Protein AF-A0AAV8A4B7-F1 (afdb_monomer)

Secondary structure (DSSP, 8-state):
-PPPP-----------------PPBPBTT-EE--B-TTT-PEEEEEEEE-SSTT--EEEEEE--SS-GGG-EEEEESTT----TTPBPBTT-EEEEEETTTTEEEEEEEEE-TTT-SEEEEEE-BTTB--GGG-EEEESSSB-BTTS--EEEETTT--EEEEEEEE--SSSTTPEEEEEE-TT---S-----------------SS--SEEEEETTEEEEE-SSS--EEEETTT--EEEPS---TT---EEEETTTTEEEEEEE-SS-EEEEEE-TTS-B-SPPEEESS--SEEEEETTEEEEE-SS-EEEEESSS--EEEEE------EEEE-SSEEEEE-SS-EEEEE---THHHHHHHHHHT-HHHHHHHHHTT--SS-HHHHHHHHHHHHHHHHHHHHHTT-HHHHHHHHHHHT--HHHHHHT-TTSPP-TT---SSSS--TT--HHHHHHHHS-HHHHTS-HHHHHHHHHHHHHHHHHHHHHHHHHHHTS---HHHHHHHHHHHHHHHHHHHHHHHH-S-TTSSGGG---SHHHHHHHHHHS--GGGHHHHHHHHHHHHHH-HHHHGGGTSS--SSPPPHHHHHHHHTTS-HHHHHHHHHHHHHTS----HHHHHHHHHHHHHHHHHHS----GGGGSSS-----------------------------

Organism: NCBI:txid1746091

Mean predicted aligned error: 20.95 Å

pLDDT: mean 77.35, std 18.58, range [28.28, 97.88]

Sequence (674 aa):
MKIQSCFLLLTIFFIPVLLASTKVPVTCGSIIRLQNFNTQNYLHSHNLKYGTGSGQQSATGIRNTDDSGSLWIIKAKHGSQCKQGEVIKNGDIIRLEHLATQKNLHSHNHKSPLSNNQEVSAFGSNSDGNRDDDFEVITENVWFQDQKVSFKHTSTGLYLADSGKRYNRPIQGQTEICAINRNNKKLDKEKVSKGFVEKRQIIKQECPSKIVWYGSAIFTGYNKHPYSIINYPRGDAVKLEINPKYGPLITFLPRSQEFLILNSTAEDNLGIFSTIQGNPSRSTLIWGERPYKIAIFSPFFISCLPKKITIHTYYDLKLLQTFDIVDVKKIVITENFIVLLTKATIKILEKVPIKIPVKELITKGNNLEAIALFENADPEKNEKKHKRGLKKIYLEIGYGSLGKNLLQVAFQYFEKGELDPRELISLYPGFKKVKNFQPTNPFSLQNLKIDELIRKNMGFQDRLKQSNQFERNVERRLDAFRKLMIKYFESFRKKKIKEHLKSAIDTTLIKLFAQFDVRNKLSSCKGEYEQEGIDGIEPTIELLSNHCDNDNVELIWTFSRWILEKNPERGIKIFLTKRENPIPPLVVEEFLSYFPDKLRFQYIEFLVSVERTEQATYHTRLAKYYISQLKSVLPIVNENDLIFKNKNNYVNYDDQNDDDDDDEKKKKKKKDYL

Structure (mmCIF, N/CA/C/O backbone):
data_AF-A0AAV8A4B7-F1
#
_entry.id   AF-A0AAV8A4B7-F1
#
loop_
_atom_site.group_PDB
_atom_site.id
_atom_site.type_symbol
_atom_site.label_atom_id
_atom_site.label_alt_id
_atom_site.label_comp_id
_atom_site.label_asym_id
_atom_site.label_entity_id
_atom_site.label_seq_id
_atom_site.pdbx_PDB_ins_code
_atom_site.Cartn_x
_atom_site.Cartn_y
_atom_site.Cartn_z
_atom_site.occupancy
_atom_site.B_iso_or_equiv
_atom_site.auth_seq_id
_atom_site.auth_comp_id
_atom_site.auth_asym_id
_atom_site.auth_atom_id
_atom_site.pdbx_PDB_model_num
ATOM 1 N N . MET A 1 1 ? 28.705 -52.651 23.147 1.00 37.00 1 MET A N 1
ATOM 2 C CA . MET A 1 1 ? 29.921 -51.970 22.635 1.00 37.00 1 MET A CA 1
ATOM 3 C C . MET A 1 1 ? 29.557 -50.554 22.210 1.00 37.00 1 MET A C 1
ATOM 5 O O . MET A 1 1 ? 28.414 -50.337 21.831 1.00 37.00 1 MET A O 1
ATOM 9 N N . LYS A 1 2 ? 30.479 -49.592 22.347 1.00 32.75 2 LYS A N 1
ATOM 10 C CA . LYS A 1 2 ? 30.238 -48.165 22.057 1.00 32.75 2 LYS A CA 1
ATOM 11 C C . LYS A 1 2 ? 30.333 -47.902 20.549 1.00 32.75 2 LYS A C 1
ATOM 13 O O . LYS A 1 2 ? 31.243 -48.428 19.918 1.00 32.75 2 LYS A O 1
ATOM 18 N N . ILE A 1 3 ? 29.463 -47.052 20.004 1.00 37.41 3 ILE A N 1
ATOM 19 C CA . ILE A 1 3 ? 29.657 -46.444 18.678 1.00 37.41 3 ILE A CA 1
ATOM 20 C C . ILE A 1 3 ? 30.341 -45.091 18.907 1.00 37.41 3 ILE A C 1
ATOM 22 O O . ILE A 1 3 ? 29.829 -44.263 19.661 1.00 37.41 3 ILE A O 1
ATOM 26 N N . GLN A 1 4 ? 31.531 -44.907 18.332 1.00 38.16 4 GLN A N 1
ATOM 27 C CA . GLN A 1 4 ? 32.350 -43.703 18.500 1.00 38.16 4 GLN A CA 1
ATOM 28 C C . GLN A 1 4 ? 32.099 -42.658 17.407 1.00 38.16 4 GLN A C 1
ATOM 30 O O . GLN A 1 4 ? 31.692 -42.965 16.290 1.00 38.16 4 GLN A O 1
ATOM 35 N N . SER A 1 5 ? 32.381 -41.410 17.774 1.00 38.50 5 SER A N 1
ATOM 36 C CA . SER A 1 5 ? 32.294 -40.205 16.953 1.00 38.50 5 SER A CA 1
ATOM 37 C C . SER A 1 5 ? 33.171 -40.232 15.699 1.00 38.50 5 SER A C 1
ATOM 39 O O . SER A 1 5 ? 34.310 -40.685 15.754 1.00 38.50 5 SER A O 1
ATOM 41 N N . CYS A 1 6 ? 32.717 -39.544 14.648 1.00 35.38 6 CYS A N 1
ATOM 42 C CA . CYS A 1 6 ? 33.606 -38.904 13.676 1.00 35.38 6 CYS A CA 1
ATOM 43 C C . CYS A 1 6 ? 33.047 -37.527 13.275 1.00 35.38 6 CYS A C 1
ATOM 45 O O . CYS A 1 6 ? 32.333 -37.380 12.287 1.00 35.38 6 CYS A O 1
ATOM 47 N N . PHE A 1 7 ? 33.368 -36.504 14.073 1.00 38.38 7 PHE A N 1
ATOM 48 C CA . PHE A 1 7 ? 33.250 -35.103 13.656 1.00 38.38 7 PHE A CA 1
ATOM 49 C C . PHE A 1 7 ? 34.396 -34.812 12.678 1.00 38.38 7 PHE A C 1
ATOM 51 O O . PHE A 1 7 ? 35.554 -34.833 13.092 1.00 38.38 7 PHE A O 1
ATOM 58 N N . LEU A 1 8 ? 34.099 -34.523 11.407 1.00 35.97 8 LEU A N 1
ATOM 59 C CA . LEU A 1 8 ? 35.110 -34.031 10.469 1.00 35.97 8 LEU A CA 1
ATOM 60 C C . LEU A 1 8 ? 35.017 -32.503 10.360 1.00 35.97 8 LEU A C 1
ATOM 62 O O . LEU A 1 8 ? 34.111 -31.957 9.732 1.00 35.97 8 LEU A O 1
ATOM 66 N N . LEU A 1 9 ? 35.966 -31.816 10.994 1.00 37.81 9 LEU A N 1
ATOM 67 C CA . LEU A 1 9 ? 36.180 -30.378 10.841 1.00 37.81 9 LEU A CA 1
ATOM 68 C C . LEU A 1 9 ? 36.661 -30.075 9.417 1.00 37.81 9 LEU A C 1
ATOM 70 O O . LEU A 1 9 ? 37.775 -30.438 9.050 1.00 37.81 9 LEU A O 1
ATOM 74 N N . LEU A 1 10 ? 35.846 -29.363 8.638 1.00 37.00 10 LEU A N 1
ATOM 75 C CA . LEU A 1 10 ? 36.238 -28.825 7.334 1.00 37.00 10 LEU A CA 1
ATOM 76 C C . LEU A 1 10 ? 36.473 -27.313 7.457 1.00 37.00 10 LEU A C 1
ATOM 78 O O . LEU A 1 10 ? 35.624 -26.484 7.132 1.00 37.00 10 LEU A O 1
ATOM 82 N N . THR A 1 11 ? 37.648 -26.952 7.975 1.00 38.66 11 THR A N 1
ATOM 83 C CA . THR A 1 11 ? 38.121 -25.563 8.050 1.00 38.66 11 THR A CA 1
ATOM 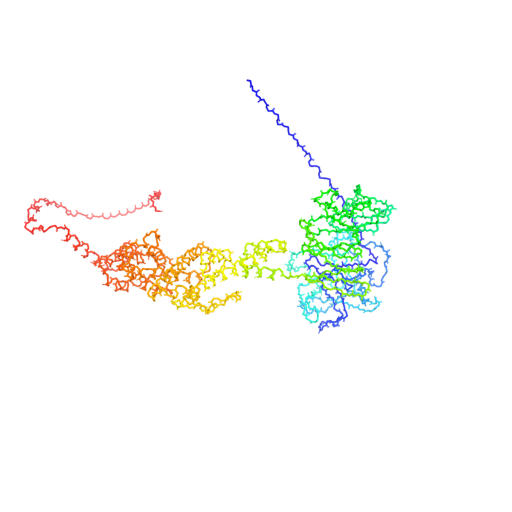84 C C . THR A 1 11 ? 38.529 -25.071 6.662 1.00 38.66 11 THR A C 1
ATOM 86 O O . THR A 1 11 ? 39.702 -25.118 6.288 1.00 38.66 11 THR A O 1
ATOM 89 N N . ILE A 1 12 ? 37.556 -24.594 5.885 1.00 42.97 12 ILE A N 1
ATOM 90 C CA . ILE A 1 12 ? 37.823 -23.889 4.629 1.00 42.97 12 ILE A CA 1
ATOM 91 C C . ILE A 1 12 ? 38.473 -22.542 4.964 1.00 42.97 12 ILE A C 1
ATOM 93 O O . ILE A 1 12 ? 37.833 -21.646 5.516 1.00 42.97 12 ILE A O 1
ATOM 97 N N . PHE A 1 13 ? 39.752 -22.403 4.613 1.00 35.88 13 PHE A N 1
ATOM 98 C CA . PHE A 1 13 ? 40.478 -21.137 4.684 1.00 35.88 13 PHE A CA 1
ATOM 99 C C . PHE A 1 13 ? 39.778 -20.075 3.824 1.00 35.88 13 PHE A C 1
ATOM 101 O O . PHE A 1 13 ? 39.768 -20.156 2.595 1.00 35.88 13 PHE A O 1
ATOM 108 N N . PHE A 1 14 ? 39.246 -19.035 4.468 1.00 35.69 14 PHE A N 1
ATOM 109 C CA . PHE A 1 14 ? 38.864 -17.799 3.790 1.00 35.69 14 PHE A CA 1
ATOM 110 C C . PHE A 1 14 ? 40.137 -17.062 3.348 1.00 35.69 14 PHE A C 1
ATOM 112 O O . PHE A 1 14 ? 40.709 -16.283 4.108 1.00 35.69 14 PHE A O 1
ATOM 119 N N . ILE A 1 15 ? 40.575 -17.291 2.109 1.00 38.31 15 ILE A N 1
ATOM 120 C CA . ILE A 1 15 ? 41.531 -16.407 1.432 1.00 38.31 15 ILE A CA 1
ATOM 121 C C . ILE A 1 15 ? 40.714 -15.358 0.663 1.00 38.31 15 ILE A C 1
ATOM 123 O O . ILE A 1 15 ? 40.083 -15.701 -0.341 1.00 38.31 15 ILE A O 1
ATOM 127 N N . PRO A 1 16 ? 40.688 -14.082 1.093 1.00 38.97 16 PRO A N 1
ATOM 128 C CA . PRO A 1 16 ? 40.055 -13.027 0.317 1.00 38.97 16 PRO A CA 1
ATOM 129 C C . PRO A 1 16 ? 40.928 -12.708 -0.902 1.00 38.97 16 PRO A C 1
ATOM 131 O O . PRO A 1 16 ? 41.920 -11.988 -0.807 1.00 38.97 16 PRO A O 1
ATOM 134 N N . VAL A 1 17 ? 40.548 -13.228 -2.070 1.00 41.44 17 VAL A N 1
ATOM 135 C CA . VAL A 1 17 ? 41.158 -12.824 -3.343 1.00 41.44 17 VAL A CA 1
ATOM 136 C C . VAL A 1 17 ? 40.792 -11.362 -3.614 1.00 41.44 17 VAL A C 1
ATOM 138 O O . VAL A 1 17 ? 39.665 -11.057 -4.010 1.00 41.44 17 VAL A O 1
ATOM 141 N N . LEU A 1 18 ? 41.743 -10.446 -3.404 1.00 36.97 18 LEU A N 1
ATOM 142 C CA . LEU A 1 18 ? 41.604 -9.054 -3.829 1.00 36.97 18 LEU A CA 1
ATOM 143 C C . LEU A 1 18 ? 41.587 -8.988 -5.363 1.00 36.97 18 LEU A C 1
ATOM 145 O O . LEU A 1 18 ? 42.627 -9.023 -6.017 1.00 36.97 18 LEU A O 1
ATOM 149 N N . LEU A 1 19 ? 40.397 -8.832 -5.940 1.00 37.84 19 LEU A N 1
ATOM 150 C CA . LEU A 1 19 ? 40.248 -8.432 -7.336 1.00 37.84 19 LEU A CA 1
ATOM 151 C C . LEU A 1 19 ? 40.555 -6.936 -7.468 1.00 37.84 19 LEU A C 1
ATOM 153 O O . LEU A 1 19 ? 39.753 -6.084 -7.080 1.00 37.84 19 LEU A O 1
ATOM 157 N N . ALA A 1 20 ? 41.720 -6.614 -8.028 1.00 35.22 20 ALA A N 1
ATOM 158 C CA . ALA A 1 20 ? 42.083 -5.243 -8.363 1.00 35.22 20 ALA A CA 1
ATOM 159 C C . ALA A 1 20 ? 41.175 -4.710 -9.488 1.00 35.22 20 ALA A C 1
ATOM 161 O O . ALA A 1 20 ? 41.221 -5.178 -10.624 1.00 35.22 20 ALA A O 1
ATOM 162 N N . SER A 1 21 ? 40.346 -3.714 -9.169 1.00 41.06 21 SER A N 1
ATOM 163 C CA . SER A 1 21 ? 39.510 -3.020 -10.153 1.00 41.06 21 SER A CA 1
ATOM 164 C C . SER A 1 21 ? 40.378 -2.173 -11.090 1.00 41.06 21 SER A C 1
ATOM 166 O O . SER A 1 21 ? 41.058 -1.249 -10.637 1.00 41.06 21 SER A O 1
ATOM 168 N N . THR A 1 22 ? 40.346 -2.458 -12.394 1.00 49.78 22 THR A N 1
ATOM 169 C CA . THR A 1 22 ? 41.023 -1.648 -13.416 1.00 49.78 22 THR A CA 1
ATOM 170 C C . THR A 1 22 ? 40.343 -0.285 -13.533 1.00 49.78 22 THR A C 1
ATOM 172 O O . THR A 1 22 ? 39.214 -0.186 -14.017 1.00 49.78 22 THR A O 1
ATOM 175 N N . LYS A 1 23 ? 41.019 0.775 -13.081 1.00 64.12 23 LYS A N 1
ATOM 176 C CA . LYS A 1 23 ? 40.490 2.143 -13.098 1.00 64.12 23 LYS A CA 1
ATOM 177 C C . LYS A 1 23 ? 40.717 2.795 -14.473 1.00 64.12 23 LYS A C 1
ATOM 179 O O . LYS A 1 23 ? 41.855 2.866 -14.928 1.00 64.12 23 LYS A O 1
ATOM 184 N N . VAL A 1 24 ? 39.660 3.302 -15.117 1.00 80.88 24 VAL A N 1
ATOM 185 C CA . VAL A 1 24 ? 39.742 4.007 -16.416 1.00 80.88 24 VAL A CA 1
ATOM 186 C C . VAL A 1 24 ? 39.992 5.503 -16.179 1.00 80.88 24 VAL A C 1
ATOM 188 O O . VAL A 1 24 ? 39.204 6.113 -15.454 1.00 80.88 24 VAL A O 1
ATOM 191 N N . PRO A 1 25 ? 41.071 6.110 -16.708 1.00 84.69 25 PRO A N 1
ATOM 192 C CA . PRO A 1 25 ? 41.353 7.529 -16.506 1.00 84.69 25 PRO A CA 1
ATOM 193 C C . PRO A 1 25 ? 40.419 8.417 -17.336 1.00 84.69 25 PRO A C 1
ATOM 195 O O . PRO A 1 25 ? 40.068 8.087 -18.467 1.00 84.69 25 PRO A O 1
ATOM 198 N N . VAL A 1 26 ? 40.052 9.571 -16.787 1.00 87.69 26 VAL A N 1
ATOM 199 C CA . VAL A 1 26 ? 39.360 10.639 -17.514 1.00 87.69 26 VAL A CA 1
ATOM 200 C C . VAL A 1 26 ? 40.395 11.455 -18.290 1.00 87.69 26 VAL A C 1
ATOM 202 O O . VAL A 1 26 ? 41.451 11.787 -17.751 1.00 87.69 26 VAL A O 1
ATOM 205 N N . THR A 1 27 ? 40.110 11.784 -19.552 1.00 91.50 27 THR A N 1
ATOM 206 C CA . THR A 1 27 ? 41.076 12.451 -20.441 1.00 91.50 27 THR A CA 1
ATOM 207 C C . THR A 1 27 ? 40.557 13.756 -21.042 1.00 91.50 27 THR A C 1
ATOM 209 O O . THR A 1 27 ? 39.350 13.942 -21.217 1.00 91.50 27 THR A O 1
ATOM 212 N N . CYS A 1 28 ? 41.470 14.631 -21.457 1.00 90.12 28 CYS A N 1
ATOM 213 C CA . CYS A 1 28 ? 41.183 15.760 -22.336 1.00 90.12 28 CYS A CA 1
ATOM 214 C C . CYS A 1 28 ? 40.403 15.305 -23.586 1.00 90.12 28 CYS A C 1
ATOM 216 O O . CYS A 1 28 ? 40.683 14.245 -24.161 1.00 90.12 28 CYS A O 1
ATOM 218 N N . GLY A 1 29 ? 39.395 16.089 -23.978 1.00 84.38 29 GLY A N 1
ATOM 219 C CA . GLY A 1 29 ? 38.473 15.780 -25.073 1.00 84.38 29 GLY A CA 1
ATOM 220 C C . GLY A 1 29 ? 37.375 14.763 -24.734 1.00 84.38 29 GLY A C 1
ATOM 221 O O . GLY A 1 29 ? 36.534 14.492 -25.588 1.00 84.38 29 GLY A O 1
ATOM 222 N N . SER A 1 30 ? 37.338 14.204 -23.516 1.00 87.12 30 SER A N 1
ATOM 223 C CA . SER A 1 30 ? 36.247 13.307 -23.107 1.00 87.12 30 SER A CA 1
ATOM 224 C C . SER A 1 30 ? 34.913 14.047 -23.051 1.00 87.12 30 SER A C 1
ATOM 226 O O . SER A 1 30 ? 34.822 15.124 -22.455 1.00 87.12 30 SER A O 1
ATOM 228 N N . ILE A 1 31 ? 33.862 13.419 -23.581 1.00 89.69 31 ILE A N 1
ATOM 229 C CA . ILE A 1 31 ? 32.473 13.799 -23.310 1.00 89.69 31 ILE A CA 1
ATOM 230 C C . ILE A 1 31 ? 32.034 13.071 -22.037 1.00 89.69 31 ILE A C 1
ATOM 232 O O . ILE A 1 31 ? 32.046 11.841 -21.979 1.00 89.69 31 ILE A O 1
ATOM 236 N N . ILE A 1 32 ? 31.642 13.827 -21.017 1.00 87.50 32 ILE A N 1
ATOM 237 C CA . ILE A 1 32 ? 31.285 13.316 -19.693 1.00 87.50 32 ILE A CA 1
ATOM 238 C C . ILE A 1 32 ? 29.879 13.753 -19.274 1.00 87.50 32 ILE A C 1
ATOM 240 O O . ILE A 1 32 ? 29.341 14.759 -19.740 1.00 87.50 32 ILE A O 1
ATOM 244 N N . ARG A 1 33 ? 29.309 13.014 -18.318 1.00 87.62 33 ARG A N 1
ATOM 245 C CA . ARG A 1 33 ? 28.201 13.477 -17.478 1.00 87.62 33 ARG A CA 1
ATOM 246 C C . ARG A 1 33 ? 28.711 13.613 -16.048 1.00 87.62 33 ARG A C 1
ATOM 248 O O . ARG A 1 33 ? 29.119 12.620 -15.450 1.00 87.62 33 ARG A O 1
ATOM 255 N N . LEU A 1 34 ? 28.680 14.822 -15.494 1.00 87.12 34 LEU A N 1
ATOM 256 C CA . LEU A 1 34 ? 29.032 15.057 -14.093 1.00 87.12 34 LEU A CA 1
ATOM 257 C C . LEU A 1 34 ? 27.800 14.894 -13.216 1.00 87.12 34 LEU A C 1
ATOM 259 O O . LEU A 1 34 ? 26.800 15.573 -13.434 1.00 87.12 34 LEU A O 1
ATOM 263 N N . GLN A 1 35 ? 27.883 14.022 -12.212 1.00 87.31 35 GLN A N 1
ATOM 264 C CA . GLN A 1 35 ? 26.810 13.799 -11.251 1.00 87.31 35 GLN A CA 1
ATOM 265 C C . GLN A 1 35 ? 27.241 14.233 -9.844 1.00 87.31 35 GLN A C 1
ATOM 267 O O . GLN A 1 35 ? 28.291 13.821 -9.350 1.00 87.31 35 GLN A O 1
ATOM 272 N N . ASN A 1 36 ? 26.422 15.045 -9.173 1.00 82.62 36 ASN A N 1
ATOM 273 C CA . ASN A 1 36 ? 26.641 15.412 -7.773 1.00 82.62 36 ASN A CA 1
ATOM 274 C C . ASN A 1 36 ? 26.462 14.185 -6.852 1.00 82.62 36 ASN A C 1
ATOM 276 O O . ASN A 1 36 ? 25.471 13.478 -7.014 1.00 82.62 36 ASN A O 1
ATOM 280 N N . PHE A 1 37 ? 27.354 13.974 -5.864 1.00 74.81 37 PHE A N 1
ATOM 281 C CA . PHE A 1 37 ? 27.393 12.790 -4.970 1.00 74.81 37 PHE A CA 1
ATOM 282 C C . PHE A 1 37 ? 26.382 12.769 -3.788 1.00 74.81 37 PHE A C 1
ATOM 284 O O . PHE A 1 37 ? 26.255 11.756 -3.102 1.00 74.81 37 PHE A O 1
ATOM 291 N N . ASN A 1 38 ? 25.590 13.819 -3.563 1.00 72.31 38 ASN A N 1
ATOM 292 C CA . ASN A 1 38 ? 24.415 13.766 -2.663 1.00 72.31 38 ASN A CA 1
ATOM 293 C C . ASN A 1 38 ? 23.089 13.939 -3.449 1.00 72.31 38 ASN A C 1
ATOM 295 O O . ASN A 1 38 ? 22.078 13.301 -3.170 1.00 72.31 38 ASN A O 1
ATOM 299 N N . THR A 1 39 ? 23.157 14.720 -4.526 1.00 74.81 39 THR A N 1
ATOM 300 C CA . THR A 1 39 ? 22.146 15.068 -5.536 1.00 74.81 39 THR A CA 1
ATOM 301 C C . THR A 1 39 ? 21.102 14.054 -6.002 1.00 74.81 39 THR A C 1
ATOM 303 O O . THR A 1 39 ? 19.878 14.230 -5.935 1.00 74.81 39 THR A O 1
ATOM 306 N N . GLN A 1 40 ? 21.657 13.038 -6.657 1.00 80.06 40 GLN A N 1
ATOM 307 C CA . GLN A 1 40 ? 21.183 12.423 -7.898 1.00 80.06 40 GLN A CA 1
ATOM 308 C C . GLN A 1 40 ? 21.249 13.250 -9.176 1.00 80.06 40 GLN A C 1
ATOM 310 O O . GLN A 1 40 ? 21.012 12.696 -10.248 1.00 80.06 40 GLN A O 1
ATOM 315 N N . ASN A 1 41 ? 21.584 14.530 -9.087 1.00 84.56 41 ASN A N 1
ATOM 316 C CA . ASN A 1 41 ? 21.441 15.424 -10.215 1.00 84.56 41 ASN A CA 1
ATOM 317 C C . ASN A 1 41 ? 22.715 15.475 -11.059 1.00 84.56 41 ASN A C 1
ATOM 319 O O . ASN A 1 41 ? 23.826 15.578 -10.531 1.00 84.56 41 ASN A O 1
ATOM 323 N N . TYR A 1 42 ? 22.530 15.426 -12.372 1.00 90.06 42 TYR A N 1
ATOM 324 C CA . TYR A 1 42 ? 23.552 15.754 -13.347 1.00 90.06 42 TYR A CA 1
ATOM 325 C C . TYR A 1 42 ? 23.668 17.256 -13.507 1.00 90.06 42 TYR A C 1
ATOM 327 O O . TYR A 1 42 ? 22.643 17.936 -13.583 1.00 90.06 42 TYR A O 1
ATOM 335 N N . LEU A 1 43 ? 24.898 17.740 -13.654 1.00 94.19 43 LEU A N 1
ATOM 336 C CA . LEU A 1 43 ? 25.160 19.079 -14.161 1.00 94.19 43 LEU A CA 1
ATOM 337 C C . LEU A 1 43 ? 24.519 19.222 -15.550 1.00 94.19 43 LEU A C 1
ATOM 339 O O . LEU A 1 43 ? 24.786 18.425 -16.451 1.00 94.19 43 LEU A O 1
ATOM 343 N N . HIS A 1 44 ? 23.662 20.222 -15.707 1.00 95.19 44 HIS A N 1
ATOM 344 C CA . HIS A 1 44 ? 22.790 20.397 -16.861 1.00 95.19 44 HIS A CA 1
ATOM 345 C C . HIS A 1 44 ? 22.690 21.872 -17.265 1.00 95.19 44 HIS A C 1
ATOM 347 O O . HIS A 1 44 ? 22.622 22.752 -16.404 1.00 95.19 44 HIS A O 1
ATOM 353 N N . SER A 1 45 ? 22.622 22.155 -18.564 1.00 95.94 45 SER A N 1
ATOM 354 C CA . SER A 1 45 ? 22.333 23.493 -19.086 1.00 95.94 45 SER A CA 1
ATOM 355 C C . SER A 1 45 ? 21.415 23.428 -20.310 1.00 95.94 45 SER A C 1
ATOM 357 O O . SER A 1 45 ? 21.174 22.370 -20.883 1.00 95.94 45 SER A O 1
ATOM 359 N N . HIS A 1 46 ? 20.805 24.557 -20.657 1.00 94.06 46 HIS A N 1
ATOM 360 C CA . HIS A 1 46 ? 19.736 24.652 -21.650 1.00 94.06 46 HIS A CA 1
ATOM 361 C C . HIS A 1 46 ? 19.503 26.118 -22.041 1.00 94.06 46 HIS A C 1
ATOM 363 O O . HIS A 1 46 ? 19.983 27.024 -21.369 1.00 94.06 46 HIS A O 1
ATOM 369 N N . ASN A 1 47 ? 18.730 26.382 -23.099 1.00 93.12 47 ASN A N 1
ATOM 370 C CA . ASN A 1 47 ? 18.499 27.736 -23.631 1.00 93.12 47 ASN A CA 1
ATOM 371 C C . ASN A 1 47 ? 17.523 28.608 -22.806 1.00 93.12 47 ASN A C 1
ATOM 373 O O . ASN A 1 47 ? 16.668 29.290 -23.364 1.00 93.12 47 ASN A O 1
ATOM 377 N N . LEU A 1 48 ? 17.677 28.628 -21.480 1.00 94.38 48 LEU A N 1
ATOM 378 C CA . LEU A 1 48 ? 17.068 29.621 -20.591 1.00 94.38 48 LEU A CA 1
ATOM 379 C C . LEU A 1 48 ? 18.158 30.393 -19.838 1.00 94.38 48 LEU A C 1
ATOM 381 O O . LEU A 1 48 ? 19.280 29.919 -19.658 1.00 94.38 48 LEU A O 1
ATOM 385 N N . LYS A 1 49 ? 17.824 31.618 -19.440 1.00 95.62 49 LYS A N 1
ATOM 386 C CA . LYS A 1 49 ? 18.699 32.529 -18.697 1.00 95.62 49 LYS A CA 1
ATOM 387 C C . LYS A 1 49 ? 18.190 32.698 -17.271 1.00 95.62 49 LYS A C 1
ATOM 389 O O . LYS A 1 49 ? 16.990 32.560 -17.027 1.00 95.62 49 LYS A O 1
ATOM 394 N N . TYR A 1 50 ? 19.077 33.034 -16.340 1.00 94.81 50 TYR A N 1
ATOM 395 C CA . TYR A 1 50 ? 18.648 33.481 -15.017 1.00 94.81 50 TYR A CA 1
ATOM 396 C C . TYR A 1 50 ? 17.879 34.809 -15.117 1.00 94.81 50 TYR A C 1
ATOM 398 O O . TYR A 1 50 ? 18.234 35.685 -15.899 1.00 94.81 50 TYR A O 1
ATOM 406 N N . GLY A 1 51 ? 16.824 34.966 -14.312 1.00 88.31 51 GLY A N 1
ATOM 407 C CA . GLY A 1 51 ? 16.082 36.232 -14.170 1.00 88.31 51 GLY A CA 1
ATOM 408 C C . GLY A 1 51 ? 16.671 37.180 -13.116 1.00 88.31 51 GLY A C 1
ATOM 409 O O . GLY A 1 51 ? 16.089 38.216 -12.819 1.00 88.31 51 GLY A O 1
ATOM 410 N N . THR A 1 52 ? 17.795 36.793 -12.516 1.00 89.50 52 THR A N 1
ATOM 411 C CA . THR A 1 52 ? 18.522 37.477 -11.438 1.00 89.50 52 THR A CA 1
ATOM 412 C C . THR A 1 52 ? 20.023 37.246 -11.640 1.00 89.50 52 THR A C 1
ATOM 414 O O . THR A 1 52 ? 20.413 36.518 -12.554 1.00 89.50 52 THR A O 1
ATOM 417 N N . GLY A 1 53 ? 20.867 37.803 -10.768 1.00 92.44 53 GLY A N 1
ATOM 418 C CA . GLY A 1 53 ? 22.307 37.547 -10.811 1.00 92.44 53 GLY A CA 1
ATOM 419 C C . GLY A 1 53 ? 22.943 38.198 -12.037 1.00 92.44 53 GLY A C 1
ATOM 420 O O . GLY A 1 53 ? 22.873 39.419 -12.164 1.00 92.44 53 GLY A O 1
ATOM 421 N N . SER A 1 54 ? 23.574 37.420 -12.914 1.00 93.31 54 SER A N 1
ATOM 422 C CA . SER A 1 54 ? 24.209 37.947 -14.138 1.00 93.31 54 SER A CA 1
ATOM 423 C C . SER A 1 54 ? 23.311 37.976 -15.378 1.00 93.31 54 SER A C 1
ATOM 425 O O . SER A 1 54 ? 23.692 38.542 -16.403 1.00 93.31 54 SER A O 1
ATOM 427 N N . GLY A 1 55 ? 22.147 37.318 -15.341 1.00 94.00 55 GLY A N 1
ATOM 428 C CA . GLY A 1 55 ? 21.307 37.132 -16.530 1.00 94.00 55 GLY A CA 1
ATOM 429 C C . GLY A 1 55 ? 21.897 36.197 -17.603 1.00 94.00 55 GLY A C 1
ATOM 430 O O . GLY A 1 55 ? 21.383 36.143 -18.725 1.00 94.00 55 GLY A O 1
ATOM 431 N N . GLN A 1 56 ? 22.974 35.465 -17.299 1.00 95.38 56 GLN A N 1
ATOM 432 C CA . GLN A 1 56 ? 23.581 34.478 -18.202 1.00 95.38 56 GLN A CA 1
ATOM 433 C C . GLN A 1 56 ? 22.739 33.188 -18.314 1.00 95.38 56 GLN A C 1
ATOM 435 O O . GLN A 1 56 ? 21.699 33.041 -17.666 1.00 95.38 56 GLN A O 1
ATOM 440 N N . GLN A 1 57 ? 23.159 32.251 -19.176 1.00 96.62 57 GLN A N 1
ATOM 441 C CA . GLN A 1 57 ? 22.474 30.965 -19.349 1.00 96.62 57 GLN A CA 1
ATOM 442 C C . GLN A 1 57 ? 22.565 30.133 -18.059 1.00 96.62 57 GLN A C 1
ATOM 444 O O . GLN A 1 57 ? 23.617 30.069 -17.426 1.00 96.62 57 GLN A O 1
ATOM 449 N N . SER A 1 58 ? 21.461 29.503 -17.659 1.00 96.62 58 SER A N 1
ATOM 450 C CA . SER A 1 58 ? 21.373 28.807 -16.373 1.00 96.62 58 SER A CA 1
ATOM 451 C C . SER A 1 58 ? 22.107 27.462 -16.363 1.00 96.62 58 SER A C 1
ATOM 453 O O . SER A 1 58 ? 21.930 26.645 -17.274 1.00 96.62 58 SER A O 1
ATOM 455 N N . ALA A 1 59 ? 22.858 27.201 -15.290 1.00 96.56 59 ALA A N 1
ATOM 456 C CA . ALA A 1 59 ? 23.428 25.895 -14.964 1.00 96.56 59 ALA A CA 1
ATOM 457 C C . ALA A 1 59 ? 22.638 25.272 -13.800 1.00 96.56 59 ALA A C 1
ATOM 459 O O . ALA A 1 59 ? 22.397 25.887 -12.765 1.00 96.56 59 ALA A O 1
ATOM 460 N N . THR A 1 60 ? 22.177 24.042 -13.980 1.00 96.25 60 THR A N 1
ATOM 461 C CA . THR A 1 60 ? 21.139 23.418 -13.144 1.00 96.25 60 THR A CA 1
ATOM 462 C C . THR A 1 60 ? 21.453 21.952 -12.886 1.00 96.25 60 THR A C 1
ATOM 464 O O . THR A 1 60 ? 22.314 21.370 -13.544 1.00 96.25 60 THR A O 1
ATOM 467 N N . GLY A 1 61 ? 20.766 21.346 -11.921 1.00 93.75 61 GLY A N 1
ATOM 468 C CA . GLY A 1 61 ? 20.815 19.911 -11.678 1.00 93.75 61 GLY A CA 1
ATOM 469 C C . GLY A 1 61 ? 19.532 19.208 -12.128 1.00 93.75 61 GLY A C 1
ATOM 470 O O . GLY A 1 61 ? 18.438 19.585 -11.706 1.00 93.75 61 GLY A O 1
ATOM 471 N N . ILE A 1 62 ? 19.643 18.149 -12.938 1.00 90.00 62 ILE A N 1
ATOM 472 C CA . ILE A 1 62 ? 18.495 17.329 -13.379 1.00 90.00 62 ILE A CA 1
ATOM 473 C C . ILE A 1 62 ? 18.683 15.842 -13.048 1.00 90.00 62 ILE A C 1
ATOM 475 O O . ILE A 1 62 ? 19.795 15.329 -13.065 1.00 90.00 62 ILE A O 1
ATOM 479 N N . ARG A 1 63 ? 17.591 15.118 -12.764 1.00 81.19 63 ARG A N 1
ATOM 480 C CA . ARG A 1 63 ? 17.615 13.664 -12.480 1.00 81.19 63 ARG A CA 1
ATOM 481 C C . ARG A 1 63 ? 17.548 12.763 -13.716 1.00 81.19 63 ARG A C 1
ATOM 483 O O . ARG A 1 63 ? 17.672 11.549 -13.574 1.00 81.19 63 ARG A O 1
ATOM 490 N N . ASN A 1 64 ? 17.275 13.324 -14.893 1.00 75.75 64 ASN A N 1
ATOM 491 C CA . ASN A 1 64 ? 17.096 12.550 -16.118 1.00 75.75 64 ASN A CA 1
ATOM 492 C C . ASN A 1 64 ? 18.449 12.015 -16.610 1.00 75.75 64 ASN A C 1
ATOM 494 O O . ASN A 1 64 ? 19.380 12.788 -16.800 1.00 75.75 64 ASN A O 1
ATOM 498 N N . THR A 1 65 ? 18.563 10.700 -16.799 1.00 61.59 65 THR A N 1
ATOM 499 C CA . THR A 1 65 ? 19.820 10.036 -17.180 1.00 61.59 65 THR A CA 1
ATOM 500 C C . THR A 1 65 ? 20.131 10.133 -18.670 1.00 61.59 65 THR A C 1
ATOM 502 O O . THR A 1 65 ? 21.298 10.080 -19.053 1.00 61.59 65 THR A O 1
ATOM 505 N N . ASP A 1 66 ? 19.096 10.303 -19.493 1.00 67.25 66 ASP A N 1
ATOM 506 C CA . ASP A 1 66 ? 19.179 10.265 -20.957 1.00 67.25 66 ASP A CA 1
ATOM 507 C C . ASP A 1 66 ? 19.136 11.659 -21.602 1.00 67.25 66 ASP A C 1
ATOM 509 O O . ASP A 1 66 ? 19.033 11.781 -22.820 1.00 67.25 66 ASP A O 1
ATOM 513 N N . ASP A 1 67 ? 19.232 12.724 -20.802 1.00 77.00 67 ASP A N 1
ATOM 514 C CA . ASP A 1 67 ? 19.191 14.091 -21.316 1.00 77.00 67 ASP A CA 1
ATOM 515 C C . ASP A 1 67 ? 20.489 14.471 -22.054 1.00 77.00 67 ASP A C 1
ATOM 517 O O . ASP A 1 67 ? 21.602 14.125 -21.624 1.00 77.00 67 ASP A O 1
ATOM 521 N N . SER A 1 68 ? 20.349 15.178 -23.179 1.00 83.69 68 SER A N 1
ATOM 522 C CA . SER A 1 68 ? 21.467 15.707 -23.968 1.00 83.69 68 SER A CA 1
ATOM 523 C C . SER A 1 68 ? 22.050 16.992 -23.375 1.00 83.69 68 SER A C 1
ATOM 525 O O . SER A 1 68 ? 23.239 17.247 -23.553 1.00 83.69 68 SER A O 1
ATOM 527 N N . GLY A 1 69 ? 21.253 17.759 -22.623 1.00 89.44 69 GLY A N 1
ATOM 528 C CA . GLY A 1 69 ? 21.673 18.964 -21.902 1.00 89.44 69 GLY A CA 1
ATOM 529 C C . GLY A 1 69 ? 22.556 18.687 -20.678 1.00 89.44 69 GLY A C 1
ATOM 530 O O . GLY A 1 69 ? 22.907 19.601 -19.940 1.00 89.44 69 GLY A O 1
ATOM 531 N N . SER A 1 70 ? 22.899 17.421 -20.416 1.00 91.88 70 SER A N 1
ATOM 532 C CA . SER A 1 70 ? 23.817 17.001 -19.344 1.00 91.88 70 SER A CA 1
ATOM 533 C C . SER A 1 70 ? 25.187 16.534 -19.849 1.00 91.88 70 SER A C 1
ATOM 535 O O . SER A 1 70 ? 25.964 15.980 -19.069 1.00 91.88 70 SER A O 1
ATOM 537 N N . LEU A 1 71 ? 25.484 16.715 -21.139 1.00 89.19 71 LEU A N 1
ATOM 538 C CA . LEU A 1 71 ? 26.751 16.324 -21.760 1.00 89.19 71 LEU A CA 1
ATOM 539 C C . LEU A 1 71 ? 27.739 17.498 -21.777 1.00 89.19 71 LEU A C 1
ATOM 541 O O . LEU A 1 71 ? 27.426 18.575 -22.289 1.00 89.19 71 LEU A O 1
ATOM 545 N N . TRP A 1 72 ? 28.943 17.264 -21.252 1.00 92.69 72 TRP A N 1
ATOM 546 C CA . TRP A 1 72 ? 30.007 18.264 -21.146 1.00 92.69 72 TRP A CA 1
ATOM 547 C C . TRP A 1 72 ? 31.316 17.738 -21.744 1.00 92.69 72 TRP A C 1
ATOM 549 O O . TRP A 1 72 ? 31.669 16.585 -21.511 1.00 92.69 72 TRP A O 1
ATOM 559 N N . ILE A 1 73 ? 32.043 18.564 -22.495 1.00 93.69 73 ILE A N 1
ATOM 560 C CA . ILE A 1 73 ? 33.372 18.252 -23.039 1.00 93.69 73 ILE A CA 1
ATOM 561 C C . ILE A 1 73 ? 34.437 18.786 -22.078 1.00 93.69 73 ILE A C 1
ATOM 563 O O . ILE A 1 73 ? 34.392 19.957 -21.699 1.00 93.69 73 ILE A O 1
ATOM 567 N N . ILE A 1 74 ? 35.426 17.961 -21.729 1.00 93.81 74 ILE A N 1
ATOM 568 C CA . ILE A 1 74 ? 36.635 18.431 -21.037 1.00 93.81 74 ILE A CA 1
ATOM 569 C C . ILE A 1 74 ? 37.572 19.101 -22.046 1.00 93.81 74 ILE A C 1
ATOM 571 O O . ILE A 1 74 ? 38.078 18.446 -22.961 1.00 93.81 74 ILE A O 1
ATOM 575 N N . LYS A 1 75 ? 37.858 20.386 -21.834 1.00 92.69 75 LYS A N 1
ATOM 576 C CA . LYS A 1 75 ? 38.872 21.156 -22.568 1.00 92.69 75 LYS A CA 1
ATOM 577 C C . LYS A 1 75 ? 39.987 21.611 -21.626 1.00 92.69 75 LYS A C 1
ATOM 579 O O . LYS A 1 75 ? 39.808 21.655 -20.411 1.00 92.69 75 LYS A O 1
ATOM 584 N N . ALA A 1 76 ? 41.136 21.975 -22.192 1.00 92.62 76 ALA A N 1
ATOM 585 C CA . ALA A 1 76 ? 42.191 22.652 -21.444 1.00 92.62 76 ALA A CA 1
ATOM 586 C C . ALA A 1 76 ? 41.699 23.987 -20.865 1.00 92.62 76 ALA A C 1
ATOM 588 O O . ALA A 1 76 ? 40.749 24.594 -21.386 1.00 92.62 76 ALA A O 1
ATOM 589 N N . LYS A 1 77 ? 42.420 24.460 -19.840 1.00 93.88 77 LYS A N 1
ATOM 590 C CA . LYS A 1 77 ? 42.349 25.834 -19.334 1.00 93.88 77 LYS A CA 1
ATOM 591 C C . LYS A 1 77 ? 42.290 26.884 -20.451 1.00 93.88 77 LYS A C 1
ATOM 593 O O . LYS A 1 77 ? 42.773 26.665 -21.570 1.00 93.88 77 LYS A O 1
ATOM 598 N N . HIS A 1 78 ? 41.723 28.039 -20.145 1.00 91.31 78 HIS A N 1
ATOM 599 C CA . HIS A 1 78 ? 41.612 29.158 -21.063 1.00 91.31 78 HIS A CA 1
ATOM 600 C C . HIS A 1 78 ? 42.984 29.565 -21.637 1.00 91.31 78 HIS A C 1
ATOM 602 O O . HIS A 1 78 ? 44.000 29.591 -20.940 1.00 91.31 78 HIS A O 1
ATOM 608 N N . GLY A 1 79 ? 43.023 29.862 -22.941 1.00 87.62 79 GLY A N 1
ATOM 609 C CA . GLY A 1 79 ? 44.265 30.186 -23.652 1.00 87.62 79 GLY A CA 1
ATOM 610 C C . GLY A 1 79 ? 45.247 29.014 -23.801 1.00 87.62 79 GLY A C 1
ATOM 611 O O . GLY A 1 79 ? 46.441 29.235 -23.984 1.00 87.62 79 GLY A O 1
ATOM 612 N N . SER A 1 80 ? 44.800 27.761 -23.682 1.00 89.06 80 SER A N 1
ATOM 613 C CA . SER A 1 80 ? 45.639 26.571 -23.878 1.00 89.06 80 SER A CA 1
ATOM 614 C C . SER A 1 80 ? 44.893 25.449 -24.604 1.00 89.06 80 SER A C 1
ATOM 616 O O . SER A 1 80 ? 43.668 25.465 -24.732 1.00 89.06 80 SER A O 1
ATOM 618 N N . GLN A 1 81 ? 45.649 24.460 -25.080 1.00 86.88 81 GLN A N 1
ATOM 619 C CA . GLN A 1 81 ? 45.148 23.231 -25.696 1.00 86.88 81 GLN A CA 1
ATOM 620 C C . GLN A 1 81 ? 45.821 22.027 -25.021 1.00 86.88 81 GLN A C 1
ATOM 622 O O . GLN A 1 81 ? 46.989 22.106 -24.650 1.00 86.88 81 GLN A O 1
ATOM 627 N N . CYS A 1 82 ? 45.084 20.929 -24.865 1.00 88.06 82 CYS A N 1
ATOM 628 C CA . CYS A 1 82 ? 45.591 19.636 -24.400 1.00 88.06 82 CYS A CA 1
ATOM 629 C C . CYS A 1 82 ? 45.391 18.596 -25.505 1.00 88.06 82 CYS A C 1
ATOM 631 O O . CYS A 1 82 ? 44.527 18.766 -26.375 1.00 88.06 82 CYS A O 1
ATOM 633 N N . LYS A 1 83 ? 46.192 17.530 -25.505 1.00 87.88 83 LYS A N 1
ATOM 634 C CA . LYS A 1 83 ? 46.057 16.469 -26.512 1.00 87.88 83 LYS A CA 1
ATOM 635 C C . LYS A 1 83 ? 44.832 15.620 -26.181 1.00 87.88 83 LYS A C 1
ATOM 637 O O . LYS A 1 83 ? 44.630 15.232 -25.034 1.00 87.88 83 LYS A O 1
ATOM 642 N N . GLN A 1 84 ? 44.011 15.292 -27.176 1.00 86.19 84 GLN A N 1
ATOM 643 C CA . GLN A 1 84 ? 42.896 14.369 -26.958 1.00 86.19 84 GLN A CA 1
ATOM 644 C C . GLN A 1 84 ? 43.435 13.021 -26.446 1.00 86.19 84 GLN A C 1
ATOM 646 O O . GLN A 1 84 ? 44.376 12.474 -27.018 1.00 86.19 84 GLN A O 1
ATOM 651 N N . GLY A 1 85 ? 42.865 12.509 -25.353 1.00 83.12 85 GLY A N 1
ATOM 652 C CA . GLY A 1 85 ? 43.376 11.313 -24.666 1.00 83.12 85 GLY A CA 1
ATOM 653 C C . GLY A 1 85 ? 44.439 11.580 -23.586 1.00 83.12 85 GLY A C 1
ATOM 654 O O . GLY A 1 85 ? 44.832 10.652 -22.884 1.00 83.12 85 GLY A O 1
ATOM 655 N N . GLU A 1 86 ? 44.872 12.827 -23.385 1.00 90.56 86 GLU A N 1
ATOM 656 C CA . GLU A 1 86 ? 45.763 13.210 -22.281 1.00 90.56 86 GLU A CA 1
ATOM 657 C C . GLU A 1 86 ? 45.054 13.072 -20.923 1.00 90.56 86 GLU A C 1
ATOM 659 O O . GLU A 1 86 ? 43.962 13.604 -20.730 1.00 90.56 86 GLU A O 1
ATOM 664 N N . VAL A 1 87 ? 45.649 12.321 -19.993 1.00 93.50 87 VAL A N 1
ATOM 665 C CA . VAL A 1 87 ? 45.037 11.948 -18.704 1.00 93.50 87 VAL A CA 1
ATOM 666 C C . VAL A 1 87 ? 44.979 13.127 -17.736 1.00 93.50 87 VAL A C 1
ATOM 668 O O . VAL A 1 87 ? 46.022 13.673 -17.382 1.00 93.50 87 VAL A O 1
ATOM 671 N N . ILE A 1 88 ? 43.775 13.426 -17.237 1.00 92.06 8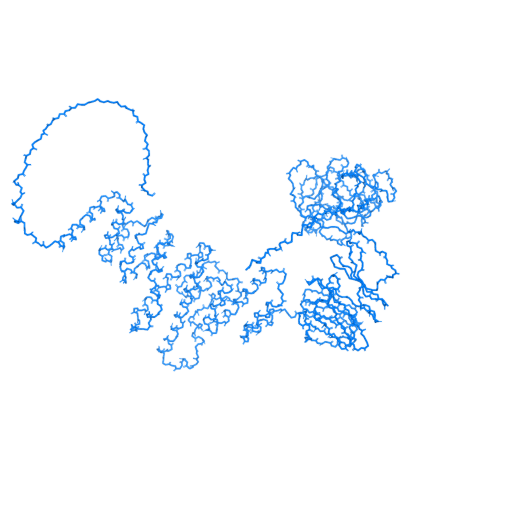8 ILE A N 1
ATOM 672 C CA . ILE A 1 88 ? 43.520 14.472 -16.242 1.00 92.06 88 ILE A CA 1
ATOM 673 C C . ILE A 1 88 ? 43.869 13.977 -14.829 1.00 92.06 88 ILE A C 1
ATOM 675 O O . ILE A 1 88 ? 43.529 12.857 -14.426 1.00 92.06 88 ILE A O 1
ATOM 679 N N . LYS A 1 89 ? 44.538 14.829 -14.057 1.00 93.06 89 LYS A N 1
ATOM 680 C CA . LYS A 1 89 ? 45.078 14.572 -12.718 1.00 93.06 89 LYS A CA 1
ATOM 681 C C . LYS A 1 89 ? 44.615 15.632 -11.716 1.00 93.06 89 LYS A C 1
ATOM 683 O O . LYS A 1 89 ? 44.037 16.657 -12.065 1.00 93.06 89 LYS A O 1
ATOM 688 N N . ASN A 1 90 ? 44.871 15.368 -10.441 1.00 91.94 90 ASN A N 1
ATOM 689 C CA . ASN A 1 90 ? 44.683 16.321 -9.358 1.00 91.94 90 ASN A CA 1
ATOM 690 C C . ASN A 1 90 ? 45.569 17.559 -9.564 1.00 91.94 90 ASN A C 1
ATOM 692 O O . ASN A 1 90 ? 46.779 17.423 -9.737 1.00 91.94 90 ASN A O 1
ATOM 696 N N . GLY A 1 91 ? 44.968 18.744 -9.483 1.00 88.19 91 GLY A N 1
ATOM 697 C CA . GLY A 1 91 ? 45.614 20.034 -9.725 1.00 88.19 91 GLY A CA 1
ATOM 698 C C . GLY A 1 91 ? 45.554 20.510 -11.181 1.00 88.19 91 GLY A C 1
ATOM 699 O O . GLY A 1 91 ? 45.859 21.675 -11.433 1.00 88.19 91 GLY A O 1
ATOM 700 N N . ASP A 1 92 ? 45.128 19.671 -12.133 1.00 95.12 92 ASP A N 1
ATOM 701 C CA . ASP A 1 92 ? 44.952 20.112 -13.520 1.00 95.12 92 ASP A CA 1
ATOM 702 C C . ASP A 1 92 ? 43.812 21.132 -13.620 1.00 95.12 92 ASP A C 1
ATOM 704 O O . ASP A 1 92 ? 42.769 21.000 -12.973 1.00 95.12 92 ASP A O 1
ATOM 708 N N . ILE A 1 93 ? 44.002 22.146 -14.465 1.00 96.62 93 ILE A N 1
ATOM 709 C CA . ILE A 1 93 ? 43.004 23.185 -14.727 1.00 96.62 93 ILE A CA 1
ATOM 710 C C . ILE A 1 93 ? 42.322 22.882 -16.060 1.00 96.62 93 ILE A C 1
ATOM 712 O O . ILE A 1 93 ? 42.973 22.825 -17.110 1.00 96.62 93 ILE A O 1
ATOM 71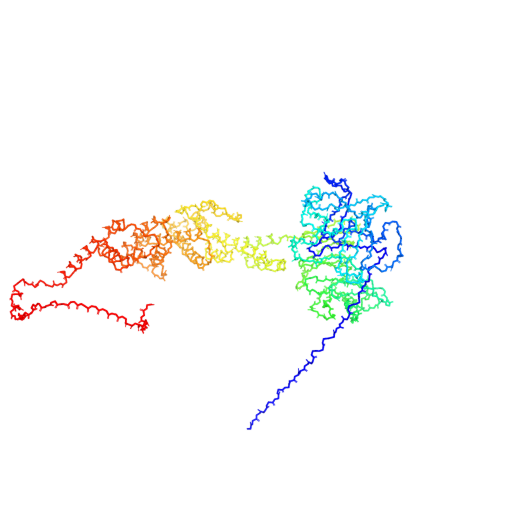6 N N . ILE A 1 94 ? 41.005 22.701 -16.010 1.00 95.62 94 ILE A N 1
ATOM 717 C CA . ILE A 1 94 ? 40.166 22.360 -17.159 1.00 95.62 94 ILE A CA 1
ATOM 718 C C . ILE A 1 94 ? 39.036 23.373 -17.341 1.00 95.62 94 ILE A C 1
ATOM 720 O O . ILE A 1 94 ? 38.640 24.062 -16.401 1.00 95.62 94 ILE A O 1
ATOM 724 N N . ARG A 1 95 ? 38.450 23.368 -18.537 1.00 95.69 95 ARG A N 1
ATOM 725 C CA . ARG A 1 95 ? 37.138 23.958 -18.817 1.00 95.69 95 ARG A CA 1
ATOM 726 C C . ARG A 1 95 ? 36.137 22.853 -19.129 1.00 95.69 95 ARG A C 1
ATOM 728 O O . ARG A 1 95 ? 36.494 21.825 -19.711 1.00 95.69 95 ARG A O 1
ATOM 735 N N . LEU A 1 96 ? 34.884 23.071 -18.747 1.00 95.81 96 LEU A N 1
ATOM 736 C CA . LEU A 1 96 ? 33.770 22.163 -19.016 1.00 95.81 96 LEU A CA 1
ATOM 737 C C . LEU A 1 96 ? 32.822 22.838 -20.001 1.00 95.81 96 LEU A C 1
ATOM 739 O O . LEU A 1 96 ? 32.111 23.764 -19.629 1.00 95.81 96 LEU A O 1
ATOM 743 N N . GLU A 1 97 ? 32.792 22.381 -21.246 1.00 95.00 97 GLU A N 1
ATOM 744 C CA . GLU A 1 97 ? 31.938 22.969 -22.279 1.00 95.00 97 GLU A CA 1
ATOM 745 C C . GLU A 1 97 ? 30.642 22.182 -22.457 1.00 95.00 97 GLU A C 1
ATOM 747 O O . GLU A 1 97 ? 30.666 20.978 -22.701 1.00 95.00 97 GLU A O 1
ATOM 752 N N . HIS A 1 98 ? 29.505 22.863 -22.388 1.00 95.19 98 HIS A N 1
ATOM 753 C CA . HIS A 1 98 ? 28.197 22.271 -22.602 1.00 95.19 98 HIS A CA 1
ATOM 754 C C . HIS A 1 98 ? 27.980 21.916 -24.079 1.00 95.19 98 HIS A C 1
ATOM 756 O O . HIS A 1 98 ? 27.866 22.800 -24.934 1.00 95.19 98 HIS A O 1
ATOM 762 N N . LEU A 1 99 ? 27.853 20.620 -24.378 1.00 92.06 99 LEU A N 1
ATOM 763 C CA . LEU A 1 99 ? 27.838 20.096 -25.747 1.00 92.06 99 LEU A CA 1
ATOM 764 C C . LEU A 1 99 ? 26.734 20.720 -26.620 1.00 92.06 99 LEU A C 1
ATOM 766 O O . LEU A 1 99 ? 26.973 21.028 -27.786 1.00 92.06 99 LEU A O 1
ATOM 770 N N . ALA A 1 100 ? 25.536 20.926 -26.066 1.00 92.50 100 ALA A N 1
ATOM 771 C CA . ALA A 1 100 ? 24.379 21.378 -26.841 1.00 92.50 100 ALA A CA 1
ATOM 772 C C . ALA A 1 100 ? 24.339 22.896 -27.102 1.00 92.50 100 ALA A C 1
ATOM 774 O O . ALA A 1 100 ? 23.662 23.322 -28.034 1.00 92.50 100 ALA A O 1
ATOM 775 N N . THR A 1 101 ? 25.024 23.718 -26.294 1.00 93.31 101 THR A N 1
ATOM 776 C CA . THR A 1 101 ? 25.012 25.193 -26.446 1.00 93.31 101 THR A CA 1
ATOM 777 C C . THR A 1 101 ? 26.385 25.802 -26.725 1.00 93.31 101 THR A C 1
ATOM 779 O O . THR A 1 101 ? 26.457 27.005 -26.970 1.00 93.31 101 THR A O 1
ATOM 782 N N . GLN A 1 102 ? 27.453 24.992 -26.731 1.00 93.44 102 GLN A N 1
ATOM 783 C CA . GLN A 1 102 ? 28.839 25.409 -26.994 1.00 93.44 102 GLN A CA 1
ATOM 784 C C . GLN A 1 102 ? 29.302 26.551 -26.066 1.00 93.44 102 GLN A C 1
ATOM 786 O O . GLN A 1 102 ? 30.050 27.445 -26.466 1.00 93.44 102 GLN A O 1
ATOM 791 N N . LYS A 1 103 ? 28.808 26.521 -24.820 1.00 94.94 103 LYS A N 1
ATOM 792 C CA . LYS A 1 103 ? 29.111 27.464 -23.737 1.00 94.94 103 LYS A CA 1
ATOM 793 C C . LYS A 1 103 ? 29.919 26.781 -22.646 1.00 94.94 103 LYS A C 1
ATOM 795 O O . LYS A 1 103 ? 29.637 25.631 -22.312 1.00 94.94 103 LYS A O 1
ATOM 800 N N . ASN A 1 104 ? 30.864 27.489 -22.044 1.00 95.81 104 ASN A N 1
ATOM 801 C CA . ASN A 1 104 ? 31.626 26.966 -20.913 1.00 95.81 104 ASN A CA 1
ATOM 802 C C . ASN A 1 104 ? 30.818 27.084 -19.617 1.00 95.81 104 ASN A C 1
ATOM 804 O O . ASN A 1 104 ? 30.056 28.035 -19.440 1.00 95.81 104 ASN A O 1
ATOM 808 N N . LEU A 1 105 ? 30.993 26.128 -18.705 1.00 97.25 105 LEU A N 1
ATOM 809 C CA . LEU A 1 105 ? 30.630 26.292 -17.303 1.00 97.25 105 LEU A CA 1
ATOM 810 C C . LEU A 1 105 ? 31.448 27.457 -16.745 1.00 97.25 105 LEU A C 1
ATOM 812 O O . LEU A 1 105 ? 32.657 27.494 -16.946 1.00 97.25 105 LEU A O 1
ATOM 816 N N . HIS A 1 106 ? 30.786 28.371 -16.050 1.00 96.56 106 HIS A N 1
ATOM 817 C CA . HIS A 1 106 ? 31.346 29.665 -15.682 1.00 96.56 106 HIS A CA 1
ATOM 818 C C . HIS A 1 106 ? 30.959 30.031 -14.252 1.00 96.56 106 HIS A C 1
ATOM 820 O O . HIS A 1 106 ? 29.897 29.621 -13.770 1.00 96.56 106 HIS A O 1
ATOM 826 N N . SER A 1 107 ? 31.806 30.785 -13.554 1.00 96.19 107 SER A N 1
ATOM 827 C CA . SER A 1 107 ? 31.540 31.209 -12.180 1.00 96.19 107 SER A CA 1
ATOM 828 C C . SER A 1 107 ? 32.197 32.553 -11.886 1.00 96.19 107 SER A C 1
ATOM 830 O O . SER A 1 107 ? 33.369 32.767 -12.135 1.00 96.19 107 SER A O 1
ATOM 832 N N . HIS A 1 108 ? 31.460 33.480 -11.289 1.00 93.75 108 HIS A N 1
ATOM 833 C CA . HIS A 1 108 ? 31.908 34.871 -11.103 1.00 93.75 108 HIS A CA 1
ATOM 834 C C . HIS A 1 108 ? 31.231 35.512 -9.893 1.00 93.75 108 HIS A C 1
ATOM 836 O O . HIS A 1 108 ? 30.385 34.878 -9.266 1.00 93.75 108 HIS A O 1
ATOM 842 N N . ASN A 1 109 ? 31.582 36.749 -9.538 1.00 93.94 109 ASN A N 1
ATOM 843 C CA . ASN A 1 109 ? 31.103 37.407 -8.314 1.00 93.94 109 ASN A CA 1
ATOM 844 C C . ASN A 1 109 ? 29.647 37.932 -8.399 1.00 93.94 109 ASN A C 1
ATOM 846 O O . ASN A 1 109 ? 29.365 39.089 -8.092 1.00 93.94 109 ASN A O 1
ATOM 850 N N . HIS A 1 110 ? 28.712 37.070 -8.804 1.00 95.38 110 HIS A N 1
ATOM 851 C CA . HIS A 1 110 ? 27.265 37.285 -8.736 1.00 95.38 110 HIS A CA 1
ATOM 852 C C . HIS A 1 110 ? 26.627 36.329 -7.718 1.00 95.38 110 HIS A C 1
ATOM 854 O O . HIS A 1 110 ? 27.156 35.254 -7.430 1.00 95.38 110 HIS A O 1
ATOM 860 N N . LYS A 1 111 ? 25.462 36.704 -7.174 1.00 94.88 111 LYS A N 1
ATOM 861 C CA . LYS A 1 111 ? 24.672 35.835 -6.288 1.00 94.88 111 LYS A CA 1
ATOM 862 C C . LYS A 1 111 ? 23.813 34.867 -7.099 1.00 94.88 111 LYS A C 1
ATOM 864 O O . LYS A 1 111 ? 23.071 35.284 -7.984 1.00 94.88 111 LYS A O 1
ATOM 869 N N . SER A 1 112 ? 23.886 33.591 -6.737 1.00 92.19 112 SER A N 1
ATOM 870 C CA . SER A 1 112 ? 23.049 32.508 -7.259 1.00 92.19 112 SER A CA 1
ATOM 871 C C . SER A 1 112 ? 21.553 32.737 -6.955 1.00 92.19 112 SER A C 1
ATOM 873 O O . SER A 1 112 ? 21.231 33.253 -5.877 1.00 92.19 112 SER A O 1
ATOM 875 N N . PRO A 1 113 ? 20.629 32.369 -7.870 1.00 90.81 113 PRO A N 1
ATOM 876 C CA . PRO A 1 113 ? 19.237 32.843 -7.833 1.00 90.81 113 PRO A CA 1
ATOM 877 C C . PRO A 1 113 ? 18.385 32.429 -6.625 1.00 90.81 113 PRO A C 1
ATOM 879 O O . PRO A 1 113 ? 17.404 33.104 -6.316 1.00 90.81 113 PRO A O 1
ATOM 882 N N . LEU A 1 114 ? 18.687 31.300 -5.979 1.00 90.56 114 LEU A N 1
ATOM 883 C CA . LEU A 1 114 ? 17.882 30.718 -4.899 1.00 90.56 114 LEU A CA 1
ATOM 884 C C . LEU A 1 114 ? 18.631 30.679 -3.564 1.00 90.56 114 LEU A C 1
ATOM 886 O O . LEU A 1 114 ? 18.000 30.841 -2.513 1.00 90.56 114 LEU A O 1
ATOM 890 N N . SER A 1 115 ? 19.936 30.389 -3.550 1.00 87.12 115 SER A N 1
ATOM 891 C CA . SER A 1 115 ? 20.698 30.199 -2.301 1.00 87.12 115 SER A CA 1
ATOM 892 C C . SER A 1 115 ? 21.540 31.388 -1.853 1.00 87.12 115 SER A C 1
ATOM 894 O O . SER A 1 115 ? 21.966 31.375 -0.700 1.00 87.12 115 SER A O 1
ATOM 896 N N . ASN A 1 116 ? 21.729 32.420 -2.683 1.00 90.12 116 ASN A N 1
ATOM 897 C CA . ASN A 1 116 ? 22.649 33.541 -2.428 1.00 90.12 116 ASN A CA 1
ATOM 898 C C . ASN A 1 116 ? 24.130 33.131 -2.245 1.00 90.12 116 ASN A C 1
ATOM 900 O O . ASN A 1 116 ? 24.946 33.964 -1.852 1.00 90.12 116 ASN A O 1
ATOM 904 N N . ASN A 1 117 ? 24.493 31.882 -2.568 1.00 91.44 117 ASN A N 1
ATOM 905 C CA . ASN A 1 117 ? 25.880 31.458 -2.804 1.00 91.44 117 ASN A CA 1
ATOM 906 C C . ASN A 1 117 ? 26.425 32.107 -4.093 1.00 91.44 117 ASN A C 1
ATOM 908 O O . ASN A 1 117 ? 25.682 32.819 -4.771 1.00 91.44 117 ASN A O 1
ATOM 912 N N . GLN A 1 118 ? 27.671 31.840 -4.490 1.00 95.31 118 GLN A N 1
ATOM 913 C CA . GLN A 1 118 ? 28.193 32.351 -5.763 1.00 95.31 118 GLN A CA 1
ATOM 914 C C . GLN A 1 118 ? 27.487 31.679 -6.959 1.00 95.31 118 GLN A C 1
ATOM 916 O O . GLN A 1 118 ? 27.257 30.467 -6.962 1.00 95.31 118 GLN A O 1
ATOM 921 N N . GLU A 1 119 ? 27.105 32.475 -7.957 1.00 97.75 119 GLU A N 1
ATOM 922 C CA . GLU A 1 119 ? 26.436 32.022 -9.178 1.00 97.75 119 GLU A CA 1
ATOM 923 C C . GLU A 1 119 ? 27.361 31.157 -10.042 1.00 97.75 119 GLU A C 1
ATOM 925 O O . GLU A 1 119 ? 28.514 31.515 -10.279 1.00 97.75 119 GLU A O 1
ATOM 930 N N . VAL A 1 120 ? 26.817 30.044 -10.542 1.00 97.88 120 VAL A N 1
ATOM 931 C CA . VAL A 1 120 ? 27.411 29.244 -11.618 1.00 97.88 120 VAL A CA 1
ATOM 932 C C . VAL A 1 120 ? 26.456 29.272 -12.806 1.00 97.88 120 VAL A C 1
ATOM 934 O O . VAL A 1 120 ? 25.244 29.100 -12.645 1.00 97.88 120 VAL A O 1
ATOM 937 N N . SER A 1 121 ? 26.990 29.502 -13.996 1.00 97.25 121 SER A N 1
ATOM 938 C CA . SER A 1 121 ? 26.247 29.742 -15.235 1.00 97.25 121 SER A CA 1
ATOM 939 C C . SER A 1 121 ? 26.880 28.983 -16.407 1.00 97.25 121 SER A C 1
ATOM 941 O O . SER A 1 121 ? 27.873 28.270 -16.247 1.00 97.25 121 SER A O 1
ATOM 943 N N . ALA A 1 122 ? 26.288 29.117 -17.594 1.00 95.94 122 ALA A N 1
ATOM 944 C CA . ALA A 1 122 ? 26.941 28.796 -18.854 1.00 95.94 122 ALA A CA 1
ATOM 945 C C . ALA A 1 122 ? 27.210 30.094 -19.641 1.00 95.94 122 ALA A C 1
ATOM 947 O O . ALA A 1 122 ? 26.288 30.864 -19.941 1.00 95.94 122 ALA A O 1
ATOM 948 N N . PHE A 1 123 ? 28.471 30.348 -19.982 1.00 93.06 123 PHE A N 1
ATOM 949 C CA . PHE A 1 123 ? 28.941 31.600 -20.580 1.00 93.06 123 PHE A CA 1
ATOM 950 C C . PHE A 1 123 ? 29.631 31.382 -21.938 1.00 93.06 123 PHE A C 1
ATOM 952 O O . PHE A 1 123 ? 29.908 30.254 -22.341 1.00 93.06 123 PHE A O 1
ATOM 959 N N . GLY A 1 124 ? 29.851 32.471 -22.678 1.00 86.94 124 GLY A N 1
ATOM 960 C CA . GLY A 1 124 ? 30.537 32.437 -23.968 1.00 86.94 124 GLY A CA 1
ATOM 961 C C . GLY A 1 124 ? 29.653 32.092 -25.168 1.00 86.94 124 GLY A C 1
ATOM 962 O O . GLY A 1 124 ? 28.417 32.094 -25.088 1.00 86.94 124 GLY A O 1
ATOM 963 N N . SER A 1 125 ? 30.296 31.812 -26.295 1.00 74.62 125 SER A N 1
ATOM 964 C CA . SER A 1 125 ? 29.689 31.408 -27.571 1.00 74.62 125 SER A CA 1
ATOM 965 C C . SER A 1 125 ? 30.716 30.639 -28.396 1.00 74.62 125 SER A C 1
ATOM 967 O O . SER A 1 125 ? 31.850 31.085 -28.474 1.00 74.62 125 SER A O 1
ATOM 969 N N . ASN A 1 126 ? 30.338 29.530 -29.040 1.00 69.31 126 ASN A N 1
ATOM 970 C CA . ASN A 1 126 ? 31.238 28.743 -29.899 1.00 69.31 126 ASN A CA 1
ATOM 971 C C . ASN A 1 126 ? 32.594 28.403 -29.238 1.00 69.31 126 ASN A C 1
ATOM 973 O O . ASN A 1 126 ? 33.637 28.547 -29.867 1.00 69.31 126 ASN A O 1
ATOM 977 N N . SER A 1 127 ? 32.587 27.977 -27.968 1.00 64.69 127 SER A N 1
ATOM 978 C CA . SER A 1 127 ? 33.793 27.711 -27.153 1.00 64.69 127 SER A CA 1
ATOM 979 C C . SER A 1 127 ? 34.597 28.927 -26.677 1.00 64.69 127 SER A C 1
ATOM 981 O O . SER A 1 127 ? 35.467 28.755 -25.805 1.00 64.69 127 SER A O 1
ATOM 983 N N . ASP A 1 128 ? 34.316 30.132 -27.187 1.00 71.25 128 ASP A N 1
ATOM 984 C CA . ASP A 1 128 ? 34.948 31.365 -26.719 1.00 71.25 128 ASP A CA 1
ATOM 985 C C . ASP A 1 128 ? 34.574 31.612 -25.264 1.00 71.25 128 ASP A C 1
ATOM 987 O O . ASP A 1 128 ? 33.406 31.561 -24.876 1.00 71.25 128 ASP A O 1
ATOM 991 N N . GLY A 1 129 ? 35.597 31.852 -24.458 1.00 77.44 129 GLY A N 1
ATOM 992 C CA . GLY A 1 129 ? 35.520 31.850 -23.009 1.00 77.44 129 GLY A CA 1
ATOM 993 C C . GLY A 1 129 ? 36.536 32.792 -22.390 1.00 77.44 129 GLY A C 1
ATOM 994 O O . GLY A 1 129 ? 37.258 33.487 -23.105 1.00 77.44 129 GLY A O 1
ATOM 995 N N . ASN A 1 130 ? 36.640 32.787 -21.068 1.00 89.19 130 ASN A N 1
ATOM 996 C CA . ASN A 1 130 ? 37.638 33.562 -20.330 1.00 89.19 130 ASN A CA 1
ATOM 997 C C . ASN A 1 130 ? 38.209 32.744 -19.153 1.00 89.19 130 ASN A C 1
ATOM 999 O O . ASN A 1 130 ? 38.005 31.535 -19.070 1.00 89.19 130 ASN A O 1
ATOM 1003 N N . ARG A 1 131 ? 38.966 33.388 -18.255 1.00 90.75 131 ARG A N 1
ATOM 1004 C CA . ARG A 1 131 ? 39.576 32.724 -17.085 1.00 90.75 131 ARG A CA 1
ATOM 1005 C C . ARG A 1 131 ? 38.561 32.286 -16.020 1.00 90.75 131 ARG A C 1
ATOM 1007 O O . ARG A 1 131 ? 38.871 31.400 -15.241 1.00 90.75 131 ARG A O 1
ATOM 1014 N N . ASP A 1 132 ? 37.354 32.844 -16.014 1.00 94.25 132 ASP A N 1
ATOM 1015 C CA . ASP A 1 132 ? 36.280 32.471 -15.079 1.00 94.25 132 ASP A CA 1
ATOM 1016 C C . ASP A 1 132 ? 35.505 31.209 -15.536 1.00 94.25 132 ASP A C 1
ATOM 1018 O O . ASP A 1 132 ? 34.529 30.783 -14.913 1.00 94.25 132 ASP A O 1
ATOM 1022 N N . ASP A 1 133 ? 35.972 30.581 -16.623 1.00 95.44 133 ASP A N 1
ATOM 1023 C CA . ASP A 1 133 ? 35.594 29.231 -17.050 1.00 95.44 133 ASP A CA 1
ATOM 1024 C C . ASP A 1 133 ? 36.534 28.141 -16.485 1.00 95.44 133 ASP A C 1
ATOM 1026 O O . ASP A 1 133 ? 36.279 26.949 -16.677 1.00 95.44 133 ASP A O 1
ATOM 1030 N N . ASP A 1 134 ? 37.651 28.523 -15.849 1.00 96.38 134 ASP A N 1
ATOM 1031 C CA . ASP A 1 134 ? 38.722 27.604 -15.451 1.00 96.38 134 ASP A CA 1
ATOM 1032 C C . ASP A 1 134 ? 38.474 26.998 -14.059 1.00 96.38 134 ASP A C 1
ATOM 1034 O O . ASP A 1 134 ? 38.413 27.697 -13.036 1.00 96.38 134 ASP A O 1
ATOM 1038 N N . PHE A 1 135 ? 38.414 25.665 -14.002 1.00 95.12 135 PHE A N 1
ATOM 1039 C CA . PHE A 1 135 ? 38.236 24.891 -12.774 1.00 95.12 135 PHE A CA 1
ATOM 1040 C C . PHE A 1 135 ? 39.417 23.945 -12.525 1.00 95.12 135 PHE A C 1
ATOM 1042 O O . PHE A 1 135 ? 39.780 23.129 -13.371 1.00 95.12 135 PHE A O 1
ATOM 1049 N N . GLU A 1 136 ? 39.969 24.015 -11.317 1.00 93.62 136 GLU A N 1
ATOM 1050 C CA . GLU A 1 136 ? 40.964 23.086 -10.783 1.00 93.62 136 GLU A CA 1
ATOM 1051 C C . GLU A 1 136 ? 40.288 21.762 -10.388 1.00 93.62 136 GLU A C 1
ATOM 1053 O O . GLU A 1 136 ? 39.316 21.739 -9.617 1.00 93.62 136 GLU A O 1
ATOM 1058 N N . VAL A 1 137 ? 40.810 20.656 -10.917 1.00 91.88 137 VAL A N 1
ATOM 1059 C CA . VAL A 1 137 ? 40.343 19.291 -10.657 1.00 91.88 137 VAL A CA 1
ATOM 1060 C C . VAL A 1 137 ? 40.944 18.777 -9.355 1.00 91.88 137 VAL A C 1
ATOM 1062 O O . VAL A 1 137 ? 42.157 18.641 -9.232 1.00 91.88 137 VAL A O 1
ATOM 1065 N N . ILE A 1 138 ? 40.095 18.432 -8.387 1.00 85.75 138 ILE A N 1
ATOM 1066 C CA . ILE A 1 138 ? 40.516 17.930 -7.075 1.00 85.75 138 ILE A CA 1
ATOM 1067 C C . ILE A 1 138 ? 40.087 16.469 -6.908 1.00 85.75 138 ILE A C 1
ATOM 1069 O O . ILE A 1 138 ? 38.893 16.155 -6.870 1.00 85.75 138 ILE A O 1
ATOM 1073 N N . THR A 1 139 ? 41.080 15.585 -6.808 1.00 82.38 139 THR A N 1
ATOM 1074 C CA . THR A 1 139 ? 40.974 14.119 -6.693 1.00 82.38 139 THR A CA 1
ATOM 1075 C C . THR A 1 139 ? 42.210 13.564 -5.954 1.00 82.38 139 THR A C 1
ATOM 1077 O O . THR A 1 139 ? 43.055 14.326 -5.500 1.00 82.38 139 THR A O 1
ATOM 1080 N N . GLU A 1 140 ? 42.342 12.248 -5.784 1.00 76.88 140 GLU A N 1
ATOM 1081 C CA . GLU A 1 140 ? 43.467 11.648 -5.040 1.00 76.88 140 GLU A CA 1
ATOM 1082 C C . GLU A 1 140 ? 44.791 11.650 -5.828 1.00 76.88 140 GLU A C 1
ATOM 1084 O O . GLU A 1 140 ? 45.852 11.844 -5.243 1.00 76.88 140 GLU A O 1
ATOM 1089 N N . ASN A 1 141 ? 44.746 11.399 -7.143 1.00 86.06 141 ASN A N 1
ATOM 1090 C CA . ASN A 1 141 ? 45.917 11.399 -8.032 1.00 86.06 141 ASN A CA 1
ATOM 1091 C C . ASN A 1 141 ? 45.457 11.598 -9.491 1.00 86.06 141 ASN A C 1
ATOM 1093 O O . ASN A 1 141 ? 45.029 12.688 -9.847 1.00 86.06 141 ASN A O 1
ATOM 1097 N N . VAL A 1 142 ? 45.452 10.559 -10.328 1.00 87.62 142 VAL A N 1
ATOM 1098 C CA . VAL A 1 142 ? 44.740 10.569 -11.615 1.00 87.62 142 VAL A CA 1
ATOM 1099 C C . VAL A 1 142 ? 43.235 10.634 -11.347 1.00 87.62 142 VAL A C 1
ATOM 1101 O O . VAL A 1 142 ? 42.746 9.952 -10.444 1.00 87.62 142 VAL A O 1
ATOM 1104 N N . TRP A 1 143 ? 42.490 11.428 -12.121 1.00 85.69 143 TRP A N 1
ATOM 1105 C CA . TRP A 1 143 ? 41.031 11.393 -12.076 1.00 85.69 143 TRP A CA 1
ATOM 1106 C C . TRP A 1 143 ? 40.542 10.161 -12.833 1.00 85.69 143 TRP A C 1
ATOM 1108 O O . TRP A 1 143 ? 40.552 10.116 -14.062 1.00 85.69 143 TRP A O 1
ATOM 1118 N N . PHE A 1 144 ? 40.115 9.145 -12.090 1.00 83.81 144 PHE A N 1
ATOM 1119 C CA . PHE A 1 144 ? 39.498 7.964 -12.672 1.00 83.81 144 PHE A CA 1
ATOM 1120 C C . PHE A 1 144 ? 37.975 8.097 -12.760 1.00 83.81 144 PHE A C 1
ATOM 1122 O O . PHE A 1 144 ? 37.319 8.767 -11.960 1.00 83.81 144 PHE A O 1
ATOM 1129 N N . GLN A 1 145 ? 37.396 7.408 -13.732 1.00 77.19 145 GLN A N 1
ATOM 1130 C CA . GLN A 1 145 ? 35.960 7.253 -13.884 1.00 77.19 145 GLN A CA 1
ATOM 1131 C C . GLN A 1 145 ? 35.347 6.579 -12.644 1.00 77.19 145 GLN A C 1
ATOM 1133 O O . GLN A 1 145 ? 35.982 5.748 -11.996 1.00 77.19 145 GLN A O 1
ATOM 1138 N N . ASP A 1 146 ? 34.124 6.980 -12.287 1.00 73.19 146 ASP A N 1
ATOM 1139 C CA . ASP A 1 146 ? 33.431 6.656 -11.025 1.00 73.19 146 ASP A CA 1
ATOM 1140 C C . ASP A 1 146 ? 34.150 7.078 -9.721 1.00 73.19 146 ASP A C 1
ATOM 1142 O O . ASP A 1 146 ? 33.608 6.879 -8.629 1.00 73.19 146 ASP A O 1
ATOM 1146 N N . GLN A 1 147 ? 35.328 7.708 -9.789 1.00 78.56 147 GLN A N 1
ATOM 1147 C CA . GLN A 1 147 ? 35.970 8.317 -8.625 1.00 78.56 147 GLN A CA 1
ATOM 1148 C C . GLN A 1 147 ? 35.280 9.636 -8.261 1.00 78.56 147 GLN A C 1
ATOM 1150 O O . GLN A 1 147 ? 34.815 10.392 -9.118 1.00 78.56 147 GLN A O 1
ATOM 1155 N N . LYS A 1 148 ? 35.251 9.945 -6.962 1.00 81.81 148 LYS A N 1
ATOM 1156 C CA . LYS A 1 148 ? 34.828 11.261 -6.482 1.00 81.81 148 LYS A CA 1
ATOM 1157 C C . LYS A 1 148 ? 35.837 12.312 -6.929 1.00 81.81 148 LYS A C 1
ATOM 1159 O O . LYS A 1 148 ? 37.010 12.228 -6.587 1.00 81.81 148 LYS A O 1
ATOM 1164 N N . VAL A 1 149 ? 35.335 13.319 -7.627 1.00 85.31 149 VAL A N 1
ATOM 1165 C CA . VAL A 1 149 ? 36.068 14.514 -8.042 1.00 85.31 149 VAL A CA 1
ATOM 1166 C C . VAL A 1 149 ? 35.390 15.744 -7.446 1.00 85.31 149 VAL A C 1
ATOM 1168 O O . VAL A 1 149 ? 34.235 15.701 -7.006 1.00 85.31 149 VAL A O 1
ATOM 1171 N N . SER A 1 150 ? 36.088 16.866 -7.401 1.00 87.75 150 SER A N 1
ATOM 1172 C CA . SER A 1 150 ? 35.477 18.172 -7.175 1.00 87.75 150 SER A CA 1
ATOM 1173 C C . SER A 1 150 ? 36.168 19.226 -8.016 1.00 87.75 150 SER A C 1
ATOM 1175 O O . SER A 1 150 ? 37.351 19.108 -8.307 1.00 87.75 150 SER A O 1
ATOM 1177 N N . PHE A 1 151 ? 35.420 20.266 -8.359 1.00 92.88 151 PHE A N 1
ATOM 1178 C CA . PHE A 1 151 ? 35.893 21.364 -9.188 1.00 92.88 151 PHE A CA 1
ATOM 1179 C C . PHE A 1 151 ? 35.955 22.614 -8.322 1.00 92.88 151 PHE A C 1
ATOM 1181 O O . PHE A 1 151 ? 34.931 23.045 -7.781 1.00 92.88 151 PHE A O 1
ATOM 1188 N N . LYS A 1 152 ? 37.160 23.152 -8.145 1.00 91.12 152 LYS A N 1
ATOM 1189 C CA . LYS A 1 152 ? 37.395 24.433 -7.480 1.00 91.12 152 LYS A CA 1
ATOM 1190 C C . LYS A 1 152 ? 37.552 25.486 -8.566 1.00 91.12 152 LYS A C 1
ATOM 1192 O O . LYS A 1 152 ? 38.443 25.389 -9.401 1.00 91.12 152 LYS A O 1
ATOM 1197 N N . HIS A 1 153 ? 36.666 26.468 -8.570 1.00 95.06 153 HIS A N 1
ATOM 1198 C CA . HIS A 1 153 ? 36.747 27.586 -9.492 1.00 95.06 153 HIS A CA 1
ATOM 1199 C C . HIS A 1 153 ? 38.038 28.372 -9.230 1.00 95.06 153 HIS A C 1
ATOM 1201 O O . HIS A 1 153 ? 38.306 28.740 -8.082 1.00 95.06 153 HIS A O 1
ATOM 1207 N N . THR A 1 154 ? 38.852 28.600 -10.261 1.00 93.00 154 THR A N 1
ATOM 1208 C CA . THR A 1 154 ? 40.215 29.119 -10.062 1.00 93.00 154 THR A CA 1
ATOM 1209 C C . THR A 1 154 ? 40.226 30.573 -9.590 1.00 93.00 154 THR A C 1
ATOM 1211 O O . THR A 1 154 ? 40.907 30.863 -8.606 1.00 93.00 154 THR A O 1
ATOM 1214 N N . SER A 1 155 ? 39.418 31.463 -10.182 1.00 92.69 155 SER A N 1
ATOM 1215 C CA . SER A 1 155 ? 39.416 32.892 -9.821 1.00 92.69 155 SER A CA 1
ATOM 1216 C C . SER A 1 155 ? 38.864 33.195 -8.424 1.00 92.69 155 SER A C 1
ATOM 1218 O O . SER A 1 155 ? 39.259 34.191 -7.824 1.00 92.69 155 SER A O 1
ATOM 1220 N N . THR A 1 156 ? 37.946 32.376 -7.885 1.00 89.94 156 THR A N 1
ATOM 1221 C CA . THR A 1 156 ? 37.305 32.648 -6.574 1.00 89.94 156 THR A CA 1
ATOM 1222 C C . THR A 1 156 ? 37.573 31.605 -5.490 1.00 89.94 156 THR A C 1
ATOM 1224 O O . THR A 1 156 ? 37.170 31.794 -4.343 1.00 89.94 156 THR A O 1
ATOM 1227 N N . GLY A 1 157 ? 38.230 30.489 -5.814 1.00 86.88 157 GLY A N 1
ATOM 1228 C CA . GLY A 1 157 ? 38.552 29.416 -4.868 1.00 86.88 157 GLY A CA 1
ATOM 1229 C C . GLY A 1 157 ? 37.347 28.647 -4.306 1.00 86.88 157 GLY A C 1
ATOM 1230 O O . GLY A 1 157 ? 37.532 27.767 -3.461 1.00 86.88 157 GLY A O 1
ATOM 1231 N N . LEU A 1 158 ? 36.124 28.957 -4.752 1.00 88.62 158 LEU A N 1
ATOM 1232 C CA . LEU A 1 158 ? 34.899 28.278 -4.330 1.00 88.62 158 LEU A CA 1
ATOM 1233 C C . LEU A 1 158 ? 34.662 26.987 -5.123 1.00 88.62 158 LEU A C 1
ATOM 1235 O O . LEU A 1 158 ? 35.142 26.809 -6.238 1.00 88.62 158 LEU A O 1
ATOM 1239 N N . TYR A 1 159 ? 33.900 26.070 -4.536 1.00 91.50 159 TYR A N 1
ATOM 1240 C CA . TYR A 1 159 ? 33.696 24.719 -5.047 1.00 91.50 159 TYR A CA 1
ATOM 1241 C C . TYR A 1 159 ? 32.327 24.554 -5.688 1.00 91.50 159 TYR A C 1
ATOM 1243 O O . TYR A 1 159 ? 31.319 24.900 -5.072 1.00 91.50 159 TYR A O 1
ATOM 1251 N N . LEU A 1 160 ? 32.294 23.950 -6.875 1.00 93.19 160 LEU A N 1
ATOM 1252 C CA . LEU A 1 160 ? 31.064 23.581 -7.569 1.00 93.19 160 LEU A CA 1
ATOM 1253 C C . LEU A 1 160 ? 30.209 22.637 -6.704 1.00 93.19 160 LEU A C 1
ATOM 1255 O O . LEU A 1 160 ? 30.675 21.577 -6.276 1.00 93.19 160 LEU A O 1
ATOM 1259 N N . ALA A 1 161 ? 28.953 23.010 -6.470 1.00 89.69 161 ALA A N 1
ATOM 1260 C CA . ALA A 1 161 ? 28.006 22.272 -5.643 1.00 89.69 161 ALA A CA 1
ATOM 1261 C C . ALA A 1 161 ? 26.565 22.383 -6.168 1.00 89.69 161 ALA A C 1
ATOM 1263 O O . ALA A 1 161 ? 26.228 23.275 -6.941 1.00 89.69 161 ALA A O 1
ATOM 1264 N N . ASP A 1 162 ? 25.706 21.475 -5.705 1.00 89.69 162 ASP A N 1
ATOM 1265 C CA . ASP A 1 162 ? 24.248 21.586 -5.813 1.00 89.69 162 ASP A CA 1
ATOM 1266 C C . ASP A 1 162 ? 23.729 22.083 -4.457 1.00 89.69 162 ASP A C 1
ATOM 1268 O O . ASP A 1 162 ? 24.083 21.508 -3.422 1.00 89.69 162 ASP A O 1
ATOM 1272 N N . SER A 1 163 ? 22.934 23.155 -4.444 1.00 84.50 163 SER A N 1
ATOM 1273 C CA . SER A 1 163 ? 22.444 23.764 -3.196 1.00 84.50 163 SER A CA 1
ATOM 1274 C C . SER A 1 163 ? 21.272 23.006 -2.557 1.00 84.50 163 SER A C 1
ATOM 1276 O O . SER A 1 163 ? 20.836 23.339 -1.452 1.00 84.50 163 SER A O 1
ATOM 1278 N N . GLY A 1 164 ? 20.707 22.021 -3.259 1.00 82.00 164 GLY A N 1
ATOM 1279 C CA . GLY A 1 164 ? 19.486 21.304 -2.901 1.00 82.00 164 GLY A CA 1
ATOM 1280 C C . GLY A 1 164 ? 18.196 22.102 -3.129 1.00 82.00 164 GLY A C 1
ATOM 1281 O O . GLY A 1 164 ? 17.113 21.504 -3.160 1.00 82.00 164 GLY A O 1
ATOM 1282 N N . LYS A 1 165 ? 18.277 23.428 -3.327 1.00 87.25 165 LYS A N 1
ATOM 1283 C CA . LYS A 1 165 ? 17.123 24.269 -3.675 1.00 87.25 165 LYS A CA 1
ATOM 1284 C C . LYS A 1 165 ? 16.677 23.976 -5.103 1.00 87.25 165 LYS A C 1
ATOM 1286 O O . LYS A 1 165 ? 17.493 23.647 -5.958 1.00 87.25 165 LYS A O 1
ATOM 1291 N N . ARG A 1 166 ? 15.370 24.084 -5.357 1.00 93.50 166 ARG A N 1
ATOM 1292 C CA . ARG A 1 166 ? 14.756 23.745 -6.648 1.00 93.50 166 ARG A CA 1
ATOM 1293 C C . ARG A 1 166 ? 14.051 24.931 -7.270 1.00 93.50 166 ARG A C 1
ATOM 1295 O O . ARG A 1 166 ? 13.367 25.677 -6.573 1.00 93.50 166 ARG A O 1
ATOM 1302 N N . TYR A 1 167 ? 14.162 25.035 -8.586 1.00 89.94 167 TYR A N 1
ATOM 1303 C CA . TYR A 1 167 ? 13.403 25.989 -9.372 1.00 89.94 167 TYR A CA 1
ATOM 1304 C C . TYR A 1 167 ? 11.943 25.552 -9.527 1.00 89.94 167 TYR A C 1
ATOM 1306 O O . TYR A 1 167 ? 11.606 24.362 -9.566 1.00 89.94 167 TYR A O 1
ATOM 1314 N N . ASN A 1 168 ? 11.075 26.554 -9.641 1.00 90.50 168 ASN A N 1
ATOM 1315 C CA . ASN A 1 168 ? 9.688 26.398 -10.063 1.00 90.50 168 ASN A CA 1
ATOM 1316 C C . ASN A 1 168 ? 9.610 26.426 -11.604 1.00 90.50 168 ASN A C 1
ATOM 1318 O O . ASN A 1 168 ? 10.600 26.187 -12.294 1.00 90.50 168 ASN A O 1
ATOM 1322 N N . ARG A 1 169 ? 8.425 26.687 -12.167 1.00 87.12 169 ARG A N 1
ATOM 1323 C CA . ARG A 1 169 ? 8.258 26.863 -13.619 1.00 87.12 169 ARG A CA 1
ATOM 1324 C C . ARG A 1 169 ? 9.176 27.988 -14.146 1.00 87.12 169 ARG A C 1
ATOM 1326 O O . ARG A 1 169 ? 9.354 28.972 -13.432 1.00 87.12 169 ARG A O 1
ATOM 1333 N N . PRO A 1 170 ? 9.719 27.877 -15.375 1.00 86.62 170 PRO A N 1
ATOM 1334 C CA . PRO A 1 170 ? 9.479 26.809 -16.356 1.00 86.62 170 PRO A CA 1
ATOM 1335 C C . PRO A 1 170 ? 10.232 25.494 -16.070 1.00 86.62 170 PRO A C 1
ATOM 1337 O O . PRO A 1 170 ? 9.737 24.430 -16.426 1.00 86.62 170 PRO A O 1
ATOM 1340 N N . ILE A 1 171 ? 11.364 25.535 -15.365 1.00 89.50 171 ILE A N 1
ATOM 1341 C CA . ILE A 1 171 ? 12.255 24.385 -15.104 1.00 89.50 171 ILE A CA 1
ATOM 1342 C C . ILE A 1 171 ? 11.925 23.648 -13.793 1.00 89.50 171 ILE A C 1
ATOM 1344 O O . ILE A 1 171 ? 12.783 23.391 -12.946 1.00 89.50 171 ILE A O 1
ATOM 1348 N N . GLN A 1 172 ? 10.644 23.312 -13.618 1.00 90.56 172 GLN A N 1
ATOM 1349 C CA . GLN A 1 172 ? 10.108 22.820 -12.349 1.00 90.56 172 GLN A CA 1
ATOM 1350 C C . GLN A 1 172 ? 10.838 21.563 -11.845 1.00 90.56 172 GLN A C 1
ATOM 1352 O O . GLN A 1 172 ? 10.792 20.499 -12.461 1.00 90.56 172 GLN A O 1
ATOM 1357 N N . GLY A 1 173 ? 11.444 21.671 -10.662 1.00 87.06 173 GLY A N 1
ATOM 1358 C CA . GLY A 1 173 ? 12.095 20.561 -9.967 1.00 87.06 173 GLY A CA 1
ATOM 1359 C C . GLY A 1 173 ? 13.573 20.345 -10.300 1.00 87.06 173 GLY A C 1
ATOM 1360 O O . GLY A 1 173 ? 14.196 19.528 -9.618 1.00 87.06 173 GLY A O 1
ATOM 1361 N N . GLN A 1 174 ? 14.143 21.077 -11.266 1.00 93.56 174 GLN A N 1
ATOM 1362 C CA . GLN A 1 174 ? 15.601 21.165 -11.422 1.00 93.56 174 GLN A CA 1
ATOM 1363 C C . GLN A 1 174 ? 16.210 21.866 -10.199 1.00 93.56 174 GLN A C 1
ATOM 1365 O O . GLN A 1 174 ? 15.580 22.757 -9.622 1.00 93.56 174 GLN A O 1
ATOM 1370 N N . THR A 1 175 ? 17.411 21.471 -9.782 1.00 93.25 175 THR A N 1
ATOM 1371 C CA . THR A 1 175 ? 18.132 22.123 -8.679 1.00 93.25 175 THR A CA 1
ATOM 1372 C C . THR A 1 175 ? 19.050 23.241 -9.150 1.00 93.25 175 THR A C 1
ATOM 1374 O O . THR A 1 175 ? 19.449 23.304 -10.313 1.00 93.25 175 THR A O 1
ATOM 1377 N N . GLU A 1 176 ? 19.388 24.130 -8.224 1.00 94.69 176 GLU A N 1
ATOM 1378 C CA . GLU A 1 176 ? 20.405 25.162 -8.403 1.00 94.69 176 GLU A CA 1
ATOM 1379 C C . GLU A 1 176 ? 21.817 24.588 -8.242 1.00 94.69 176 GLU A C 1
ATOM 1381 O O . GLU A 1 176 ? 22.137 23.942 -7.239 1.00 94.69 176 GLU A O 1
ATOM 1386 N N . ILE A 1 177 ? 22.667 24.887 -9.225 1.00 95.75 177 ILE A N 1
ATOM 1387 C CA . ILE A 1 177 ? 24.112 24.695 -9.150 1.00 95.75 177 ILE A CA 1
ATOM 1388 C C . ILE A 1 177 ? 24.749 26.042 -8.796 1.00 95.75 177 ILE A C 1
ATOM 1390 O O . ILE A 1 177 ? 24.402 27.080 -9.356 1.00 95.75 177 ILE A O 1
ATOM 1394 N N . CYS A 1 178 ? 25.668 26.029 -7.838 1.00 94.50 178 CYS A N 1
ATOM 1395 C CA . CYS A 1 178 ? 26.324 27.221 -7.303 1.00 94.50 178 CYS A CA 1
ATOM 1396 C C . CYS A 1 178 ? 27.751 26.890 -6.850 1.00 94.50 178 CYS A C 1
ATOM 1398 O O . CYS A 1 178 ? 28.084 25.718 -6.659 1.00 94.50 178 CYS A O 1
ATOM 1400 N N . ALA A 1 179 ? 28.578 27.906 -6.611 1.00 91.00 179 ALA A N 1
ATOM 1401 C CA . ALA A 1 179 ? 29.891 27.728 -6.002 1.00 91.00 179 ALA A CA 1
ATOM 1402 C C . ALA A 1 179 ? 29.862 28.113 -4.508 1.00 91.00 179 ALA A C 1
ATOM 1404 O O . ALA A 1 179 ? 29.326 29.157 -4.126 1.00 91.00 179 ALA A O 1
ATOM 1405 N N . ILE A 1 180 ? 30.408 27.243 -3.649 1.00 87.56 180 ILE A N 1
ATOM 1406 C CA . ILE A 1 180 ? 30.348 27.362 -2.180 1.00 87.56 180 ILE A CA 1
ATOM 1407 C C . ILE A 1 180 ? 31.721 27.224 -1.517 1.00 87.56 180 ILE A C 1
ATOM 1409 O O . ILE A 1 180 ? 32.638 26.598 -2.049 1.00 87.56 180 ILE A O 1
ATOM 1413 N N . ASN A 1 181 ? 31.855 27.744 -0.296 1.00 82.38 181 ASN A N 1
ATOM 1414 C CA . ASN A 1 181 ? 33.020 27.476 0.545 1.00 82.38 181 ASN A CA 1
ATOM 1415 C C . ASN A 1 181 ? 32.845 26.136 1.291 1.00 82.38 181 ASN A C 1
ATOM 1417 O O . ASN A 1 181 ? 31.900 25.967 2.064 1.00 82.38 181 ASN A O 1
ATOM 1421 N N . ARG A 1 182 ? 33.780 25.194 1.091 1.00 64.06 182 ARG A N 1
ATOM 1422 C CA . ARG A 1 182 ? 33.776 23.854 1.717 1.00 64.06 182 ARG A CA 1
ATOM 1423 C C . ARG A 1 182 ? 33.820 23.863 3.253 1.00 64.06 182 ARG A C 1
ATOM 1425 O O . ARG A 1 182 ? 33.452 22.858 3.855 1.00 64.06 182 ARG A O 1
ATOM 1432 N N . ASN A 1 183 ? 34.236 24.959 3.891 1.00 49.88 183 ASN A N 1
ATOM 1433 C CA . ASN A 1 183 ? 34.338 25.031 5.353 1.00 49.88 183 ASN A CA 1
ATOM 1434 C C . ASN A 1 183 ? 32.976 25.157 6.067 1.00 49.88 183 ASN A C 1
ATOM 1436 O O . ASN A 1 183 ? 32.906 24.965 7.283 1.00 49.88 183 ASN A O 1
ATOM 1440 N N . ASN A 1 184 ? 31.879 25.400 5.340 1.00 44.69 184 ASN A N 1
ATOM 1441 C CA . ASN A 1 184 ? 30.533 25.352 5.912 1.00 44.69 184 ASN A CA 1
ATOM 1442 C C . ASN A 1 184 ? 30.071 23.898 6.123 1.00 44.69 184 ASN A C 1
ATOM 1444 O O . ASN A 1 184 ? 29.546 23.252 5.218 1.00 44.69 184 ASN A O 1
ATOM 1448 N N . LYS A 1 185 ? 30.212 23.403 7.363 1.00 36.00 185 LYS A N 1
ATOM 1449 C CA . LYS A 1 185 ? 29.806 22.060 7.845 1.00 36.00 185 LYS A CA 1
ATOM 1450 C C . LYS A 1 185 ? 28.275 21.811 7.874 1.00 36.00 185 LYS A C 1
ATOM 1452 O O . LYS A 1 185 ? 27.767 21.197 8.809 1.00 36.00 185 LYS A O 1
ATOM 1457 N N . LYS A 1 186 ? 27.522 22.280 6.873 1.00 37.53 186 LYS A N 1
ATOM 1458 C CA . LYS A 1 186 ? 26.076 22.043 6.709 1.00 37.53 186 LYS A CA 1
ATOM 1459 C C . LYS A 1 186 ? 25.704 21.816 5.239 1.00 37.53 186 LYS A C 1
ATOM 1461 O O . LYS A 1 186 ? 25.187 22.717 4.587 1.00 37.53 186 LYS A O 1
ATOM 1466 N N . LEU A 1 187 ? 25.901 20.592 4.751 1.00 38.78 187 LEU A N 1
ATOM 1467 C CA . LEU A 1 187 ? 24.953 19.961 3.827 1.00 38.78 187 LEU A CA 1
ATOM 1468 C C . LEU A 1 187 ? 25.089 18.435 3.907 1.00 38.78 187 LEU A C 1
ATOM 1470 O O . LEU A 1 187 ? 26.200 17.905 3.982 1.00 38.78 187 LEU A O 1
ATOM 1474 N N . ASP A 1 188 ? 23.954 17.744 3.959 1.00 37.16 188 ASP A N 1
ATOM 1475 C CA . ASP A 1 188 ? 23.889 16.365 4.437 1.00 37.16 188 ASP A CA 1
ATOM 1476 C C . ASP A 1 188 ? 24.537 15.328 3.511 1.00 37.16 188 ASP A C 1
ATOM 1478 O O . ASP A 1 188 ? 24.401 15.344 2.285 1.00 37.16 188 ASP A O 1
ATOM 1482 N N . LYS A 1 189 ? 25.199 14.356 4.147 1.00 30.56 189 LYS A N 1
ATOM 1483 C CA . LYS A 1 189 ? 25.614 13.099 3.522 1.00 30.56 189 LYS A CA 1
ATOM 1484 C C . LYS A 1 189 ? 24.375 12.232 3.283 1.00 30.56 189 LYS A C 1
ATOM 1486 O O . LYS A 1 189 ? 23.967 11.559 4.222 1.00 30.56 189 LYS A O 1
ATOM 1491 N N . GLU A 1 190 ? 23.837 12.168 2.060 1.00 34.41 190 GLU A N 1
ATOM 1492 C CA . GLU A 1 190 ? 23.125 10.967 1.568 1.00 34.41 190 GLU A CA 1
ATOM 1493 C C . GLU A 1 190 ? 22.644 11.037 0.096 1.00 34.41 190 GLU A C 1
ATOM 1495 O O . GLU A 1 190 ? 21.831 11.905 -0.218 1.00 34.41 190 GLU A O 1
ATOM 1500 N N . LYS A 1 191 ? 23.059 10.035 -0.734 1.00 31.28 191 LYS A N 1
ATOM 1501 C CA . LYS A 1 191 ? 22.215 9.052 -1.508 1.00 31.28 191 LYS A CA 1
ATOM 1502 C C . LYS A 1 191 ? 22.636 8.606 -2.946 1.00 31.28 191 LYS A C 1
ATOM 1504 O O . LYS A 1 191 ? 21.796 8.035 -3.644 1.00 31.28 191 LYS A O 1
ATOM 1509 N N . VAL A 1 192 ? 23.861 8.809 -3.455 1.00 30.23 192 VAL A N 1
ATOM 1510 C CA . VAL A 1 192 ? 24.061 8.851 -4.936 1.00 30.23 192 VAL A CA 1
ATOM 1511 C C . VAL A 1 192 ? 24.504 7.617 -5.734 1.00 30.23 192 VAL A C 1
ATOM 1513 O O . VAL A 1 192 ? 25.458 6.922 -5.404 1.00 30.23 192 VAL A O 1
ATOM 1516 N N . SER A 1 193 ? 23.813 7.448 -6.872 1.00 28.28 193 SER A N 1
ATOM 1517 C CA . SER A 1 193 ? 24.292 7.135 -8.238 1.00 28.28 193 SER A CA 1
ATOM 1518 C C . SER A 1 193 ? 23.119 7.361 -9.245 1.00 28.28 193 SER A C 1
ATOM 1520 O O . SER A 1 193 ? 21.956 7.182 -8.874 1.00 28.28 193 SER A O 1
ATOM 1522 N N . LYS A 1 194 ? 23.279 7.771 -10.515 1.00 29.97 194 LYS A N 1
ATOM 1523 C CA . LYS A 1 194 ? 24.182 7.275 -11.573 1.00 29.97 194 LYS A CA 1
ATOM 1524 C C . LYS A 1 194 ? 24.599 8.331 -12.618 1.00 29.97 194 LYS A C 1
ATOM 1526 O O . LYS A 1 194 ? 23.972 9.376 -12.721 1.00 29.97 194 LYS A O 1
ATOM 1531 N N . GLY A 1 195 ? 25.562 7.932 -13.461 1.00 31.55 195 GLY A N 1
ATOM 1532 C CA . GLY A 1 195 ? 25.810 8.370 -14.843 1.00 31.55 195 GLY A CA 1
ATOM 1533 C C . GLY A 1 195 ? 25.928 7.175 -15.801 1.00 31.55 195 GLY A C 1
ATOM 1534 O O . GLY A 1 195 ? 26.077 6.046 -15.334 1.00 31.55 195 GLY A O 1
ATOM 1535 N N . PHE A 1 196 ? 25.861 7.396 -17.120 1.00 30.25 196 PHE A N 1
ATOM 1536 C CA . PHE A 1 196 ? 26.210 6.366 -18.114 1.00 30.25 196 PHE A CA 1
ATOM 1537 C C . PHE A 1 196 ? 27.688 6.456 -18.498 1.00 30.25 196 PHE A C 1
ATOM 1539 O O . PHE A 1 196 ? 28.208 7.542 -18.744 1.00 30.25 196 PHE A O 1
ATOM 1546 N N . VAL A 1 197 ? 28.331 5.292 -18.543 1.00 36.47 197 VAL A N 1
ATOM 1547 C CA . VAL A 1 197 ? 29.773 5.082 -18.689 1.00 36.47 197 VAL A CA 1
ATOM 1548 C C . VAL A 1 197 ? 29.971 3.841 -19.558 1.00 36.47 197 VAL A C 1
ATOM 1550 O O . VAL A 1 197 ? 29.345 2.812 -19.287 1.00 36.47 197 VAL A O 1
ATOM 1553 N N . GLU A 1 198 ? 30.839 3.904 -20.570 1.00 36.56 198 GLU A N 1
ATOM 1554 C CA . GLU A 1 198 ? 31.291 2.694 -21.263 1.00 36.56 198 GLU A CA 1
ATOM 1555 C C . GLU A 1 198 ? 32.219 1.903 -20.334 1.00 36.56 198 GLU A C 1
ATOM 1557 O O . GLU A 1 198 ? 33.258 2.394 -19.905 1.00 36.56 198 GLU A O 1
ATOM 1562 N N . LYS A 1 199 ? 31.808 0.685 -19.972 1.00 47.41 199 LYS A N 1
ATOM 1563 C CA . LYS A 1 199 ? 32.472 -0.106 -18.926 1.00 47.41 199 LYS A CA 1
ATOM 1564 C C . LYS A 1 199 ? 33.441 -1.169 -19.440 1.00 47.41 199 LYS A C 1
ATOM 1566 O O . LYS A 1 199 ? 34.399 -1.490 -18.744 1.00 47.41 199 LYS A O 1
ATOM 1571 N N . ARG A 1 200 ? 33.122 -1.815 -20.568 1.00 57.22 200 ARG A N 1
ATOM 1572 C CA . ARG A 1 200 ? 33.831 -3.007 -21.063 1.00 57.22 200 ARG A CA 1
ATOM 1573 C C . ARG A 1 200 ? 33.476 -3.293 -22.521 1.00 57.22 200 ARG A C 1
ATOM 1575 O O . ARG A 1 200 ? 32.307 -3.518 -22.828 1.00 57.22 200 ARG A O 1
ATOM 1582 N N . GLN A 1 201 ? 34.489 -3.407 -23.374 1.00 63.44 201 GLN A N 1
ATOM 1583 C CA . GLN A 1 201 ? 34.358 -4.014 -24.697 1.00 63.44 201 GLN A CA 1
ATOM 1584 C C . GLN A 1 201 ? 34.477 -5.543 -24.570 1.00 63.44 201 GLN A C 1
ATOM 1586 O O . GLN A 1 201 ? 35.358 -6.048 -23.874 1.00 63.44 201 GLN A O 1
ATOM 1591 N N . ILE A 1 202 ? 33.589 -6.293 -25.228 1.00 67.75 202 ILE A N 1
ATOM 1592 C CA . ILE A 1 202 ? 33.628 -7.764 -25.265 1.00 67.75 202 ILE A CA 1
ATOM 1593 C C . ILE A 1 202 ? 33.922 -8.188 -26.703 1.00 67.75 202 ILE A C 1
ATOM 1595 O O . ILE A 1 202 ? 33.055 -8.087 -27.571 1.00 67.75 202 ILE A O 1
ATOM 1599 N N . ILE A 1 203 ? 35.141 -8.665 -26.950 1.00 66.12 203 ILE A N 1
ATOM 1600 C CA . ILE A 1 203 ? 35.539 -9.215 -28.250 1.00 66.12 203 ILE A CA 1
ATOM 1601 C C . ILE A 1 203 ? 34.831 -10.562 -28.444 1.00 66.12 203 ILE A C 1
ATOM 1603 O O . ILE A 1 203 ? 34.826 -11.409 -27.550 1.00 66.12 203 ILE A O 1
ATOM 1607 N N . LYS A 1 204 ? 34.218 -10.761 -29.613 1.00 62.47 204 LYS A N 1
ATOM 1608 C CA . LYS A 1 204 ? 33.519 -11.996 -29.987 1.00 62.47 204 LYS A CA 1
ATOM 1609 C C . LYS A 1 204 ? 33.981 -12.469 -31.360 1.00 62.47 204 LYS A C 1
ATOM 1611 O O . LYS A 1 204 ? 34.218 -11.646 -32.234 1.00 62.47 204 LYS A O 1
ATOM 1616 N N . GLN A 1 205 ? 34.030 -13.789 -31.549 1.00 67.50 205 GLN A N 1
ATOM 1617 C CA . GLN A 1 205 ? 34.304 -14.413 -32.852 1.00 67.50 205 GLN A CA 1
ATOM 1618 C C . GLN A 1 205 ? 33.212 -14.098 -33.888 1.00 67.50 205 GLN A C 1
ATOM 1620 O O . GLN A 1 205 ? 33.514 -13.879 -35.052 1.00 67.50 205 GLN A O 1
ATOM 1625 N N . GLU A 1 206 ? 31.950 -14.017 -33.453 1.00 75.69 206 GLU A N 1
ATOM 1626 C CA . GLU A 1 206 ? 30.827 -13.555 -34.274 1.00 75.69 206 GLU A CA 1
ATOM 1627 C C . GLU A 1 206 ? 30.000 -12.495 -33.541 1.00 75.69 206 GLU A C 1
ATOM 1629 O O . GLU A 1 206 ? 29.850 -12.525 -32.313 1.00 75.69 206 GLU A O 1
ATOM 1634 N N . CYS A 1 207 ? 29.409 -11.575 -34.307 1.00 79.94 207 CYS A N 1
ATOM 1635 C CA . CYS A 1 207 ? 28.468 -10.596 -33.779 1.00 79.94 207 CYS A CA 1
ATOM 1636 C C . CYS A 1 207 ? 27.103 -11.268 -33.510 1.00 79.94 207 CYS A C 1
ATOM 1638 O O . CYS A 1 207 ? 26.512 -11.836 -34.432 1.00 79.94 207 CYS A O 1
ATOM 1640 N N . PRO A 1 208 ? 26.575 -11.235 -32.273 1.00 86.31 208 PRO A N 1
ATOM 1641 C CA . PRO A 1 208 ? 25.291 -11.846 -31.954 1.00 86.31 208 PRO A CA 1
ATOM 1642 C C . PRO A 1 208 ? 24.139 -11.048 -32.578 1.00 86.31 208 PRO A C 1
ATOM 1644 O O . PRO A 1 208 ? 24.052 -9.830 -32.430 1.00 86.31 208 PRO A O 1
ATOM 1647 N N . SER A 1 209 ? 23.200 -11.737 -33.224 1.00 88.00 209 SER A N 1
ATOM 1648 C CA . SER A 1 209 ? 22.034 -11.114 -33.865 1.00 88.00 209 SER A CA 1
ATOM 1649 C C . SER A 1 209 ? 20.945 -10.692 -32.868 1.00 88.00 209 SER A C 1
ATOM 1651 O O . SER A 1 209 ? 20.080 -9.872 -33.200 1.00 88.00 209 SER A O 1
ATOM 1653 N N . LYS A 1 210 ? 20.996 -11.206 -31.629 1.00 88.62 210 LYS A N 1
ATOM 1654 C CA . LYS A 1 210 ? 20.240 -10.696 -30.474 1.00 88.62 210 LYS A CA 1
ATOM 1655 C C . LYS A 1 210 ? 21.106 -10.638 -29.222 1.00 88.62 210 LYS A C 1
ATOM 1657 O O . LYS A 1 210 ? 21.844 -11.573 -28.924 1.00 88.62 210 LYS A O 1
ATOM 1662 N N . ILE A 1 211 ? 20.939 -9.563 -28.457 1.00 89.38 211 ILE A N 1
ATOM 1663 C CA . ILE A 1 211 ? 21.518 -9.370 -27.126 1.00 89.38 211 ILE A CA 1
ATOM 1664 C C . ILE A 1 211 ? 20.394 -8.951 -26.181 1.00 89.38 211 ILE A C 1
ATOM 1666 O O . ILE A 1 211 ? 19.574 -8.107 -26.546 1.00 89.38 211 ILE A O 1
ATOM 1670 N N . VAL A 1 212 ? 20.376 -9.503 -24.969 1.00 88.94 212 VAL A N 1
ATOM 1671 C CA . VAL A 1 212 ? 19.571 -8.995 -23.854 1.00 88.94 212 VAL A CA 1
ATOM 1672 C C . VAL A 1 212 ? 20.417 -9.023 -22.581 1.00 88.94 212 VAL A C 1
ATOM 1674 O O . VAL A 1 212 ? 21.002 -10.049 -22.245 1.00 88.94 212 VAL A O 1
ATOM 1677 N N . TRP A 1 213 ? 20.500 -7.897 -21.874 1.00 85.06 213 TRP A N 1
ATOM 1678 C CA . TRP A 1 213 ? 21.314 -7.740 -20.664 1.00 85.06 213 TRP A CA 1
ATOM 1679 C C . TRP A 1 213 ? 20.407 -7.567 -19.445 1.00 85.06 213 TRP A C 1
ATOM 1681 O O . TRP A 1 213 ? 19.516 -6.717 -19.447 1.00 85.06 213 TRP A O 1
ATOM 1691 N N . TYR A 1 214 ? 20.663 -8.342 -18.391 1.00 80.62 214 TYR A N 1
ATOM 1692 C CA . TYR A 1 214 ? 20.191 -8.035 -17.046 1.00 80.62 214 TYR A CA 1
ATOM 1693 C C . TYR A 1 214 ? 21.251 -8.312 -15.976 1.00 80.62 214 TYR A C 1
ATOM 1695 O O . TYR A 1 214 ? 21.884 -9.366 -15.966 1.00 80.62 214 TYR A O 1
ATOM 1703 N N . GLY A 1 215 ? 21.421 -7.370 -15.043 1.00 78.38 215 GLY A N 1
ATOM 1704 C CA . GLY A 1 215 ? 22.342 -7.513 -13.915 1.00 78.38 215 GLY A CA 1
ATOM 1705 C C . GLY A 1 215 ? 23.770 -7.829 -14.368 1.00 78.38 215 GLY A C 1
ATOM 1706 O O . GLY A 1 215 ? 24.388 -7.060 -15.105 1.00 78.38 215 GLY A O 1
ATOM 1707 N N . SER A 1 216 ? 24.287 -8.975 -13.928 1.00 79.88 216 SER A N 1
ATOM 1708 C CA . SER A 1 216 ? 25.609 -9.496 -14.286 1.00 79.88 216 SER A CA 1
ATOM 1709 C C . SER A 1 216 ? 25.618 -10.423 -15.511 1.00 79.88 216 SER A C 1
ATOM 1711 O O . SER A 1 216 ? 26.684 -10.931 -15.846 1.00 79.88 216 SER A O 1
ATOM 1713 N N . ALA A 1 217 ? 24.486 -10.650 -16.184 1.00 82.56 217 ALA A N 1
ATOM 1714 C CA . ALA A 1 217 ? 24.368 -11.584 -17.305 1.00 82.56 217 ALA A CA 1
ATOM 1715 C C . ALA A 1 217 ? 23.960 -10.884 -18.612 1.00 82.56 217 ALA A C 1
ATOM 1717 O O . ALA A 1 217 ? 22.973 -10.144 -18.673 1.00 82.56 217 ALA A O 1
ATOM 1718 N N . ILE A 1 218 ? 24.702 -11.167 -19.683 1.00 88.38 218 ILE A N 1
ATOM 1719 C CA . ILE A 1 218 ? 24.387 -10.750 -21.051 1.00 88.38 218 ILE A CA 1
ATOM 1720 C C . ILE A 1 218 ? 24.068 -12.010 -21.857 1.00 88.38 218 ILE A C 1
ATOM 1722 O O . ILE A 1 218 ? 24.970 -12.746 -22.258 1.00 88.38 218 ILE A O 1
ATOM 1726 N N . PHE A 1 219 ? 22.782 -12.257 -22.095 1.00 89.25 219 PHE A N 1
ATOM 1727 C CA . PHE A 1 219 ? 22.320 -13.316 -22.987 1.00 89.25 219 PHE A CA 1
ATOM 1728 C C . PHE A 1 219 ? 22.521 -12.891 -24.433 1.00 89.25 219 PHE A C 1
ATOM 1730 O O . PHE A 1 219 ? 22.072 -11.818 -24.848 1.00 89.25 219 PHE A O 1
ATOM 1737 N N . THR A 1 220 ? 23.161 -13.749 -25.218 1.00 89.75 220 THR A N 1
ATOM 1738 C CA . THR A 1 220 ? 23.417 -13.502 -26.632 1.00 89.75 220 THR A CA 1
ATOM 1739 C C . THR A 1 220 ? 23.015 -14.689 -27.489 1.00 89.75 220 THR A C 1
ATOM 1741 O O . THR A 1 220 ? 23.271 -15.843 -27.155 1.00 89.75 220 THR A O 1
ATOM 1744 N N . GLY A 1 221 ? 22.335 -14.382 -28.588 1.00 88.06 221 GLY A N 1
ATOM 1745 C CA . GLY A 1 221 ? 21.864 -15.343 -29.569 1.00 88.06 221 GLY A CA 1
ATOM 1746 C C . GLY A 1 221 ? 22.525 -15.090 -30.913 1.00 88.06 221 GLY A C 1
ATOM 1747 O O . GLY A 1 221 ? 22.753 -13.942 -31.302 1.00 88.06 221 GLY A O 1
ATOM 1748 N N . TYR A 1 222 ? 22.795 -16.179 -31.617 1.00 85.62 222 TYR A N 1
ATOM 1749 C CA . TYR A 1 222 ? 23.462 -16.213 -32.912 1.00 85.62 222 TYR A CA 1
ATOM 1750 C C . TYR A 1 222 ? 22.531 -16.863 -33.939 1.00 85.62 222 TYR A C 1
ATOM 1752 O O . TYR A 1 222 ? 21.542 -17.480 -33.562 1.00 85.62 222 TYR A O 1
ATOM 1760 N N . ASN A 1 223 ? 22.817 -16.730 -35.236 1.00 82.75 223 ASN A N 1
ATOM 1761 C CA . ASN A 1 223 ? 21.958 -17.314 -36.280 1.00 82.75 223 ASN A CA 1
ATOM 1762 C C . ASN A 1 223 ? 22.302 -18.774 -36.622 1.00 82.75 223 ASN A C 1
ATOM 1764 O O . ASN A 1 223 ? 21.477 -19.458 -37.217 1.00 82.75 223 ASN A O 1
ATOM 1768 N N . LYS A 1 224 ? 23.524 -19.223 -36.306 1.00 79.00 224 LYS A N 1
ATOM 1769 C CA . LYS A 1 224 ? 24.037 -20.570 -36.629 1.00 79.00 224 LYS A CA 1
ATOM 1770 C C . LYS A 1 224 ? 24.677 -21.294 -35.437 1.00 79.00 224 LYS A C 1
ATOM 1772 O O . LYS A 1 224 ? 24.950 -22.488 -35.529 1.00 79.00 224 LYS A O 1
ATOM 1777 N N . HIS A 1 225 ? 24.902 -20.580 -34.333 1.00 83.50 225 HIS A N 1
ATOM 1778 C CA . HIS A 1 225 ? 25.557 -21.090 -33.127 1.00 83.50 225 HIS A CA 1
ATOM 1779 C C . HIS A 1 225 ? 24.593 -21.115 -31.945 1.00 83.50 225 HIS A C 1
ATOM 1781 O O . HIS A 1 225 ? 23.651 -20.316 -31.919 1.00 83.50 225 HIS A O 1
ATOM 1787 N N . PRO A 1 226 ? 24.848 -21.965 -30.938 1.00 86.44 226 PRO A N 1
ATOM 1788 C CA . PRO A 1 226 ? 24.018 -22.011 -29.750 1.00 86.44 226 PRO A CA 1
ATOM 1789 C C . PRO A 1 226 ? 23.983 -20.688 -28.979 1.00 86.44 226 PRO A C 1
ATOM 1791 O O . PRO A 1 226 ? 24.902 -19.866 -29.060 1.00 86.44 226 PRO A O 1
ATOM 1794 N N . TYR A 1 227 ? 22.916 -20.488 -28.206 1.00 90.94 227 TYR A N 1
ATOM 1795 C CA . TYR A 1 227 ? 22.825 -19.367 -27.270 1.00 90.94 227 TYR A CA 1
ATOM 1796 C C . TYR A 1 227 ? 24.000 -19.372 -26.280 1.00 90.94 227 TYR A C 1
ATOM 1798 O O . TYR A 1 227 ? 24.486 -20.428 -25.876 1.00 90.94 227 TYR A O 1
ATOM 1806 N N . SER A 1 228 ? 24.435 -18.193 -25.838 1.00 89.75 228 SER A N 1
ATOM 1807 C CA . SER A 1 228 ? 25.431 -18.080 -24.770 1.00 89.75 228 SER A CA 1
ATOM 1808 C C . SER A 1 228 ? 25.126 -16.953 -23.794 1.00 89.75 228 SER A C 1
ATOM 1810 O O . SER A 1 228 ? 24.516 -15.939 -24.145 1.00 89.75 228 SER A O 1
ATOM 1812 N N . ILE A 1 229 ? 25.567 -17.142 -22.555 1.00 89.31 229 ILE A N 1
ATOM 1813 C CA . ILE A 1 229 ? 25.394 -16.221 -21.438 1.00 89.31 229 ILE A CA 1
ATOM 1814 C C . ILE A 1 229 ? 26.771 -15.742 -21.025 1.00 89.31 229 ILE A C 1
ATOM 1816 O O . ILE A 1 229 ? 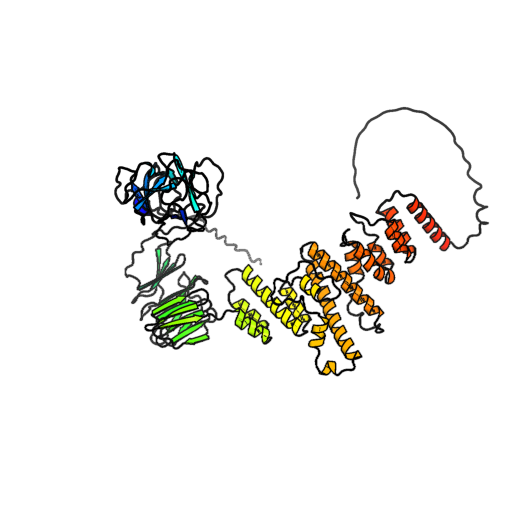27.604 -16.540 -20.604 1.00 89.31 229 ILE A O 1
ATOM 1820 N N . ILE A 1 230 ? 27.009 -14.440 -21.122 1.00 87.62 230 ILE A N 1
ATOM 1821 C CA . ILE A 1 230 ? 28.272 -13.839 -20.703 1.00 87.62 230 ILE A CA 1
ATOM 1822 C C . ILE A 1 230 ? 28.093 -13.257 -19.307 1.00 87.62 230 ILE A C 1
ATOM 1824 O O . ILE A 1 230 ? 27.230 -12.400 -19.093 1.00 87.62 230 ILE A O 1
ATOM 1828 N N . ASN A 1 231 ? 28.920 -13.700 -18.363 1.00 82.19 231 ASN A N 1
ATOM 1829 C CA . ASN A 1 231 ? 29.014 -13.104 -17.040 1.00 82.19 231 ASN A CA 1
ATOM 1830 C C . ASN A 1 231 ? 29.757 -11.767 -17.177 1.00 82.19 231 ASN A C 1
ATOM 1832 O O . ASN A 1 231 ? 30.979 -11.724 -17.200 1.00 82.19 231 ASN A O 1
ATOM 1836 N N . TYR A 1 232 ? 29.031 -10.662 -17.306 1.00 72.75 232 TYR A N 1
ATOM 1837 C CA . TYR A 1 232 ? 29.597 -9.338 -17.574 1.00 72.75 232 TYR A CA 1
ATOM 1838 C C . TYR A 1 232 ? 30.720 -8.900 -16.597 1.00 72.75 232 TYR A C 1
ATOM 1840 O O . TYR A 1 232 ? 31.716 -8.349 -17.077 1.00 72.75 232 TYR A O 1
ATOM 1848 N N . PRO A 1 233 ? 30.642 -9.155 -15.269 1.00 74.75 233 PRO A N 1
ATOM 1849 C CA . PRO A 1 233 ? 31.731 -8.840 -14.341 1.00 74.75 233 PRO A CA 1
ATOM 1850 C C . PRO A 1 233 ? 33.016 -9.637 -14.598 1.00 74.75 233 PRO A C 1
ATOM 1852 O O . PRO A 1 233 ? 34.095 -9.053 -14.670 1.00 74.75 233 PRO A O 1
ATOM 1855 N N . ARG A 1 234 ? 32.925 -10.959 -14.771 1.00 73.62 234 ARG A N 1
ATOM 1856 C CA . ARG A 1 234 ? 34.099 -11.831 -14.948 1.00 73.62 234 ARG A CA 1
ATOM 1857 C C . ARG A 1 234 ? 34.597 -11.847 -16.400 1.00 73.62 234 ARG A C 1
ATOM 1859 O O . ARG A 1 234 ? 35.773 -11.600 -16.657 1.00 73.62 234 ARG A O 1
ATOM 1866 N N . GLY A 1 235 ? 33.686 -11.978 -17.356 1.00 71.62 235 GLY A N 1
ATOM 1867 C CA . GLY A 1 235 ? 33.935 -12.021 -18.801 1.00 71.62 235 GLY A CA 1
ATOM 1868 C C . GLY A 1 235 ? 33.869 -13.427 -19.399 1.00 71.62 235 GLY A C 1
ATOM 1869 O O . GLY A 1 235 ? 33.953 -13.560 -20.617 1.00 71.62 235 GLY A O 1
ATOM 1870 N N . ASP A 1 236 ? 33.695 -14.458 -18.570 1.00 81.25 236 ASP A N 1
ATOM 1871 C CA . ASP A 1 236 ? 33.447 -15.832 -18.997 1.00 81.25 236 ASP A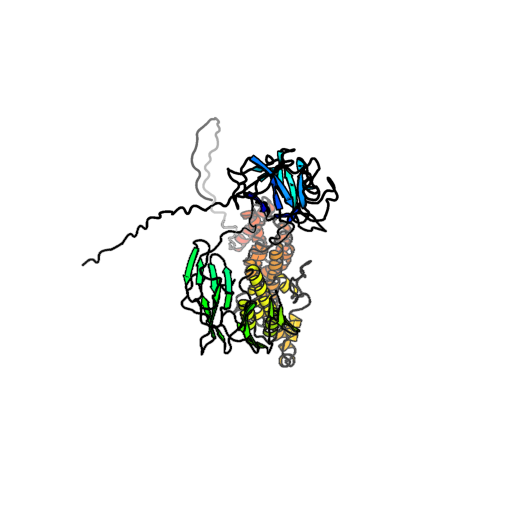 CA 1
ATOM 1872 C C . ASP A 1 236 ? 32.065 -15.983 -19.648 1.00 81.25 236 ASP A C 1
ATOM 1874 O O . ASP A 1 236 ? 31.118 -15.246 -19.352 1.00 81.25 236 ASP A O 1
ATOM 1878 N N . ALA A 1 237 ? 31.964 -16.942 -20.569 1.00 83.31 237 ALA A N 1
ATOM 1879 C CA . ALA A 1 237 ? 30.764 -17.205 -21.349 1.00 83.31 237 ALA A CA 1
ATOM 1880 C C . ALA A 1 237 ? 30.353 -18.678 -21.241 1.00 83.31 237 ALA A C 1
ATOM 1882 O O . ALA A 1 237 ? 31.084 -19.567 -21.676 1.00 83.31 237 ALA A O 1
ATOM 1883 N N . VAL A 1 238 ? 29.152 -18.925 -20.721 1.00 87.62 238 VAL A N 1
ATOM 1884 C CA . VAL A 1 238 ? 28.512 -20.245 -20.713 1.00 87.62 238 VAL A CA 1
ATOM 1885 C C . VAL A 1 238 ? 27.779 -20.422 -22.041 1.00 87.62 238 VAL A C 1
ATOM 1887 O O . VAL A 1 238 ? 26.923 -19.607 -22.387 1.00 87.62 238 VAL A O 1
ATOM 1890 N N . LYS A 1 239 ? 28.106 -21.467 -22.806 1.00 87.75 239 LYS A N 1
ATOM 1891 C CA . LYS A 1 239 ? 27.317 -21.877 -23.979 1.00 87.75 239 LYS A CA 1
ATOM 1892 C C . LYS A 1 239 ? 26.164 -22.764 -23.508 1.00 87.75 239 LYS A C 1
ATOM 1894 O O . LYS A 1 239 ? 26.379 -23.647 -22.687 1.00 87.75 239 LYS A O 1
ATOM 1899 N N . LEU A 1 240 ? 24.964 -22.529 -24.028 1.00 86.25 240 LEU A N 1
ATOM 1900 C CA . LEU A 1 240 ? 23.797 -23.387 -23.821 1.00 86.25 240 LEU A CA 1
ATOM 1901 C C . LEU A 1 240 ? 23.710 -24.386 -24.973 1.00 86.25 240 LEU A C 1
ATOM 1903 O O . LEU A 1 240 ? 23.979 -24.016 -26.111 1.00 86.25 240 LEU A O 1
ATOM 1907 N N . GLU A 1 241 ? 23.258 -25.612 -24.729 1.00 84.94 241 GLU A N 1
ATOM 1908 C CA . GLU A 1 241 ? 23.112 -26.652 -25.766 1.00 84.94 241 GLU A CA 1
ATOM 1909 C C . GLU A 1 241 ? 21.833 -26.480 -26.616 1.00 84.94 241 GLU A C 1
ATOM 1911 O O . GLU A 1 241 ? 21.145 -27.432 -26.968 1.00 84.94 241 GLU A O 1
ATOM 1916 N N . ILE A 1 242 ? 21.482 -25.231 -26.942 1.00 84.69 242 ILE A N 1
ATOM 1917 C CA . ILE A 1 242 ? 20.255 -24.865 -27.659 1.00 84.69 242 ILE A CA 1
ATOM 1918 C C . ILE A 1 242 ? 20.642 -24.028 -28.880 1.00 84.69 242 ILE A C 1
ATOM 1920 O O . ILE A 1 242 ? 21.087 -22.887 -28.732 1.00 84.69 242 ILE A O 1
ATOM 1924 N N . ASN A 1 243 ? 20.466 -24.583 -30.085 1.00 81.88 243 ASN A N 1
ATOM 1925 C CA . ASN A 1 243 ? 20.797 -23.913 -31.346 1.00 81.88 243 ASN A CA 1
ATOM 1926 C C . ASN A 1 243 ? 19.542 -23.326 -32.033 1.00 81.88 243 ASN A C 1
ATOM 1928 O O . ASN A 1 243 ? 18.690 -24.083 -32.502 1.00 81.88 243 ASN A O 1
ATOM 1932 N N . PRO A 1 244 ? 19.402 -21.990 -32.125 1.00 81.69 244 PRO A N 1
ATOM 1933 C CA . PRO A 1 244 ? 18.242 -21.337 -32.728 1.00 81.69 244 PRO A CA 1
ATOM 1934 C C . PRO A 1 244 ? 18.275 -21.383 -34.270 1.00 81.69 244 PRO A C 1
ATOM 1936 O O . PRO A 1 244 ? 18.513 -20.373 -34.936 1.00 81.69 244 PRO A O 1
ATOM 1939 N N . LYS A 1 245 ? 17.953 -22.552 -34.844 1.00 77.81 245 LYS A N 1
ATOM 1940 C CA . LYS A 1 245 ? 17.968 -22.865 -36.293 1.00 77.81 245 LYS A CA 1
ATOM 1941 C C . LYS A 1 245 ? 17.323 -21.807 -37.205 1.00 77.81 245 LYS A C 1
ATOM 1943 O O . LYS A 1 245 ? 17.774 -21.605 -38.327 1.00 77.81 245 LYS A O 1
ATOM 1948 N N . TYR A 1 246 ? 16.279 -21.126 -36.730 1.00 82.19 246 TYR A N 1
ATOM 1949 C CA . TYR A 1 246 ? 15.523 -20.109 -37.481 1.00 82.19 246 TYR A CA 1
ATOM 1950 C C . TYR A 1 246 ? 15.755 -18.676 -36.960 1.00 82.19 246 TYR A C 1
ATOM 1952 O O . TYR A 1 246 ? 14.879 -17.810 -37.058 1.00 82.19 246 TYR A O 1
ATOM 1960 N N . GLY A 1 247 ? 16.923 -18.434 -36.360 1.00 84.69 247 GLY A N 1
ATOM 1961 C CA . GLY A 1 247 ? 17.320 -17.177 -35.728 1.00 84.69 247 GLY A CA 1
ATOM 1962 C C . GLY A 1 247 ? 16.926 -17.095 -34.243 1.00 84.69 247 GLY A C 1
ATOM 1963 O O . GLY A 1 247 ? 15.950 -17.720 -33.814 1.00 84.69 247 GLY A O 1
ATOM 1964 N N . PRO A 1 248 ? 17.655 -16.323 -33.424 1.00 89.62 248 PRO A N 1
ATOM 1965 C CA . PRO A 1 248 ? 17.432 -16.281 -31.988 1.00 89.62 248 PRO A CA 1
ATOM 1966 C C . PRO A 1 248 ? 16.261 -15.370 -31.617 1.00 89.62 248 PRO A C 1
ATOM 1968 O O . PRO A 1 248 ? 16.157 -14.230 -32.076 1.00 89.62 248 PRO A O 1
ATOM 1971 N N . LEU A 1 249 ? 15.429 -15.844 -30.692 1.00 90.94 249 LEU A N 1
ATOM 1972 C CA . LEU A 1 249 ? 14.521 -15.007 -29.910 1.00 90.94 249 LEU A CA 1
ATOM 1973 C C . LEU A 1 249 ? 14.888 -15.133 -28.427 1.00 90.94 249 LEU A C 1
ATOM 1975 O O . LEU A 1 249 ? 15.114 -16.235 -27.930 1.00 90.94 249 LEU A O 1
ATOM 1979 N N . ILE A 1 250 ? 15.006 -13.992 -27.749 1.00 91.56 250 ILE A N 1
ATOM 1980 C CA . ILE A 1 250 ? 15.352 -13.876 -26.327 1.00 91.56 250 ILE A CA 1
ATOM 1981 C C . ILE A 1 250 ? 14.444 -12.798 -25.748 1.00 91.56 250 ILE A C 1
ATOM 1983 O O . ILE A 1 250 ? 14.318 -11.722 -26.334 1.00 91.56 250 ILE A O 1
ATOM 1987 N N . THR A 1 251 ? 13.808 -13.066 -24.615 1.00 90.38 251 THR A N 1
ATOM 1988 C CA . THR A 1 251 ? 13.034 -12.077 -23.860 1.00 90.38 251 THR A CA 1
ATOM 1989 C C . THR A 1 251 ? 13.413 -12.182 -22.390 1.00 90.38 251 THR A C 1
ATOM 1991 O O . THR A 1 251 ? 13.272 -13.236 -21.783 1.00 90.38 251 THR A O 1
ATOM 1994 N N . PHE A 1 252 ? 13.920 -11.095 -21.814 1.00 86.88 252 PHE A N 1
ATOM 1995 C CA . PHE A 1 252 ? 14.261 -11.053 -20.395 1.00 86.88 252 PHE A CA 1
ATOM 1996 C C . PHE A 1 252 ? 13.013 -10.841 -19.522 1.00 86.88 252 PHE A C 1
ATOM 1998 O O . PHE A 1 252 ? 12.082 -10.153 -19.942 1.00 86.88 252 PHE A O 1
ATOM 2005 N N . LEU A 1 253 ? 13.011 -11.414 -18.314 1.00 83.69 253 LEU A N 1
ATOM 2006 C CA . LEU A 1 253 ? 11.906 -11.450 -17.355 1.00 83.69 253 LEU A CA 1
ATOM 2007 C C . LEU A 1 253 ? 12.277 -10.649 -16.083 1.00 83.69 253 LEU A C 1
ATOM 2009 O O . LEU A 1 253 ? 12.786 -11.224 -15.118 1.00 83.69 253 LEU A O 1
ATOM 2013 N N . PRO A 1 254 ? 12.008 -9.323 -16.021 1.00 68.00 254 PRO A N 1
ATOM 2014 C CA . PRO A 1 254 ? 12.508 -8.446 -14.954 1.00 68.00 254 PRO A CA 1
ATOM 2015 C C . PRO A 1 254 ? 12.125 -8.803 -13.524 1.00 68.00 254 PRO A C 1
ATOM 2017 O O . PRO A 1 254 ? 12.830 -8.394 -12.606 1.00 68.00 254 PRO A O 1
ATOM 2020 N N . ARG A 1 255 ? 11.009 -9.514 -13.326 1.00 66.69 255 ARG A N 1
ATOM 2021 C CA . ARG A 1 255 ? 10.530 -9.887 -11.989 1.00 66.69 255 ARG A CA 1
ATOM 2022 C C . ARG A 1 255 ? 11.231 -11.138 -11.463 1.00 66.69 255 ARG A C 1
ATOM 2024 O O . ARG A 1 255 ? 11.693 -11.137 -10.332 1.00 66.69 255 ARG A O 1
ATOM 2031 N N . SER A 1 256 ? 11.358 -12.176 -12.288 1.00 70.44 256 SER A N 1
ATOM 2032 C CA . SER A 1 256 ? 11.951 -13.453 -11.874 1.00 70.44 256 SER A CA 1
ATOM 2033 C C . SER A 1 256 ? 13.444 -13.599 -12.165 1.00 70.44 256 SER A C 1
ATOM 2035 O O . SER A 1 256 ? 14.031 -14.594 -11.762 1.00 70.44 256 SER A O 1
ATOM 2037 N N . GLN A 1 257 ? 14.070 -12.608 -12.811 1.00 79.62 257 GLN A N 1
ATOM 2038 C CA . GLN A 1 257 ? 15.501 -12.614 -13.154 1.00 79.62 257 GLN A CA 1
ATOM 2039 C C . GLN A 1 257 ? 15.894 -13.761 -14.105 1.00 79.62 257 GLN A C 1
ATOM 2041 O O . GLN A 1 257 ? 17.024 -14.240 -14.109 1.00 79.62 257 GLN A O 1
ATOM 2046 N N . GLU A 1 258 ? 14.950 -14.185 -14.938 1.00 87.69 258 GLU A N 1
ATOM 2047 C CA . GLU A 1 258 ? 15.104 -15.271 -15.905 1.00 87.69 258 GLU A CA 1
ATOM 2048 C C . GLU A 1 258 ? 15.104 -14.728 -17.341 1.00 87.69 258 GLU A C 1
ATOM 2050 O O . GLU A 1 258 ? 14.743 -13.579 -17.610 1.00 87.69 258 GLU A O 1
ATOM 2055 N N . PHE A 1 259 ? 15.448 -15.587 -18.291 1.00 88.25 259 PHE A N 1
ATOM 2056 C CA . PHE A 1 259 ? 15.346 -15.322 -19.717 1.00 88.25 259 PHE A CA 1
ATOM 2057 C C . PHE A 1 259 ? 14.483 -16.399 -20.368 1.00 88.25 259 PHE A C 1
ATOM 2059 O O . PHE A 1 259 ? 14.728 -17.590 -20.193 1.00 88.25 259 PHE A O 1
ATOM 2066 N N . LEU A 1 260 ? 13.489 -15.974 -21.143 1.00 91.31 260 LEU A N 1
ATOM 2067 C CA . LEU A 1 260 ? 12.740 -16.834 -22.047 1.00 91.31 260 LEU A CA 1
ATOM 2068 C C . LEU A 1 260 ? 13.487 -16.888 -23.385 1.00 91.31 260 LEU A C 1
ATOM 2070 O O . LEU A 1 260 ? 13.593 -15.871 -24.082 1.00 91.31 260 LEU A O 1
ATOM 2074 N N . ILE A 1 261 ? 14.009 -18.061 -23.730 1.00 91.88 261 ILE A N 1
ATOM 2075 C CA . ILE A 1 261 ? 14.675 -18.341 -25.008 1.00 91.88 261 ILE A CA 1
ATOM 2076 C C . ILE A 1 261 ? 13.820 -19.292 -25.845 1.00 91.88 261 ILE A C 1
ATOM 2078 O O . ILE A 1 261 ? 13.138 -20.162 -25.310 1.00 91.88 261 ILE A O 1
ATOM 2082 N N . LEU A 1 262 ? 13.834 -19.109 -27.164 1.00 91.69 262 LEU A N 1
ATOM 2083 C CA . LEU A 1 262 ? 13.051 -19.923 -28.093 1.00 91.69 262 LEU A CA 1
ATOM 2084 C C . LEU A 1 262 ? 13.919 -21.012 -28.725 1.00 91.69 262 LEU A C 1
ATOM 2086 O O . LEU A 1 262 ? 14.832 -20.711 -29.495 1.00 91.69 262 LEU A O 1
ATOM 2090 N N . ASN A 1 263 ? 13.569 -22.267 -28.469 1.00 89.38 263 ASN A N 1
ATOM 2091 C CA . ASN A 1 263 ? 14.027 -23.407 -29.246 1.00 89.38 263 ASN A CA 1
ATOM 2092 C C . ASN A 1 263 ? 12.945 -23.765 -30.280 1.00 89.38 263 ASN A C 1
ATOM 2094 O O . ASN A 1 263 ? 11.812 -24.054 -29.906 1.00 89.38 263 ASN A O 1
ATOM 2098 N N . SER A 1 264 ? 13.275 -23.726 -31.572 1.00 83.44 264 SER A N 1
ATOM 2099 C CA . SER A 1 264 ? 12.377 -24.180 -32.646 1.00 83.44 264 SER A CA 1
ATOM 2100 C C . SER A 1 264 ? 13.033 -25.343 -33.375 1.00 83.44 264 SER A C 1
ATOM 2102 O O . SER A 1 264 ? 14.037 -25.142 -34.068 1.00 83.44 264 SER A O 1
ATOM 2104 N N . THR A 1 265 ? 12.456 -26.532 -33.236 1.00 77.81 265 THR A N 1
ATOM 2105 C CA . THR A 1 265 ? 12.854 -27.730 -33.983 1.00 77.81 265 THR A CA 1
ATOM 2106 C C . THR A 1 265 ? 12.055 -27.807 -35.294 1.00 77.81 265 THR A C 1
ATOM 2108 O O . THR A 1 265 ? 11.546 -26.792 -35.776 1.00 77.81 265 THR A O 1
ATOM 2111 N N . ALA A 1 266 ? 12.008 -28.973 -35.943 1.00 71.88 266 ALA A N 1
ATOM 2112 C CA . ALA A 1 266 ? 11.099 -29.196 -37.071 1.00 71.88 266 ALA A CA 1
ATOM 2113 C C . ALA A 1 266 ? 9.645 -29.441 -36.617 1.00 71.88 266 ALA A C 1
ATOM 2115 O O . ALA A 1 266 ? 8.729 -29.219 -37.401 1.00 71.88 266 ALA A O 1
ATOM 2116 N N . GLU A 1 267 ? 9.458 -29.869 -35.366 1.00 74.50 267 GLU A N 1
ATOM 2117 C CA . GLU A 1 267 ? 8.186 -30.356 -34.821 1.00 74.50 267 GLU A CA 1
ATOM 2118 C C . GLU A 1 267 ? 7.613 -29.383 -33.778 1.00 74.50 267 GLU A C 1
ATOM 2120 O O . GLU A 1 267 ? 6.427 -29.068 -33.817 1.00 74.50 267 GLU A O 1
ATOM 2125 N N . ASP A 1 268 ? 8.467 -28.811 -32.920 1.00 83.56 268 ASP A N 1
ATOM 2126 C CA . ASP A 1 268 ? 8.061 -27.992 -31.776 1.00 83.56 268 ASP A CA 1
ATOM 2127 C C . ASP A 1 268 ? 8.601 -26.556 -31.809 1.00 83.56 268 ASP A C 1
ATOM 2129 O O . ASP A 1 268 ? 9.705 -26.266 -32.284 1.00 83.56 268 ASP A O 1
ATOM 2133 N N . ASN A 1 269 ? 7.850 -25.648 -31.176 1.00 91.06 269 ASN A N 1
ATOM 2134 C CA . ASN A 1 269 ? 8.314 -24.313 -30.801 1.00 91.06 269 ASN A CA 1
ATOM 2135 C C . ASN A 1 269 ? 8.210 -24.157 -29.280 1.00 91.06 269 ASN A C 1
ATOM 2137 O O . ASN A 1 269 ? 7.130 -23.894 -28.749 1.00 91.06 269 ASN A O 1
ATOM 2141 N N . LEU A 1 270 ? 9.342 -24.320 -28.593 1.00 91.75 270 LEU A N 1
ATOM 2142 C CA . LEU A 1 270 ? 9.447 -24.360 -27.136 1.00 91.75 270 LEU A CA 1
ATOM 2143 C C . LEU A 1 270 ? 10.116 -23.097 -26.590 1.00 91.75 270 LEU A C 1
ATOM 2145 O O . LEU A 1 270 ? 11.249 -22.755 -26.930 1.00 91.75 270 LEU A O 1
ATOM 2149 N N . GLY A 1 271 ? 9.419 -22.419 -25.692 1.00 92.19 271 GLY A N 1
ATOM 2150 C CA . GLY A 1 271 ? 9.928 -21.349 -24.853 1.00 92.19 271 GLY A CA 1
ATOM 2151 C C . GLY A 1 271 ? 10.520 -21.943 -23.586 1.00 92.19 271 GLY A C 1
ATOM 2152 O O . GLY A 1 271 ? 9.781 -22.396 -22.714 1.00 92.19 271 GLY A O 1
ATOM 2153 N N . ILE A 1 272 ? 11.846 -21.941 -23.491 1.00 91.88 272 ILE A N 1
ATOM 2154 C CA . ILE A 1 272 ? 12.595 -22.457 -22.345 1.00 91.88 272 ILE A CA 1
ATOM 2155 C C . ILE A 1 272 ? 12.930 -21.283 -21.423 1.00 91.88 272 ILE A C 1
ATOM 2157 O O . ILE A 1 272 ? 13.453 -20.258 -21.867 1.00 91.88 272 ILE A O 1
ATOM 2161 N N . PHE A 1 273 ? 12.625 -21.434 -20.136 1.00 91.38 273 PHE A N 1
ATOM 2162 C CA . PHE A 1 273 ? 12.969 -20.465 -19.098 1.00 91.38 273 PHE A CA 1
ATOM 2163 C C . PHE A 1 273 ? 14.331 -20.820 -18.510 1.00 91.38 273 PHE A C 1
ATOM 2165 O O . PHE A 1 273 ? 14.493 -21.904 -17.956 1.00 91.38 273 PHE A O 1
ATOM 2172 N N . SER A 1 274 ? 15.298 -19.915 -18.638 1.00 89.31 274 SER A N 1
ATOM 2173 C CA . SER A 1 274 ? 16.661 -20.069 -18.130 1.00 89.31 274 SER A CA 1
ATOM 2174 C C . SER A 1 274 ? 16.945 -19.071 -17.012 1.00 89.31 274 SER A C 1
ATOM 2176 O O . SER A 1 274 ? 16.633 -17.884 -17.141 1.00 89.31 274 SER A O 1
ATOM 2178 N N . THR A 1 275 ? 17.635 -19.505 -15.959 1.00 87.88 275 THR A N 1
ATOM 2179 C CA . THR A 1 275 ? 18.247 -18.596 -14.979 1.00 87.88 275 THR A CA 1
ATOM 2180 C C . THR A 1 275 ? 19.402 -17.800 -15.599 1.00 87.88 275 THR A C 1
ATOM 2182 O O . THR A 1 275 ? 19.886 -18.120 -16.691 1.00 87.88 275 THR A O 1
ATOM 2185 N N . ILE A 1 276 ? 19.917 -16.805 -14.865 1.00 82.88 276 ILE A N 1
ATOM 2186 C CA . ILE A 1 276 ? 21.135 -16.058 -15.227 1.00 82.88 276 ILE A CA 1
ATOM 2187 C C . ILE A 1 276 ? 22.407 -16.927 -15.326 1.00 82.88 276 ILE A C 1
ATOM 2189 O O . ILE A 1 276 ? 23.426 -16.439 -15.806 1.00 82.88 276 ILE A O 1
ATOM 2193 N N . GLN A 1 277 ? 22.372 -18.178 -14.849 1.00 82.56 277 GLN A N 1
ATOM 2194 C CA . GLN A 1 277 ? 23.477 -19.142 -14.925 1.00 82.56 277 GLN A CA 1
ATOM 2195 C C . GLN A 1 277 ? 23.352 -20.126 -16.102 1.00 82.56 277 GLN A C 1
ATOM 2197 O O . GLN A 1 277 ? 24.315 -20.830 -16.383 1.00 82.56 277 GLN A O 1
ATOM 2202 N N . GLY A 1 278 ? 22.201 -20.179 -16.786 1.00 82.75 278 GLY A N 1
ATOM 2203 C CA . GLY A 1 278 ? 21.954 -21.119 -17.891 1.00 82.75 278 GLY A CA 1
ATOM 2204 C C . GLY A 1 278 ? 21.139 -22.359 -17.541 1.00 82.75 278 GLY A C 1
ATOM 2205 O O . GLY A 1 278 ? 20.885 -23.180 -18.417 1.00 82.75 278 GLY A O 1
ATOM 2206 N N . ASN A 1 279 ? 20.699 -22.490 -16.289 1.00 85.62 279 ASN A N 1
ATOM 2207 C CA . ASN A 1 279 ? 19.921 -23.645 -15.851 1.00 85.62 279 ASN A CA 1
ATOM 2208 C C . ASN A 1 279 ? 18.434 -23.455 -16.193 1.00 85.62 279 ASN A C 1
ATOM 2210 O O . ASN A 1 279 ? 17.925 -22.342 -16.020 1.00 85.62 279 ASN A O 1
ATOM 2214 N N . PRO A 1 280 ? 17.707 -24.506 -16.616 1.00 86.38 280 PRO A N 1
ATOM 2215 C CA . PRO A 1 280 ? 16.260 -24.432 -16.782 1.00 86.38 280 PRO A CA 1
ATOM 2216 C C . PRO A 1 280 ? 15.584 -24.159 -15.430 1.00 86.38 280 PRO A C 1
ATOM 2218 O O . PRO A 1 280 ? 15.939 -24.772 -14.424 1.00 86.38 280 PRO A O 1
ATOM 2221 N N . SER A 1 281 ? 14.623 -23.232 -15.393 1.00 84.19 281 SER A N 1
ATOM 2222 C CA . SER A 1 281 ? 13.993 -22.777 -14.142 1.00 84.19 281 SER A CA 1
ATOM 2223 C C . SER A 1 281 ? 12.497 -23.082 -14.018 1.00 84.19 281 SER A C 1
ATOM 2225 O O . SER A 1 281 ? 11.960 -23.039 -12.911 1.00 84.19 281 SER A O 1
ATOM 2227 N N . ARG A 1 282 ? 11.807 -23.374 -15.129 1.00 84.00 282 ARG A N 1
ATOM 2228 C CA . ARG A 1 282 ? 10.351 -23.614 -15.185 1.00 84.00 282 ARG A CA 1
ATOM 2229 C C . ARG A 1 282 ? 9.983 -24.605 -16.286 1.00 84.00 282 ARG A C 1
ATOM 2231 O O . ARG A 1 282 ? 10.794 -24.894 -17.163 1.00 84.00 282 ARG A O 1
ATOM 2238 N N . SER A 1 283 ? 8.721 -25.039 -16.269 1.00 85.56 283 SER A N 1
ATOM 2239 C CA . SER A 1 283 ? 8.075 -25.703 -17.409 1.00 85.56 283 SER A CA 1
ATOM 2240 C C . SER A 1 283 ? 8.132 -24.842 -18.679 1.00 85.56 283 SER A C 1
ATOM 2242 O O . SER A 1 283 ? 8.212 -23.614 -18.603 1.00 85.56 283 SER A O 1
ATOM 2244 N N . THR A 1 284 ? 8.086 -25.482 -19.844 1.00 90.88 284 THR A N 1
ATOM 2245 C CA . THR A 1 284 ? 8.176 -24.824 -21.150 1.00 90.88 284 THR A CA 1
ATOM 2246 C C . THR A 1 284 ? 6.848 -24.199 -21.583 1.00 90.88 284 THR A C 1
ATOM 2248 O O . THR A 1 284 ? 5.766 -24.710 -21.302 1.00 90.88 284 THR A O 1
ATOM 2251 N N . LEU A 1 285 ? 6.931 -23.080 -22.304 1.00 91.31 285 LEU A N 1
ATOM 2252 C CA . LEU A 1 285 ? 5.793 -22.476 -23.003 1.00 91.31 285 LEU A CA 1
ATOM 2253 C C . LEU A 1 285 ? 5.779 -22.985 -24.450 1.00 91.31 285 LEU A C 1
ATOM 2255 O O . LEU A 1 285 ? 6.791 -22.870 -25.132 1.00 91.31 285 LEU A O 1
ATOM 2259 N N . ILE A 1 286 ? 4.672 -23.552 -24.926 1.00 91.12 286 ILE A N 1
ATOM 2260 C CA . ILE A 1 286 ? 4.604 -24.211 -26.243 1.00 91.12 286 ILE A CA 1
ATOM 2261 C C . ILE A 1 286 ? 3.739 -23.387 -27.201 1.00 91.12 286 ILE A C 1
ATOM 2263 O O . ILE A 1 286 ? 2.659 -22.929 -26.826 1.00 91.12 286 ILE A O 1
ATOM 2267 N N . TRP A 1 287 ? 4.186 -23.219 -28.450 1.00 92.88 287 TRP A N 1
ATOM 2268 C CA . TRP A 1 287 ? 3.407 -22.573 -29.512 1.00 92.88 287 TRP A CA 1
ATOM 2269 C C . TRP A 1 287 ? 3.227 -23.490 -30.730 1.00 92.88 287 TRP A C 1
ATOM 2271 O O . TRP A 1 287 ? 4.180 -24.099 -31.204 1.00 92.88 287 TRP A O 1
ATOM 2281 N N . GLY A 1 288 ? 2.017 -23.516 -31.300 1.00 89.00 288 GLY A N 1
ATOM 2282 C CA . GLY A 1 288 ? 1.732 -24.264 -32.537 1.00 89.00 288 GLY A CA 1
ATOM 2283 C C . GLY A 1 288 ? 2.282 -23.624 -33.824 1.00 89.00 288 GLY A C 1
ATOM 2284 O O . GLY A 1 288 ? 2.365 -24.281 -34.852 1.00 89.00 288 GLY A O 1
ATOM 2285 N N . GLU A 1 289 ? 2.681 -22.351 -33.783 1.00 90.81 289 GLU A N 1
ATOM 2286 C CA . GLU A 1 289 ? 3.453 -21.686 -34.843 1.00 90.81 289 GLU A CA 1
ATOM 2287 C C . GLU A 1 289 ? 4.668 -21.004 -34.195 1.00 90.81 289 GLU A C 1
ATOM 2289 O O . GLU A 1 289 ? 4.626 -20.637 -33.020 1.00 90.81 289 GLU A O 1
ATOM 2294 N N . ARG A 1 290 ? 5.751 -20.781 -34.947 1.00 91.50 290 ARG A N 1
ATOM 2295 C CA . ARG A 1 290 ? 6.945 -20.103 -34.423 1.00 91.50 290 ARG A CA 1
ATOM 2296 C C . ARG A 1 290 ? 6.646 -18.632 -34.081 1.00 91.50 290 ARG A C 1
ATOM 2298 O O . ARG A 1 290 ? 6.346 -17.863 -35.000 1.00 91.50 290 ARG A O 1
ATOM 2305 N N . PRO A 1 291 ? 6.799 -18.177 -32.821 1.00 93.62 291 PRO A N 1
ATOM 2306 C CA . PRO A 1 291 ? 6.684 -16.760 -32.510 1.00 93.62 291 PRO A CA 1
ATOM 2307 C C . PRO A 1 291 ? 7.884 -15.995 -33.074 1.00 93.62 291 PRO A C 1
ATOM 2309 O O . PRO A 1 291 ? 9.038 -16.346 -32.833 1.00 93.62 291 PRO A O 1
ATOM 2312 N N . TYR A 1 292 ? 7.620 -14.906 -33.795 1.00 91.75 292 TYR A N 1
ATOM 2313 C CA . TYR A 1 292 ? 8.670 -14.009 -34.299 1.00 91.75 292 TYR A CA 1
ATOM 2314 C C . TYR A 1 292 ? 8.946 -12.833 -33.346 1.00 91.75 292 TYR A C 1
ATOM 2316 O O . TYR A 1 292 ? 9.905 -12.077 -33.528 1.00 91.75 292 TYR A O 1
ATOM 2324 N N . LYS A 1 293 ? 8.090 -12.648 -32.333 1.00 91.44 293 LYS A N 1
ATOM 2325 C CA . LYS A 1 293 ? 8.226 -11.633 -31.287 1.00 91.44 293 LYS A CA 1
ATOM 2326 C C . LYS A 1 293 ? 7.488 -12.077 -30.031 1.00 91.44 293 LYS A C 1
ATOM 2328 O O . LYS A 1 293 ? 6.365 -12.565 -30.121 1.00 91.44 293 LYS A O 1
ATOM 2333 N N . ILE A 1 294 ? 8.100 -11.854 -28.874 1.00 92.06 294 ILE A N 1
ATOM 2334 C CA . ILE A 1 294 ? 7.457 -11.998 -27.568 1.00 92.06 294 ILE A CA 1
ATOM 2335 C C . ILE A 1 294 ? 7.645 -10.680 -26.814 1.00 92.06 294 ILE A C 1
ATOM 2337 O O . ILE A 1 294 ? 8.679 -10.022 -26.941 1.00 92.06 294 ILE A O 1
ATOM 2341 N N . ALA A 1 295 ? 6.627 -10.275 -26.065 1.00 89.81 295 ALA A N 1
ATOM 2342 C CA . ALA A 1 295 ? 6.670 -9.143 -25.154 1.00 89.81 295 ALA A CA 1
ATOM 2343 C C . ALA A 1 295 ? 5.957 -9.495 -23.842 1.00 89.81 295 ALA A C 1
ATOM 2345 O O . ALA A 1 295 ? 5.110 -10.386 -23.803 1.00 89.81 295 ALA A O 1
ATOM 2346 N N . ILE A 1 296 ? 6.304 -8.797 -22.761 1.00 86.50 296 ILE A N 1
ATOM 2347 C CA . ILE A 1 296 ? 5.749 -9.049 -21.427 1.00 86.50 296 ILE A CA 1
ATOM 2348 C C . ILE A 1 296 ? 4.969 -7.824 -20.985 1.00 86.50 296 ILE A C 1
ATOM 2350 O O . ILE A 1 296 ? 5.546 -6.765 -20.736 1.00 86.50 296 ILE A O 1
ATOM 2354 N N . PHE A 1 297 ? 3.665 -7.993 -20.820 1.00 84.00 297 PHE A N 1
ATOM 2355 C CA . PHE A 1 297 ? 2.795 -7.000 -20.215 1.00 84.00 297 PHE A CA 1
ATOM 2356 C C . PHE A 1 297 ? 2.216 -7.585 -18.934 1.00 84.00 297 PHE A C 1
ATOM 2358 O O . PHE A 1 297 ? 1.176 -8.233 -18.926 1.00 84.00 297 PHE A O 1
ATOM 2365 N N . SER A 1 298 ? 2.974 -7.444 -17.849 1.00 73.50 298 SER A N 1
ATOM 2366 C CA . SER A 1 298 ? 2.788 -8.240 -16.634 1.00 73.50 298 SER A CA 1
ATOM 2367 C C . SER A 1 298 ? 1.348 -8.170 -16.069 1.00 73.50 298 SER A C 1
ATOM 2369 O O . SER A 1 298 ? 0.801 -7.067 -15.931 1.00 73.50 298 SER A O 1
ATOM 2371 N N . PRO A 1 299 ? 0.719 -9.312 -15.716 1.00 76.19 299 PRO A N 1
ATOM 2372 C CA . PRO A 1 299 ? 1.264 -10.675 -15.657 1.00 76.19 299 PRO A CA 1
ATOM 2373 C C . PRO A 1 299 ? 0.972 -11.524 -16.917 1.00 76.19 299 PRO A C 1
ATOM 2375 O O . PRO A 1 299 ? 0.587 -12.686 -16.799 1.00 76.19 299 PRO A O 1
ATOM 2378 N N . PHE A 1 300 ? 1.151 -10.971 -18.121 1.00 85.88 300 PHE A N 1
ATOM 2379 C CA . PHE A 1 300 ? 0.865 -11.667 -19.381 1.00 85.88 300 PHE A CA 1
ATOM 2380 C C . PHE A 1 300 ? 2.061 -11.722 -20.342 1.00 85.88 300 PHE A C 1
ATOM 2382 O O . PHE A 1 300 ? 2.808 -10.747 -20.492 1.00 85.88 300 PHE A O 1
ATOM 2389 N N . PHE A 1 301 ? 2.192 -12.848 -21.041 1.00 89.00 301 PHE A N 1
ATOM 2390 C CA . PHE A 1 301 ? 3.018 -12.998 -22.237 1.00 89.00 301 PHE A CA 1
ATOM 2391 C C . PHE A 1 301 ? 2.196 -12.678 -23.478 1.00 89.00 301 PHE A C 1
ATOM 2393 O O . PHE A 1 301 ? 1.118 -13.231 -23.666 1.00 89.00 301 PHE A O 1
ATOM 2400 N N . ILE A 1 302 ? 2.730 -11.826 -24.346 1.00 92.94 302 ILE A N 1
ATOM 2401 C CA . ILE A 1 302 ? 2.164 -11.501 -25.655 1.00 92.94 302 ILE A CA 1
ATOM 2402 C C . ILE A 1 302 ? 3.097 -12.109 -26.697 1.00 92.94 302 ILE A C 1
ATOM 2404 O O . ILE A 1 302 ? 4.233 -11.653 -26.844 1.00 92.94 302 ILE A O 1
ATOM 2408 N N . SER A 1 303 ? 2.638 -13.125 -27.421 1.00 94.44 303 SER A N 1
ATOM 2409 C CA . SER A 1 303 ? 3.415 -13.780 -28.479 1.00 94.44 303 SER A CA 1
ATOM 2410 C C . SER A 1 303 ? 2.802 -13.452 -29.836 1.00 94.44 303 SER A C 1
ATOM 2412 O O . SER A 1 303 ? 1.627 -13.735 -30.065 1.00 94.44 303 SER A O 1
ATOM 2414 N N . CYS A 1 304 ? 3.581 -12.854 -30.738 1.00 94.44 304 CYS A N 1
ATOM 2415 C CA . CYS A 1 304 ? 3.171 -12.633 -32.123 1.00 94.44 304 CYS A CA 1
ATOM 2416 C C . CYS A 1 304 ? 3.575 -13.843 -32.971 1.00 94.44 304 CYS A C 1
ATOM 2418 O O . CYS A 1 304 ? 4.767 -14.102 -33.171 1.00 94.44 304 CYS A O 1
ATOM 2420 N N . LEU A 1 305 ? 2.565 -14.557 -33.456 1.00 93.94 305 LEU A N 1
ATOM 2421 C CA . LEU A 1 305 ? 2.655 -15.645 -34.425 1.00 93.94 305 LEU A CA 1
ATOM 2422 C C . LEU A 1 305 ? 2.364 -15.085 -35.833 1.00 93.94 305 LEU A C 1
ATOM 2424 O O . LEU A 1 305 ? 1.795 -13.995 -35.939 1.00 93.94 305 LEU A O 1
ATOM 2428 N N . PRO A 1 306 ? 2.723 -15.783 -36.926 1.00 91.06 306 PRO A N 1
ATOM 2429 C CA . PRO A 1 306 ? 2.533 -15.283 -38.291 1.00 91.06 306 PRO A CA 1
ATOM 2430 C C . PRO A 1 306 ? 1.105 -14.814 -38.611 1.00 91.06 306 PRO A C 1
ATOM 2432 O O . PRO A 1 306 ? 0.940 -13.802 -39.292 1.00 91.06 306 PRO A O 1
ATOM 2435 N N . LYS A 1 307 ? 0.088 -15.521 -38.100 1.00 90.81 307 LYS A N 1
ATOM 2436 C CA . LYS A 1 307 ? -1.334 -15.252 -38.388 1.00 90.81 307 LYS A CA 1
ATOM 2437 C C . LYS A 1 307 ? -2.099 -14.546 -37.262 1.00 90.81 307 LYS A C 1
ATOM 2439 O O . LYS A 1 307 ? -3.195 -14.054 -37.501 1.00 90.81 307 LYS A O 1
ATOM 2444 N N . LYS A 1 308 ? -1.562 -14.528 -36.038 1.00 94.19 308 LYS A N 1
ATOM 2445 C CA . LYS A 1 308 ? -2.305 -14.146 -34.825 1.00 94.19 308 LYS A CA 1
ATOM 2446 C C . LYS A 1 308 ? -1.394 -13.717 -33.678 1.00 94.19 308 LYS A C 1
ATOM 2448 O O . LYS A 1 308 ? -0.213 -14.053 -33.636 1.00 94.19 308 LYS A O 1
ATOM 2453 N N . ILE A 1 309 ? -1.965 -13.046 -32.686 1.00 94.56 309 ILE A N 1
ATOM 2454 C CA . ILE A 1 309 ? -1.334 -12.790 -31.389 1.00 94.56 309 ILE A CA 1
ATOM 2455 C C . ILE A 1 309 ? -2.000 -13.680 -30.345 1.00 94.56 309 ILE A C 1
ATOM 2457 O O . ILE A 1 309 ? -3.224 -13.701 -30.244 1.00 94.56 309 ILE A O 1
ATOM 2461 N N . THR A 1 310 ? -1.202 -14.369 -29.536 1.00 94.62 310 THR A N 1
ATOM 2462 C CA . THR A 1 310 ? -1.680 -15.161 -28.394 1.00 94.62 310 THR A CA 1
ATOM 2463 C C . THR A 1 310 ? -1.241 -14.522 -27.083 1.00 94.62 310 THR A C 1
ATOM 2465 O O . THR A 1 310 ? -0.059 -14.193 -26.931 1.00 94.62 310 THR A O 1
ATOM 2468 N N . ILE A 1 311 ? -2.164 -14.390 -26.132 1.00 92.62 311 ILE A N 1
ATOM 2469 C CA . ILE A 1 311 ? -1.887 -13.924 -24.772 1.00 92.62 311 ILE A CA 1
ATOM 2470 C C . ILE A 1 311 ? -1.902 -15.120 -23.820 1.00 92.62 311 ILE A C 1
ATOM 2472 O O . ILE A 1 311 ? -2.932 -15.778 -23.690 1.00 92.62 311 ILE A O 1
ATOM 2476 N N . HIS A 1 312 ? -0.787 -15.368 -23.133 1.00 90.00 312 HIS A N 1
ATOM 2477 C CA . HIS A 1 312 ? -0.670 -16.397 -22.094 1.00 90.00 312 HIS A CA 1
ATOM 2478 C C . HIS A 1 312 ? -0.479 -15.767 -20.707 1.00 90.00 312 HIS A C 1
ATOM 2480 O O . HIS A 1 312 ? 0.046 -14.655 -20.588 1.00 90.00 312 HIS A O 1
ATOM 2486 N N . THR A 1 313 ? -0.867 -16.472 -19.647 1.00 83.88 313 THR A N 1
ATOM 2487 C CA . THR A 1 313 ? -0.523 -16.103 -18.264 1.00 83.88 313 THR A CA 1
ATOM 2488 C C . THR A 1 313 ? 0.981 -16.228 -18.001 1.00 83.88 313 THR A C 1
ATOM 2490 O O . THR A 1 313 ? 1.671 -17.063 -18.581 1.00 83.88 313 THR A O 1
ATOM 2493 N N . TYR A 1 314 ? 1.508 -15.406 -17.091 1.00 79.88 314 TYR A N 1
ATOM 2494 C CA . TYR A 1 314 ? 2.922 -15.454 -16.697 1.00 79.88 314 TYR A CA 1
ATOM 2495 C C . TYR A 1 314 ? 3.283 -16.648 -15.797 1.00 79.88 314 TYR A C 1
ATOM 2497 O O . TYR A 1 314 ? 4.431 -17.091 -15.793 1.00 79.88 314 TYR A O 1
ATOM 2505 N N . TYR A 1 315 ? 2.329 -17.125 -14.991 1.00 76.94 315 TYR A N 1
ATOM 2506 C CA . TYR A 1 315 ? 2.595 -18.062 -13.895 1.00 76.94 315 TYR A CA 1
ATOM 2507 C C . TYR A 1 315 ? 2.327 -19.523 -14.273 1.00 76.94 315 TYR A C 1
ATOM 2509 O O . TYR A 1 315 ? 3.220 -20.349 -14.122 1.00 76.94 315 TYR A O 1
ATOM 2517 N N . ASP A 1 316 ? 1.135 -19.835 -14.792 1.00 78.50 316 ASP A N 1
ATOM 2518 C CA . ASP A 1 316 ? 0.725 -21.191 -15.193 1.00 78.50 316 ASP A CA 1
ATOM 2519 C C . ASP A 1 316 ? 0.747 -21.422 -16.717 1.00 78.50 316 ASP A C 1
ATOM 2521 O O . ASP A 1 316 ? 0.317 -22.472 -17.182 1.00 78.50 316 ASP A O 1
ATOM 2525 N N . LEU A 1 317 ? 1.274 -20.458 -17.486 1.00 86.25 317 LEU A N 1
ATOM 2526 C CA . LEU A 1 317 ? 1.544 -20.536 -18.933 1.00 86.25 317 LEU A CA 1
ATOM 2527 C C . LEU A 1 317 ? 0.327 -20.856 -19.827 1.00 86.25 317 LEU A C 1
ATOM 2529 O O . LEU A 1 317 ? 0.489 -21.176 -21.005 1.00 86.25 317 LEU A O 1
ATOM 2533 N N . LYS A 1 318 ? -0.898 -20.730 -19.309 1.00 86.38 318 LYS A N 1
ATOM 2534 C CA . LYS A 1 318 ? -2.137 -21.020 -20.042 1.00 86.38 318 LYS A CA 1
ATOM 2535 C C . LYS A 1 318 ? -2.469 -19.929 -21.051 1.00 86.38 318 LYS A C 1
ATOM 2537 O O . LYS A 1 318 ? -2.342 -18.739 -20.762 1.00 86.38 318 LYS A O 1
ATOM 2542 N N . LEU A 1 319 ? -2.967 -20.342 -22.215 1.00 90.31 319 LEU A N 1
ATOM 2543 C CA . LEU A 1 319 ? -3.541 -19.452 -23.222 1.00 90.31 319 LEU A CA 1
ATOM 2544 C C . LEU A 1 319 ? -4.838 -18.829 -22.683 1.00 90.31 319 LEU A C 1
ATOM 2546 O O . LEU A 1 319 ? -5.781 -19.545 -22.360 1.00 90.31 319 LEU A O 1
ATOM 2550 N N . LEU A 1 320 ? -4.888 -17.498 -22.608 1.00 86.62 320 LEU A N 1
ATOM 2551 C CA . LEU A 1 320 ? -6.080 -16.741 -22.211 1.00 86.62 320 LEU A CA 1
ATOM 2552 C C . LEU A 1 320 ? -6.896 -16.284 -23.418 1.00 86.62 320 LEU A C 1
ATOM 2554 O O . LEU A 1 320 ? -8.118 -16.392 -23.422 1.00 86.62 320 LEU A O 1
ATOM 2558 N N . GLN A 1 321 ? -6.225 -15.693 -24.409 1.00 89.94 321 GLN A N 1
ATOM 2559 C CA . GLN A 1 321 ? -6.872 -15.005 -25.526 1.00 89.94 321 GLN A CA 1
ATOM 2560 C C . GLN A 1 321 ? -6.042 -15.123 -26.803 1.00 89.94 321 GLN A C 1
ATOM 2562 O O . GLN A 1 321 ? -4.813 -15.214 -26.767 1.00 89.94 321 GLN A O 1
ATOM 2567 N N . THR A 1 322 ? -6.731 -15.073 -27.939 1.00 93.62 322 THR A N 1
ATOM 2568 C CA . THR A 1 322 ? -6.146 -14.987 -29.278 1.00 93.62 322 THR A CA 1
ATOM 2569 C C . THR A 1 322 ? -6.774 -13.808 -30.014 1.00 93.62 322 THR A C 1
ATOM 2571 O O . THR A 1 322 ? -7.973 -13.579 -29.886 1.00 93.62 322 THR A O 1
ATOM 2574 N N . PHE A 1 323 ? -5.969 -13.076 -30.780 1.00 92.62 323 PHE A N 1
ATOM 2575 C CA . PHE A 1 323 ? -6.413 -11.995 -31.656 1.00 92.62 323 PHE A CA 1
ATOM 2576 C C . PHE A 1 323 ? -5.855 -12.210 -33.061 1.00 92.62 323 PHE A C 1
ATOM 2578 O O . PHE A 1 323 ? -4.643 -12.384 -33.211 1.00 92.62 323 PHE A O 1
ATOM 2585 N N . ASP A 1 324 ? -6.696 -12.103 -34.086 1.00 92.75 324 ASP A N 1
ATOM 2586 C CA . ASP A 1 324 ? -6.301 -12.230 -35.498 1.00 92.75 324 ASP A CA 1
ATOM 2587 C C . ASP A 1 324 ? -5.650 -10.934 -36.017 1.00 92.75 324 ASP A C 1
ATOM 2589 O O . ASP A 1 324 ? -6.117 -10.257 -36.933 1.00 92.75 324 ASP A O 1
ATOM 2593 N N . ILE A 1 325 ? -4.560 -10.542 -35.353 1.00 90.94 325 ILE A N 1
ATOM 2594 C CA . ILE A 1 325 ? -3.736 -9.381 -35.682 1.00 90.94 325 ILE A CA 1
ATOM 2595 C C . ILE A 1 325 ? -2.422 -9.889 -36.273 1.00 90.94 325 ILE A C 1
ATOM 2597 O O . ILE A 1 325 ? -1.596 -10.485 -35.581 1.00 90.94 325 ILE A O 1
ATOM 2601 N N . VAL A 1 326 ? -2.220 -9.600 -37.554 1.00 91.00 326 VAL A N 1
ATOM 2602 C CA . VAL A 1 326 ? -1.020 -9.960 -38.317 1.00 91.00 326 VAL A CA 1
ATOM 2603 C C . VAL A 1 326 ? 0.011 -8.827 -38.349 1.00 91.00 326 VAL A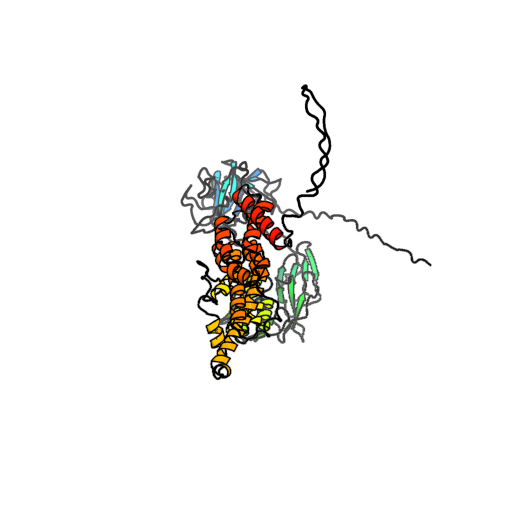 C 1
ATOM 2605 O O . VAL A 1 326 ? -0.275 -7.671 -38.028 1.00 91.00 326 VAL A O 1
ATOM 2608 N N . ASP A 1 327 ? 1.228 -9.147 -38.796 1.00 89.38 327 ASP A N 1
ATOM 2609 C CA . ASP A 1 327 ? 2.214 -8.161 -39.264 1.00 89.38 327 ASP A CA 1
ATOM 2610 C C . ASP A 1 327 ? 2.688 -7.107 -38.234 1.00 89.38 327 ASP A C 1
ATOM 2612 O O . ASP A 1 327 ? 3.114 -6.003 -38.589 1.00 89.38 327 ASP A O 1
ATOM 2616 N N . VAL A 1 328 ? 2.678 -7.444 -36.938 1.00 92.56 328 VAL A N 1
ATOM 2617 C CA . VAL A 1 328 ? 3.110 -6.557 -35.838 1.00 92.56 328 VAL A CA 1
ATOM 2618 C C . VAL A 1 328 ? 4.596 -6.175 -35.949 1.00 92.56 328 VAL A C 1
ATOM 2620 O O . VAL A 1 328 ? 5.498 -6.919 -35.536 1.00 92.56 328 VAL A O 1
ATOM 2623 N N . LYS A 1 329 ? 4.868 -4.964 -36.441 1.00 91.81 329 LYS A N 1
ATOM 2624 C CA . LYS A 1 329 ? 6.202 -4.363 -36.569 1.00 91.81 329 LYS A CA 1
ATOM 2625 C C . LYS A 1 329 ? 6.754 -3.879 -35.232 1.00 91.81 329 LYS A C 1
ATOM 2627 O O . LYS A 1 329 ? 7.895 -4.216 -34.910 1.00 91.81 329 LYS A O 1
ATOM 2632 N N . LYS A 1 330 ? 5.959 -3.212 -34.391 1.00 91.06 330 LYS A N 1
ATOM 2633 C CA . LYS A 1 330 ? 6.389 -2.749 -33.055 1.00 91.06 330 LYS A CA 1
ATOM 2634 C C . LYS A 1 330 ? 5.301 -2.987 -32.009 1.00 91.06 330 LYS A C 1
ATOM 2636 O O . LYS A 1 330 ? 4.119 -2.880 -32.312 1.00 91.06 330 LYS A O 1
ATOM 2641 N N . ILE A 1 331 ? 5.727 -3.304 -30.791 1.00 91.75 331 ILE A N 1
ATOM 2642 C CA . ILE A 1 331 ? 4.882 -3.349 -29.596 1.00 91.75 331 ILE A CA 1
ATOM 2643 C C . ILE A 1 331 ? 5.396 -2.236 -28.684 1.00 91.75 331 ILE A C 1
ATOM 2645 O O . ILE A 1 331 ? 6.600 -2.167 -28.430 1.00 91.75 331 ILE A O 1
ATOM 2649 N N . VAL A 1 332 ? 4.510 -1.361 -28.225 1.00 90.06 332 VAL A N 1
ATOM 2650 C CA . VAL A 1 332 ? 4.792 -0.351 -27.202 1.00 90.06 332 VAL A CA 1
ATOM 2651 C C . VAL A 1 332 ? 3.898 -0.661 -26.012 1.00 90.06 332 VAL A C 1
ATOM 2653 O O . VAL A 1 332 ? 2.685 -0.782 -26.157 1.00 90.06 332 VAL A O 1
ATOM 2656 N N . ILE A 1 333 ? 4.505 -0.832 -24.843 1.00 86.12 333 ILE A N 1
ATOM 2657 C CA . ILE A 1 333 ? 3.807 -1.188 -23.609 1.00 86.12 333 ILE A CA 1
ATOM 2658 C C . ILE A 1 333 ? 3.788 0.041 -22.704 1.00 86.12 333 ILE A C 1
ATOM 2660 O O . ILE A 1 333 ? 4.827 0.656 -22.469 1.00 86.12 333 ILE A O 1
ATOM 2664 N N . THR A 1 334 ? 2.606 0.387 -22.205 1.00 83.00 334 THR A N 1
ATOM 2665 C CA . THR A 1 334 ? 2.388 1.457 -21.219 1.00 83.00 334 THR A CA 1
ATOM 2666 C C . THR A 1 334 ? 1.912 0.847 -19.891 1.00 83.00 334 THR A C 1
ATOM 2668 O O . THR A 1 334 ? 2.003 -0.365 -19.705 1.00 83.00 334 THR A O 1
ATOM 2671 N N . GLU A 1 335 ? 1.421 1.649 -18.940 1.00 73.06 335 GLU A N 1
ATOM 2672 C CA . GLU A 1 335 ? 0.883 1.114 -17.677 1.00 73.06 335 GLU A CA 1
ATOM 2673 C C . GLU A 1 335 ? -0.405 0.294 -17.891 1.00 73.06 335 GLU A C 1
ATOM 2675 O O . GLU A 1 335 ? -0.541 -0.785 -17.316 1.00 73.06 335 GLU A O 1
ATOM 2680 N N . ASN A 1 336 ? -1.303 0.767 -18.768 1.00 75.94 336 ASN A N 1
ATOM 2681 C CA . ASN A 1 336 ? -2.618 0.155 -19.009 1.00 75.94 336 ASN A CA 1
ATOM 2682 C C . ASN A 1 336 ? -2.816 -0.367 -20.442 1.00 75.94 336 ASN A C 1
ATOM 2684 O O . ASN A 1 336 ? -3.633 -1.258 -20.640 1.00 75.94 336 ASN A O 1
ATOM 2688 N N . PHE A 1 337 ? -2.080 0.140 -21.435 1.00 84.75 337 PHE A N 1
ATOM 2689 C CA . PHE A 1 337 ? -2.292 -0.186 -22.850 1.00 84.75 337 PHE A CA 1
ATOM 2690 C C . PHE A 1 337 ? -1.089 -0.875 -23.495 1.00 84.75 337 PHE A C 1
ATOM 2692 O O . PHE A 1 337 ? 0.063 -0.484 -23.276 1.00 84.75 337 PHE A O 1
ATOM 2699 N N . ILE A 1 338 ? -1.385 -1.826 -24.377 1.00 89.94 338 ILE A N 1
ATOM 2700 C CA . ILE A 1 338 ? -0.475 -2.374 -25.380 1.00 89.94 338 ILE A CA 1
ATOM 2701 C C . ILE A 1 338 ? -0.821 -1.703 -26.712 1.00 89.94 338 ILE A C 1
ATOM 2703 O O . ILE A 1 338 ? -1.927 -1.869 -27.226 1.00 89.94 338 ILE A O 1
ATOM 2707 N N . VAL A 1 339 ? 0.124 -0.977 -27.299 1.00 91.88 339 VAL A N 1
ATOM 2708 C CA . VAL A 1 339 ? -0.017 -0.381 -28.631 1.00 91.88 339 VAL A CA 1
ATOM 2709 C C . VAL A 1 339 ? 0.766 -1.228 -29.633 1.00 91.88 339 VAL A C 1
ATOM 2711 O O . VAL A 1 339 ? 1.979 -1.412 -29.513 1.00 91.88 339 VAL A O 1
ATOM 2714 N N . LEU A 1 340 ? 0.056 -1.760 -30.621 1.00 93.25 340 LEU A N 1
ATOM 2715 C CA . LEU A 1 340 ? 0.553 -2.655 -31.659 1.00 93.25 340 LEU A CA 1
ATOM 2716 C C . LEU A 1 340 ? 0.601 -1.899 -32.989 1.00 93.25 340 LEU A C 1
ATOM 2718 O O . LEU A 1 340 ? -0.431 -1.607 -33.591 1.00 93.25 340 LEU A O 1
ATOM 2722 N N . LEU A 1 341 ? 1.806 -1.603 -33.469 1.00 94.38 341 LEU A N 1
ATOM 2723 C CA . LEU A 1 341 ? 2.020 -1.065 -34.809 1.00 94.38 341 LEU A CA 1
ATOM 2724 C C . LEU A 1 341 ? 2.115 -2.233 -35.796 1.00 94.38 341 LEU A C 1
ATOM 2726 O O . LEU A 1 341 ? 3.099 -2.978 -35.769 1.00 94.38 341 LEU A O 1
ATOM 2730 N N . THR A 1 342 ? 1.108 -2.395 -36.652 1.00 91.56 342 THR A N 1
ATOM 2731 C CA . THR A 1 342 ? 1.126 -3.332 -37.795 1.00 91.56 342 THR A CA 1
ATOM 2732 C C . THR A 1 342 ? 1.682 -2.636 -39.047 1.00 91.56 342 THR A C 1
ATOM 2734 O O . THR A 1 342 ? 2.069 -1.470 -38.977 1.00 91.56 342 THR A O 1
ATOM 2737 N N . LYS A 1 343 ? 1.731 -3.313 -40.206 1.00 87.38 343 LYS A N 1
ATOM 2738 C CA . LYS A 1 343 ? 2.087 -2.663 -41.487 1.00 87.38 343 LYS A CA 1
ATOM 2739 C C . LYS A 1 343 ? 1.135 -1.523 -41.883 1.00 87.38 343 LYS A C 1
ATOM 2741 O O . LYS A 1 343 ? 1.595 -0.560 -42.479 1.00 87.38 343 LYS A O 1
ATOM 2746 N N . ALA A 1 344 ? -0.163 -1.656 -41.593 1.00 87.81 344 ALA A N 1
ATOM 2747 C CA . ALA A 1 344 ? -1.210 -0.776 -42.132 1.00 87.81 344 ALA A CA 1
ATOM 2748 C C . ALA A 1 344 ? -1.997 0.006 -41.065 1.00 87.81 344 ALA A C 1
ATOM 2750 O O . ALA A 1 344 ? -2.616 1.016 -41.374 1.00 87.81 344 ALA A O 1
ATOM 2751 N N . THR A 1 345 ? -2.011 -0.459 -39.812 1.00 92.50 345 THR A N 1
ATOM 2752 C CA . THR A 1 345 ? -2.823 0.133 -38.733 1.00 92.50 345 THR A CA 1
ATOM 2753 C C . THR A 1 345 ? -2.104 0.126 -37.386 1.00 92.50 345 THR A C 1
ATOM 2755 O O . THR A 1 345 ? -1.247 -0.724 -37.120 1.00 92.50 345 THR A O 1
ATOM 2758 N N . ILE A 1 346 ? -2.506 1.037 -36.503 1.00 92.88 346 ILE A N 1
ATOM 2759 C CA . ILE A 1 346 ? -2.197 0.973 -35.074 1.00 92.88 346 ILE A CA 1
ATOM 2760 C C . ILE A 1 346 ? -3.401 0.333 -34.376 1.00 92.88 346 ILE A C 1
ATOM 2762 O O . ILE A 1 346 ? -4.523 0.821 -34.502 1.00 92.88 346 ILE A O 1
ATOM 2766 N N . LYS A 1 347 ? -3.182 -0.766 -33.650 1.00 91.62 347 LYS A N 1
ATOM 2767 C CA . LYS A 1 347 ? -4.184 -1.397 -32.778 1.00 91.62 347 LYS A CA 1
ATOM 2768 C C . LYS A 1 347 ? -3.813 -1.125 -31.322 1.00 91.62 347 LYS A C 1
ATOM 2770 O O . LYS A 1 347 ? -2.634 -1.136 -30.977 1.00 91.62 347 LYS A O 1
ATOM 2775 N N . ILE A 1 348 ? -4.804 -0.890 -30.470 1.00 91.12 348 ILE A N 1
ATOM 2776 C CA . ILE A 1 348 ? -4.609 -0.644 -29.038 1.00 91.12 348 ILE A CA 1
ATOM 2777 C C . ILE A 1 348 ? -5.407 -1.699 -28.275 1.00 91.12 348 ILE A C 1
ATOM 2779 O O . ILE A 1 348 ? -6.592 -1.880 -28.542 1.00 91.12 348 ILE A O 1
ATOM 2783 N N . LEU A 1 349 ? -4.751 -2.401 -27.353 1.00 88.12 349 LEU A N 1
ATOM 2784 C CA . LEU A 1 349 ? -5.381 -3.326 -26.413 1.00 88.12 349 LEU A CA 1
ATOM 2785 C C . LEU A 1 349 ? -5.251 -2.734 -25.007 1.00 88.12 349 LEU A C 1
ATOM 2787 O O . LEU A 1 349 ? -4.149 -2.372 -24.594 1.00 88.12 349 LEU A O 1
ATOM 2791 N N . GLU A 1 350 ? -6.353 -2.638 -24.270 1.00 83.62 350 GLU A N 1
ATOM 2792 C CA . GLU A 1 350 ? -6.357 -2.168 -22.883 1.00 83.62 350 GLU A CA 1
ATOM 2793 C C . GLU A 1 350 ? -6.360 -3.348 -21.903 1.00 83.62 350 GLU A C 1
ATOM 2795 O O . GLU A 1 350 ? -7.097 -4.322 -22.070 1.00 83.62 350 GLU A O 1
ATOM 2800 N N . LYS A 1 351 ? -5.558 -3.254 -20.840 1.00 73.88 351 LYS A N 1
ATOM 2801 C CA . LYS A 1 351 ? -5.698 -4.106 -19.661 1.00 73.88 351 LYS A CA 1
ATOM 2802 C C . LYS A 1 351 ? -6.978 -3.712 -18.953 1.00 73.88 351 LYS A C 1
ATOM 2804 O O . LYS A 1 351 ? -7.007 -2.657 -18.326 1.00 73.88 351 LYS A O 1
ATOM 2809 N N . VAL A 1 352 ? -7.986 -4.582 -18.970 1.00 73.25 352 VAL A N 1
ATOM 2810 C CA . VAL A 1 352 ? -9.165 -4.415 -18.112 1.00 73.25 352 VAL A CA 1
ATOM 2811 C C . VAL A 1 352 ? -8.676 -4.185 -16.671 1.00 73.25 352 VAL A C 1
ATOM 2813 O O . VAL A 1 352 ? -8.019 -5.070 -16.106 1.00 73.25 352 VAL A O 1
ATOM 2816 N N . PRO A 1 353 ? -8.913 -3.003 -16.066 1.00 72.88 353 PRO A N 1
ATOM 2817 C CA . PRO A 1 353 ? -8.390 -2.705 -14.741 1.00 72.88 353 PRO A CA 1
ATOM 2818 C C . PRO A 1 353 ? -8.956 -3.697 -13.730 1.00 72.88 353 PRO A C 1
ATOM 2820 O O . PRO A 1 353 ? -10.171 -3.847 -13.655 1.00 72.88 353 PRO A O 1
ATOM 2823 N N . ILE A 1 354 ? -8.105 -4.325 -12.910 1.00 76.06 354 ILE A N 1
ATOM 2824 C CA . ILE A 1 354 ? -8.494 -5.437 -12.014 1.00 76.06 354 ILE A CA 1
ATOM 2825 C C . ILE A 1 354 ? -9.715 -5.138 -11.127 1.00 76.06 354 ILE A C 1
ATOM 2827 O O . ILE A 1 354 ? -10.478 -6.033 -10.782 1.00 76.06 354 ILE A O 1
ATOM 2831 N N . LYS A 1 355 ? -9.945 -3.858 -10.812 1.00 77.00 355 LYS A N 1
ATOM 2832 C CA . LYS A 1 355 ? -11.123 -3.375 -10.083 1.00 77.00 355 LYS A CA 1
ATOM 2833 C C . LYS A 1 355 ? -12.454 -3.744 -10.746 1.00 77.00 355 LYS A C 1
ATOM 2835 O O . LYS A 1 355 ? -13.424 -3.913 -10.023 1.00 77.00 355 LYS A O 1
ATOM 2840 N N . ILE A 1 356 ? -12.518 -3.831 -12.076 1.00 80.62 356 ILE A N 1
ATOM 2841 C CA . ILE A 1 356 ? -13.749 -4.135 -12.818 1.00 80.62 356 ILE A CA 1
ATOM 2842 C C . ILE A 1 356 ? -14.186 -5.592 -12.572 1.00 80.62 356 ILE A C 1
ATOM 2844 O O . ILE A 1 356 ? -15.226 -5.767 -11.938 1.00 80.62 356 ILE A O 1
ATOM 2848 N N . PRO A 1 357 ? -13.404 -6.635 -12.930 1.00 82.62 357 PRO A N 1
ATOM 2849 C CA . PRO A 1 357 ? -13.810 -8.019 -12.682 1.00 82.62 357 PRO A CA 1
ATOM 2850 C C . PRO A 1 357 ? -13.916 -8.344 -11.184 1.00 82.62 357 PRO A C 1
ATOM 2852 O O . PRO A 1 357 ? -14.814 -9.080 -10.791 1.00 82.62 357 PRO A O 1
ATOM 2855 N N . VAL A 1 358 ? -13.084 -7.744 -10.320 1.00 84.50 358 VAL A N 1
ATOM 2856 C CA . VAL A 1 358 ? -13.240 -7.868 -8.857 1.00 84.50 358 VAL A CA 1
ATOM 2857 C C . VAL A 1 358 ? -14.604 -7.332 -8.407 1.00 84.50 358 VAL A C 1
ATOM 2859 O O . VAL A 1 358 ? -15.317 -8.023 -7.683 1.00 84.50 358 VAL A O 1
ATOM 2862 N N . LYS A 1 359 ? -15.016 -6.145 -8.873 1.00 85.06 359 LYS A N 1
ATOM 2863 C CA . LYS A 1 359 ? -16.328 -5.570 -8.544 1.00 85.06 359 LYS A CA 1
ATOM 2864 C C . LYS A 1 359 ? -17.480 -6.426 -9.078 1.00 85.06 359 LYS A C 1
ATOM 2866 O O . LYS A 1 359 ? -18.460 -6.606 -8.363 1.00 85.06 359 LYS A O 1
ATOM 2871 N N . GLU A 1 360 ? -17.366 -6.972 -10.288 1.00 85.44 360 GLU A N 1
ATOM 2872 C CA . GLU A 1 360 ? -18.370 -7.886 -10.854 1.00 85.44 360 GLU A CA 1
ATOM 2873 C C . GLU A 1 360 ? -18.509 -9.190 -10.057 1.00 85.44 360 GLU A C 1
ATOM 2875 O O . GLU A 1 360 ? -19.623 -9.662 -9.830 1.00 85.44 360 GLU A O 1
ATOM 2880 N N . LEU A 1 361 ? -17.399 -9.775 -9.602 1.00 85.69 361 LEU A N 1
ATOM 2881 C CA . LEU A 1 361 ? -17.432 -10.964 -8.750 1.00 85.69 361 LEU A CA 1
ATOM 2882 C C . LEU A 1 361 ? -18.075 -10.653 -7.390 1.00 85.69 361 LEU A C 1
ATOM 2884 O O . LEU A 1 361 ? -18.926 -11.416 -6.935 1.00 85.69 361 LEU A O 1
ATOM 2888 N N . ILE A 1 362 ? -17.769 -9.498 -6.783 1.00 86.56 362 ILE A N 1
ATOM 2889 C CA . ILE A 1 362 ? -18.410 -9.041 -5.534 1.00 86.56 362 ILE A CA 1
ATOM 2890 C C . ILE A 1 362 ? -19.922 -8.827 -5.725 1.00 86.56 362 ILE A C 1
ATOM 2892 O O . ILE A 1 362 ? -20.709 -9.249 -4.874 1.00 86.56 362 ILE A O 1
ATOM 2896 N N . THR A 1 363 ? -20.371 -8.218 -6.833 1.00 84.00 363 THR A N 1
ATOM 2897 C CA . THR A 1 363 ? -21.815 -8.029 -7.078 1.00 84.00 363 THR A CA 1
ATOM 2898 C C . THR A 1 363 ? -22.541 -9.359 -7.289 1.00 84.00 363 THR A C 1
ATOM 2900 O O . THR A 1 363 ? -23.626 -9.539 -6.726 1.00 84.00 363 THR A O 1
ATOM 2903 N N . LYS A 1 364 ? -21.921 -10.313 -8.000 1.00 84.62 364 LYS A N 1
ATOM 2904 C CA . LYS A 1 364 ? -22.409 -11.700 -8.151 1.00 84.62 364 LYS A CA 1
ATOM 2905 C C . LYS A 1 364 ? -22.405 -12.489 -6.831 1.00 84.62 364 LYS A C 1
ATOM 2907 O O . LYS A 1 364 ? -23.215 -13.392 -6.666 1.00 84.62 364 LYS A O 1
ATOM 2912 N N . GLY A 1 365 ? -21.569 -12.103 -5.864 1.00 82.81 365 GLY A N 1
ATOM 2913 C CA . GLY A 1 365 ? -21.422 -12.763 -4.560 1.00 82.81 365 GLY A CA 1
ATOM 2914 C C . GLY A 1 365 ? -20.238 -13.731 -4.469 1.00 82.81 365 GLY A C 1
ATOM 2915 O O . GLY A 1 365 ? -20.023 -14.325 -3.411 1.00 82.81 365 GLY A O 1
ATOM 2916 N N . ASN A 1 366 ? -19.431 -13.841 -5.527 1.00 87.56 366 ASN A N 1
ATOM 2917 C CA . ASN A 1 366 ? -18.241 -14.687 -5.620 1.00 87.56 366 ASN A CA 1
ATOM 2918 C C . ASN A 1 366 ? -17.053 -14.038 -4.881 1.00 87.56 366 ASN A C 1
ATOM 2920 O O . ASN A 1 366 ? -16.000 -13.749 -5.448 1.00 87.56 366 ASN A O 1
ATOM 2924 N N . ASN A 1 367 ? -17.236 -13.775 -3.586 1.00 89.00 367 ASN A N 1
ATOM 2925 C CA . ASN A 1 367 ? -16.311 -12.993 -2.764 1.00 89.00 367 ASN A CA 1
ATOM 2926 C C . ASN A 1 367 ? -14.907 -13.617 -2.689 1.00 89.00 367 ASN A C 1
ATOM 2928 O O . ASN A 1 367 ? -13.917 -12.896 -2.763 1.00 89.00 367 ASN A O 1
ATOM 2932 N N . LEU A 1 368 ? -14.814 -14.948 -2.569 1.00 85.94 368 LEU A N 1
ATOM 2933 C CA . LEU A 1 368 ? -13.531 -15.661 -2.503 1.00 85.94 368 LEU A CA 1
ATOM 2934 C C . LEU A 1 368 ? -12.758 -15.565 -3.824 1.00 85.94 368 LEU A C 1
ATOM 2936 O O . LEU A 1 368 ? -11.560 -15.300 -3.808 1.00 85.94 368 LEU A O 1
ATOM 2940 N N . GLU A 1 369 ? -13.447 -15.700 -4.959 1.00 81.44 369 GLU A N 1
ATOM 2941 C CA . GLU A 1 369 ? -12.851 -15.513 -6.287 1.00 81.44 369 GLU A CA 1
ATOM 2942 C C . GLU A 1 369 ? -12.395 -14.065 -6.486 1.00 81.44 369 GLU A C 1
ATOM 2944 O O . GLU A 1 369 ? -11.308 -13.837 -7.004 1.00 81.44 369 GLU A O 1
ATOM 2949 N N . ALA A 1 370 ? -13.175 -13.079 -6.024 1.00 84.31 370 ALA A N 1
ATOM 2950 C CA . ALA A 1 370 ? -12.807 -11.665 -6.092 1.00 84.31 370 ALA A CA 1
ATOM 2951 C C . ALA A 1 370 ? -11.533 -11.345 -5.286 1.00 84.31 370 ALA A C 1
ATOM 2953 O O . ALA A 1 370 ? -10.681 -10.583 -5.749 1.00 84.31 370 ALA A O 1
ATOM 2954 N N . ILE A 1 371 ? -11.395 -11.939 -4.095 1.00 86.19 371 ILE A N 1
ATOM 2955 C CA . ILE A 1 371 ? -10.204 -11.810 -3.244 1.00 86.19 371 ILE A CA 1
ATOM 2956 C C . ILE A 1 371 ? -9.006 -12.477 -3.927 1.00 86.19 371 ILE A C 1
ATOM 2958 O O . ILE A 1 371 ? -8.017 -11.797 -4.193 1.00 86.19 371 ILE A O 1
ATOM 2962 N N . ALA A 1 372 ? -9.124 -13.755 -4.303 1.00 81.00 372 ALA A N 1
ATOM 2963 C CA . ALA A 1 372 ? -8.052 -14.501 -4.961 1.00 81.00 372 ALA A CA 1
ATOM 2964 C C . ALA A 1 372 ? -7.613 -13.845 -6.283 1.00 81.00 372 ALA A C 1
ATOM 2966 O O . ALA A 1 372 ? -6.421 -13.779 -6.585 1.00 81.00 372 ALA A O 1
ATOM 2967 N N . LEU A 1 373 ? -8.554 -13.305 -7.063 1.00 81.19 373 LEU A N 1
ATOM 2968 C CA . LEU A 1 373 ? -8.265 -12.556 -8.283 1.00 81.19 373 LEU A CA 1
ATOM 2969 C C . LEU A 1 373 ? -7.423 -11.305 -7.994 1.00 81.19 373 LEU A C 1
ATOM 2971 O O . LEU A 1 373 ? -6.497 -11.018 -8.748 1.00 81.19 373 LEU A O 1
ATOM 2975 N N . PHE A 1 374 ? -7.704 -10.568 -6.915 1.00 82.75 374 PHE A N 1
ATOM 2976 C CA . PHE A 1 374 ? -6.914 -9.391 -6.548 1.00 82.75 374 PHE A CA 1
ATOM 2977 C C . PHE A 1 374 ? -5.545 -9.746 -5.953 1.00 82.75 374 PHE A C 1
ATOM 2979 O O . PHE A 1 374 ? -4.548 -9.116 -6.316 1.00 82.75 374 PHE A O 1
ATOM 2986 N N . GLU A 1 375 ? -5.481 -10.750 -5.074 1.00 79.50 375 GLU A N 1
ATOM 2987 C CA . GLU A 1 375 ? -4.234 -11.234 -4.461 1.00 79.50 375 GLU A CA 1
ATOM 2988 C C . GLU A 1 375 ? -3.233 -11.679 -5.539 1.00 79.50 375 GLU A C 1
ATOM 2990 O O . GLU A 1 375 ? -2.076 -11.253 -5.533 1.00 79.50 375 GLU A O 1
ATOM 2995 N N . ASN A 1 376 ? -3.710 -12.421 -6.543 1.00 70.94 376 ASN A N 1
ATOM 2996 C CA . ASN A 1 376 ? -2.895 -12.911 -7.656 1.00 70.94 376 ASN A CA 1
ATOM 2997 C C . ASN A 1 376 ? -2.581 -11.854 -8.742 1.00 70.94 376 ASN A C 1
ATOM 2999 O O . ASN A 1 376 ? -1.740 -12.103 -9.607 1.00 70.94 376 ASN A O 1
ATOM 3003 N N . ALA A 1 377 ? -3.230 -10.681 -8.746 1.00 68.12 377 ALA A N 1
ATOM 3004 C CA . ALA A 1 377 ? -3.136 -9.738 -9.869 1.00 68.12 377 ALA A CA 1
ATOM 3005 C C . ALA A 1 377 ? -1.864 -8.872 -9.906 1.00 68.12 377 ALA A C 1
ATOM 3007 O O . ALA A 1 377 ? -1.383 -8.561 -11.000 1.00 68.12 377 ALA A O 1
ATOM 3008 N N . ASP A 1 378 ? -1.351 -8.429 -8.751 1.00 61.19 378 ASP A N 1
ATOM 3009 C CA . ASP A 1 378 ? -0.057 -7.729 -8.649 1.00 61.19 378 ASP A CA 1
ATOM 3010 C C . ASP A 1 378 ? 0.472 -7.741 -7.191 1.00 61.19 378 ASP A C 1
ATOM 3012 O O . ASP A 1 378 ? 0.205 -6.808 -6.419 1.00 61.19 378 ASP A O 1
ATOM 3016 N N . PRO A 1 379 ? 1.216 -8.785 -6.778 1.00 53.94 379 PRO A N 1
ATOM 3017 C CA . PRO A 1 379 ? 1.728 -8.898 -5.406 1.00 53.94 379 PRO A CA 1
ATOM 3018 C C . PRO A 1 379 ? 2.870 -7.916 -5.065 1.00 53.94 379 PRO A C 1
ATOM 3020 O O . PRO A 1 379 ? 3.107 -7.625 -3.896 1.00 53.94 379 PRO A O 1
ATOM 3023 N N . GLU A 1 380 ? 3.590 -7.373 -6.057 1.00 57.00 380 GLU A N 1
ATOM 3024 C CA . GLU A 1 380 ? 5.021 -7.059 -5.858 1.00 57.00 380 GLU A CA 1
ATOM 3025 C C . GLU A 1 380 ? 5.483 -5.594 -5.928 1.00 57.00 380 GLU A C 1
ATOM 3027 O O . GLU A 1 380 ? 6.658 -5.333 -5.677 1.00 57.00 380 GLU A O 1
ATOM 3032 N N . LYS A 1 381 ? 4.639 -4.599 -6.242 1.00 52.41 381 LYS A N 1
ATOM 3033 C CA . LYS A 1 381 ? 5.147 -3.211 -6.393 1.00 52.41 381 LYS A CA 1
ATOM 3034 C C . LYS A 1 381 ? 5.091 -2.316 -5.159 1.00 52.41 381 LYS A C 1
ATOM 3036 O O . LYS A 1 381 ? 5.805 -1.316 -5.129 1.00 52.41 381 LYS A O 1
ATOM 3041 N N . ASN A 1 382 ? 4.256 -2.626 -4.168 1.00 62.41 382 ASN A N 1
ATOM 3042 C CA . ASN A 1 382 ? 4.221 -1.934 -2.874 1.00 62.41 382 ASN A CA 1
ATOM 3043 C C . ASN A 1 382 ? 3.296 -2.710 -1.922 1.00 62.41 382 ASN A C 1
ATOM 3045 O O . ASN A 1 382 ? 2.077 -2.553 -2.000 1.00 62.41 382 ASN A O 1
ATOM 3049 N N . GLU A 1 383 ? 3.861 -3.497 -1.005 1.00 72.25 383 GLU A N 1
ATOM 3050 C CA . GLU A 1 383 ? 3.116 -4.289 -0.010 1.00 72.25 383 GLU A CA 1
ATOM 3051 C C . GLU A 1 383 ? 2.084 -3.435 0.757 1.00 72.25 383 GLU A C 1
ATOM 3053 O O . GLU A 1 383 ? 0.932 -3.828 0.931 1.00 72.25 383 GLU A O 1
ATOM 3058 N N . LYS A 1 384 ? 2.437 -2.190 1.117 1.00 76.56 384 LYS A N 1
ATOM 3059 C CA . LYS A 1 384 ? 1.522 -1.250 1.789 1.00 76.56 384 LYS A CA 1
ATOM 3060 C C . LYS A 1 384 ? 0.371 -0.805 0.876 1.00 76.56 384 LYS A C 1
ATOM 3062 O O . LYS A 1 384 ? -0.731 -0.579 1.373 1.00 76.56 384 LYS A O 1
ATOM 3067 N N . LYS A 1 385 ? 0.584 -0.675 -0.441 1.00 77.19 385 LYS A N 1
ATOM 3068 C CA . LYS A 1 385 ? -0.473 -0.377 -1.434 1.00 77.19 385 LYS A CA 1
ATOM 3069 C C . LYS A 1 385 ? -1.360 -1.602 -1.671 1.00 77.19 385 LYS A C 1
ATOM 3071 O O . LYS A 1 385 ? -2.574 -1.434 -1.711 1.00 77.19 385 LYS A O 1
ATOM 3076 N N . HIS A 1 386 ? -0.777 -2.799 -1.761 1.00 79.69 386 HIS A N 1
ATOM 3077 C CA . HIS A 1 386 ? -1.511 -4.057 -1.917 1.00 79.69 386 HIS A CA 1
ATOM 3078 C C . HIS A 1 386 ? -2.391 -4.332 -0.685 1.00 79.69 386 HIS A C 1
ATOM 3080 O O . HIS A 1 386 ? -3.607 -4.452 -0.815 1.00 79.69 386 HIS A O 1
ATOM 3086 N N . LYS A 1 387 ? -1.829 -4.253 0.531 1.00 83.88 387 LYS A N 1
ATOM 3087 C CA . LYS A 1 387 ? -2.564 -4.376 1.805 1.00 83.88 387 LYS A CA 1
ATOM 3088 C C . LYS A 1 387 ? -3.666 -3.319 1.965 1.00 83.88 387 LYS A C 1
ATOM 3090 O O . LYS A 1 387 ? -4.744 -3.628 2.463 1.00 83.88 387 LYS A O 1
ATOM 3095 N N . ARG A 1 388 ? -3.445 -2.078 1.505 1.00 84.56 388 ARG A N 1
ATOM 3096 C CA . ARG A 1 388 ? -4.500 -1.042 1.421 1.00 84.56 388 ARG A CA 1
ATOM 3097 C C . ARG A 1 388 ? -5.582 -1.375 0.384 1.00 84.56 388 ARG A C 1
ATOM 3099 O O . ARG A 1 388 ? -6.730 -1.001 0.594 1.00 84.56 388 ARG A O 1
ATOM 3106 N N . GLY A 1 389 ? -5.230 -2.037 -0.717 1.00 85.00 389 GLY A N 1
ATOM 3107 C CA . GLY A 1 389 ? -6.169 -2.520 -1.733 1.00 85.00 389 GLY A CA 1
ATOM 3108 C C . GLY A 1 389 ? -7.066 -3.637 -1.202 1.00 85.00 389 GLY A C 1
ATOM 3109 O O . GLY A 1 389 ? -8.284 -3.500 -1.254 1.00 85.00 389 GLY A O 1
ATOM 3110 N N . LEU A 1 390 ? -6.470 -4.664 -0.586 1.00 88.38 390 LEU A N 1
ATOM 3111 C CA . LEU A 1 390 ? -7.200 -5.753 0.072 1.00 88.38 390 LEU A CA 1
ATOM 3112 C C . LEU A 1 390 ? -8.157 -5.243 1.147 1.00 88.38 390 LEU A C 1
ATOM 3114 O O . LEU A 1 390 ? -9.322 -5.623 1.148 1.00 88.38 390 LEU A O 1
ATOM 3118 N N . LYS A 1 391 ? -7.714 -4.312 2.006 1.00 90.81 391 LYS A N 1
ATOM 3119 C CA . LYS A 1 391 ? -8.603 -3.678 2.991 1.00 90.81 391 LYS A CA 1
ATOM 3120 C C . LYS A 1 391 ? -9.835 -3.052 2.342 1.00 90.81 391 LYS A C 1
ATOM 3122 O O . LYS A 1 391 ? -10.935 -3.268 2.830 1.00 90.81 391 LYS A O 1
ATOM 3127 N N . LYS A 1 392 ? -9.682 -2.337 1.222 1.00 88.44 392 LYS A N 1
ATOM 3128 C CA . LYS A 1 392 ? -10.829 -1.765 0.497 1.00 88.44 392 LYS A CA 1
ATOM 3129 C C . LYS A 1 392 ? -11.775 -2.841 -0.034 1.00 88.44 392 LYS A C 1
ATOM 3131 O O . LYS A 1 392 ? -12.973 -2.691 0.150 1.00 88.44 392 LYS A O 1
ATOM 3136 N N . ILE A 1 393 ? -11.254 -3.926 -0.606 1.00 89.56 393 ILE A N 1
ATOM 3137 C CA . ILE A 1 393 ? -12.068 -5.054 -1.094 1.00 89.56 393 ILE A CA 1
ATOM 3138 C C . ILE A 1 393 ? -12.833 -5.723 0.051 1.00 89.56 393 ILE A C 1
ATOM 3140 O O . ILE A 1 393 ? -14.033 -5.952 -0.070 1.00 89.56 393 ILE A O 1
ATOM 3144 N N . TYR A 1 394 ? -12.180 -5.962 1.191 1.00 93.19 394 TYR A N 1
ATOM 3145 C CA . TYR A 1 394 ? -12.854 -6.471 2.384 1.00 93.19 394 TYR A CA 1
ATOM 3146 C C . TYR A 1 394 ? -13.959 -5.521 2.864 1.00 93.19 394 TYR A C 1
ATOM 3148 O O . TYR A 1 394 ? -15.065 -5.978 3.133 1.00 93.19 394 TYR A O 1
ATOM 3156 N N . LEU A 1 395 ? -13.724 -4.206 2.890 1.00 90.94 395 LEU A N 1
ATOM 3157 C CA . LEU A 1 395 ? -14.779 -3.242 3.218 1.00 90.94 395 LEU A CA 1
ATOM 3158 C C . LEU A 1 395 ? -15.939 -3.280 2.206 1.00 90.94 395 LEU A C 1
ATOM 3160 O O . LEU A 1 395 ? -17.087 -3.347 2.631 1.00 90.94 395 LEU A O 1
ATOM 3164 N N . GLU A 1 396 ? -15.669 -3.307 0.896 1.00 88.56 396 GLU A N 1
ATOM 3165 C CA . GLU A 1 396 ? -16.698 -3.409 -0.158 1.00 88.56 396 GLU A CA 1
ATOM 3166 C C . GLU A 1 396 ? -17.576 -4.664 0.003 1.00 88.56 396 GLU A C 1
ATOM 3168 O O . GLU A 1 396 ? -18.807 -4.566 -0.011 1.00 88.56 396 GLU A O 1
ATOM 3173 N N . ILE A 1 397 ? -16.960 -5.825 0.251 1.00 90.88 397 ILE A N 1
ATOM 3174 C CA . ILE A 1 397 ? -17.668 -7.079 0.555 1.00 90.88 397 ILE A CA 1
ATOM 3175 C C . ILE A 1 397 ? -18.465 -6.954 1.864 1.00 90.88 397 ILE A C 1
ATOM 3177 O O . ILE A 1 397 ? -19.602 -7.429 1.944 1.00 90.88 397 ILE A O 1
ATOM 3181 N N . GLY A 1 398 ? -17.905 -6.291 2.879 1.00 91.00 398 GLY A N 1
ATOM 3182 C CA . GLY A 1 398 ? -18.555 -6.026 4.163 1.00 91.00 398 GLY A CA 1
ATOM 3183 C C . GLY A 1 398 ? -19.837 -5.202 4.018 1.00 91.00 398 GLY A C 1
ATOM 3184 O O . GLY A 1 398 ? -20.897 -5.645 4.465 1.00 91.00 398 GLY A O 1
ATOM 3185 N N . TYR A 1 399 ? -19.787 -4.057 3.325 1.00 87.06 399 TYR A N 1
ATOM 3186 C CA . TYR A 1 399 ? -20.978 -3.234 3.070 1.00 87.06 399 TYR A CA 1
ATOM 3187 C C . TYR A 1 399 ? -22.002 -3.971 2.199 1.00 87.06 399 TYR A C 1
ATOM 3189 O O . TYR A 1 399 ? -23.197 -3.906 2.484 1.00 87.06 399 TYR A O 1
ATOM 3197 N N . GLY A 1 400 ? -21.560 -4.713 1.175 1.00 84.88 400 GLY A N 1
ATOM 3198 C CA . GLY A 1 400 ? -22.449 -5.533 0.347 1.00 84.88 400 GLY A CA 1
ATOM 3199 C C . GLY A 1 400 ? -23.159 -6.633 1.146 1.00 84.88 400 GLY A C 1
ATOM 3200 O O . GLY A 1 400 ? -24.348 -6.881 0.946 1.00 84.88 400 GLY A O 1
ATOM 3201 N N . SER A 1 401 ? -22.459 -7.251 2.100 1.00 88.56 401 SER A N 1
ATOM 3202 C CA . SER A 1 401 ? -23.011 -8.269 3.005 1.00 88.56 401 SER A CA 1
ATOM 3203 C C . SER A 1 401 ? -23.982 -7.660 4.020 1.00 88.56 401 SER A C 1
ATOM 3205 O O . SER A 1 401 ? -25.065 -8.207 4.235 1.00 88.56 401 SER A O 1
ATOM 3207 N N . LEU A 1 402 ? -23.654 -6.492 4.583 1.00 86.38 402 LEU A N 1
ATOM 3208 C CA . LEU A 1 402 ? -24.549 -5.728 5.457 1.00 86.38 402 LEU A CA 1
ATOM 3209 C C . LEU A 1 402 ? -25.824 -5.315 4.707 1.00 86.38 402 LEU A C 1
ATOM 3211 O O . LEU A 1 402 ? -26.928 -5.503 5.214 1.00 86.38 402 LEU A O 1
ATOM 3215 N N . GLY A 1 403 ? -25.677 -4.852 3.462 1.00 80.25 403 GLY A N 1
ATOM 3216 C CA . GLY A 1 403 ? -26.776 -4.513 2.558 1.00 80.25 403 GLY A CA 1
ATOM 3217 C C . GLY A 1 403 ? -27.699 -5.688 2.219 1.00 80.25 403 GLY A C 1
ATOM 3218 O O . GLY A 1 403 ? -28.869 -5.454 1.928 1.00 80.25 403 GLY A O 1
ATOM 3219 N N . LYS A 1 404 ? -27.201 -6.929 2.321 1.00 82.06 404 LYS A N 1
ATOM 3220 C CA . LYS A 1 404 ? -27.952 -8.194 2.196 1.00 82.06 404 LYS A CA 1
ATOM 3221 C C . LYS A 1 404 ? -28.408 -8.771 3.554 1.00 82.06 404 LYS A C 1
ATOM 3223 O O . LYS A 1 404 ? -28.898 -9.895 3.600 1.00 82.06 404 LYS A O 1
ATOM 3228 N N . ASN A 1 405 ? -28.248 -8.036 4.662 1.00 82.50 405 ASN A N 1
ATOM 3229 C CA . ASN A 1 405 ? -28.590 -8.467 6.031 1.00 82.50 405 ASN A CA 1
ATOM 3230 C C . ASN A 1 405 ? -27.832 -9.743 6.495 1.00 82.50 405 ASN A C 1
ATOM 3232 O O . ASN A 1 405 ? -28.310 -10.509 7.337 1.00 82.50 405 ASN A O 1
ATOM 3236 N N . LEU A 1 406 ? -26.627 -9.969 5.952 1.00 87.81 406 LEU A N 1
ATOM 3237 C CA . LEU A 1 406 ? -25.703 -11.053 6.314 1.00 87.81 406 LEU A CA 1
ATOM 3238 C C . LEU A 1 406 ? -24.715 -10.565 7.383 1.00 87.81 406 LEU A C 1
ATOM 3240 O O . LEU A 1 406 ? -23.524 -10.386 7.126 1.00 87.81 406 LEU A O 1
ATOM 3244 N N . LEU A 1 407 ? -25.232 -10.305 8.587 1.00 88.31 407 LEU A N 1
ATOM 3245 C CA . LEU A 1 407 ? -24.516 -9.554 9.625 1.00 88.31 407 LEU A CA 1
ATOM 3246 C C . LEU A 1 407 ? -23.170 -10.186 10.017 1.00 88.31 407 LEU A C 1
ATOM 3248 O O . LEU A 1 407 ? -22.153 -9.502 10.001 1.00 88.31 407 LEU A O 1
ATOM 3252 N N . GLN A 1 408 ? -23.128 -11.490 10.306 1.00 90.75 408 GLN A N 1
ATOM 3253 C CA . GLN A 1 408 ? -21.885 -12.174 10.700 1.00 90.75 408 GLN A CA 1
ATOM 3254 C C . GLN A 1 408 ? -20.785 -12.041 9.631 1.00 90.75 408 GLN A C 1
ATOM 3256 O O . GLN A 1 408 ? -19.648 -11.698 9.950 1.00 90.75 408 GLN A O 1
ATOM 3261 N N . VAL A 1 409 ? -21.144 -12.244 8.359 1.00 90.88 409 VAL A N 1
ATOM 3262 C CA . VAL A 1 409 ? -20.231 -12.118 7.212 1.00 90.88 409 VAL A CA 1
ATOM 3263 C C . VAL A 1 409 ? -19.750 -10.673 7.062 1.00 90.88 409 VAL A C 1
ATOM 3265 O O . VAL A 1 409 ? -18.559 -10.437 6.871 1.00 90.88 409 VAL A O 1
ATOM 3268 N N . ALA A 1 410 ? -20.648 -9.694 7.218 1.00 91.44 410 ALA A N 1
ATOM 3269 C CA . ALA A 1 410 ? -20.291 -8.280 7.176 1.00 91.44 410 ALA A CA 1
ATOM 3270 C C . ALA A 1 410 ? -19.232 -7.923 8.233 1.00 91.44 410 ALA A C 1
ATOM 3272 O O . ALA A 1 410 ? -18.201 -7.349 7.888 1.00 91.44 410 ALA A O 1
ATOM 3273 N N . PHE A 1 411 ? -19.432 -8.329 9.492 1.00 93.06 411 PHE A N 1
ATOM 3274 C CA . PHE A 1 411 ? -18.483 -8.048 10.575 1.00 93.06 411 PHE A CA 1
ATOM 3275 C C . PHE A 1 411 ? -17.133 -8.754 10.398 1.00 93.06 411 PHE A C 1
ATOM 3277 O O . PHE A 1 411 ? -16.103 -8.110 10.586 1.00 93.06 411 PHE A O 1
ATOM 3284 N N . GLN A 1 412 ? -17.104 -10.011 9.940 1.00 93.69 412 GLN A N 1
ATOM 3285 C CA . GLN A 1 412 ? -15.849 -10.701 9.593 1.00 93.69 412 GLN A CA 1
ATOM 3286 C C . GLN A 1 412 ? -15.027 -9.919 8.553 1.00 93.69 412 GLN A C 1
ATOM 3288 O O . GLN A 1 412 ? -13.801 -9.828 8.649 1.00 93.69 412 GLN A O 1
ATOM 3293 N N . TYR A 1 413 ? -15.691 -9.336 7.552 1.00 93.62 413 TYR A N 1
ATOM 3294 C CA . TYR A 1 413 ? -15.026 -8.535 6.529 1.00 93.62 413 TYR A CA 1
ATOM 3295 C C . TYR A 1 413 ? -14.700 -7.105 6.987 1.00 93.62 413 TYR A C 1
ATOM 3297 O O . TYR A 1 413 ? -13.663 -6.575 6.586 1.00 93.62 413 TYR A O 1
ATOM 3305 N N . PHE A 1 414 ? -15.481 -6.507 7.889 1.00 92.81 414 PHE A N 1
ATOM 3306 C CA . PHE A 1 414 ? -15.123 -5.245 8.547 1.00 92.81 414 PHE A CA 1
ATOM 3307 C C . PHE A 1 414 ? -13.890 -5.387 9.454 1.00 92.81 414 PHE A C 1
ATOM 3309 O O . PHE A 1 414 ? -13.040 -4.496 9.452 1.00 92.81 414 PHE A O 1
ATOM 3316 N N . GLU A 1 415 ? -13.726 -6.517 10.153 1.00 91.88 415 GLU A N 1
ATOM 3317 C CA . GLU A 1 415 ? -12.512 -6.829 10.925 1.00 91.88 415 GLU A CA 1
ATOM 3318 C C . GLU A 1 415 ? -11.278 -6.934 10.018 1.00 91.88 415 GLU A C 1
ATOM 3320 O O . GLU A 1 415 ? -10.269 -6.274 10.280 1.00 91.88 415 GLU A O 1
ATOM 3325 N N . LYS A 1 416 ? -11.370 -7.688 8.911 1.00 91.69 416 LYS A N 1
ATOM 3326 C CA . LYS A 1 416 ? -10.294 -7.808 7.904 1.00 91.69 416 LYS A CA 1
ATOM 3327 C C . LYS A 1 416 ? -9.989 -6.486 7.184 1.00 91.69 416 LYS A C 1
ATOM 3329 O O . LYS A 1 416 ? -8.839 -6.221 6.830 1.00 91.69 416 LYS A O 1
ATOM 3334 N N . GLY A 1 417 ? -11.013 -5.668 6.947 1.00 90.56 417 GLY A N 1
ATOM 3335 C CA . GLY A 1 417 ? -10.909 -4.355 6.310 1.00 90.56 417 GLY A CA 1
ATOM 3336 C C . GLY A 1 417 ? -10.407 -3.240 7.232 1.00 90.56 417 GLY A C 1
ATOM 3337 O O . GLY A 1 417 ? -9.950 -2.215 6.728 1.00 90.56 417 GLY A O 1
ATOM 3338 N N . GLU A 1 418 ? -10.450 -3.451 8.553 1.00 90.38 418 GLU A N 1
ATOM 3339 C CA . GLU A 1 418 ? -10.257 -2.432 9.596 1.00 90.38 418 GLU A CA 1
ATOM 3340 C C . GLU A 1 418 ? -11.200 -1.220 9.421 1.00 90.38 418 GLU A C 1
ATOM 3342 O O . GLU A 1 418 ? -10.748 -0.078 9.326 1.00 90.38 418 GLU A O 1
ATOM 3347 N N . LEU A 1 419 ? -12.518 -1.467 9.370 1.00 89.94 419 LEU A N 1
ATOM 3348 C CA . LEU A 1 419 ? -13.539 -0.409 9.289 1.00 89.94 419 LEU A CA 1
ATOM 3349 C C . LEU A 1 419 ? -13.412 0.576 10.465 1.00 89.94 419 LEU A C 1
ATOM 3351 O O . LEU A 1 419 ? -13.282 0.158 11.619 1.00 89.94 419 LEU A O 1
ATOM 3355 N N . ASP A 1 420 ? -13.503 1.880 10.192 1.00 86.31 420 ASP A N 1
ATOM 3356 C CA . ASP A 1 420 ? -13.507 2.900 11.242 1.00 86.31 420 ASP A CA 1
ATOM 3357 C C . ASP A 1 420 ? -14.759 2.736 12.128 1.00 86.31 420 ASP A C 1
ATOM 3359 O O . ASP A 1 420 ? -15.878 2.825 11.611 1.00 86.31 420 ASP A O 1
ATOM 3363 N N . PRO A 1 421 ? -14.619 2.525 13.454 1.00 87.25 421 PRO A N 1
ATOM 3364 C CA . PRO A 1 421 ? -15.756 2.345 14.358 1.00 87.25 421 PRO A CA 1
ATOM 3365 C C . PRO A 1 421 ? -16.820 3.446 14.259 1.00 87.25 421 PRO A C 1
ATOM 3367 O O . PRO A 1 421 ? -18.002 3.177 14.470 1.00 87.25 421 PRO A O 1
ATOM 3370 N N . ARG A 1 422 ? -16.436 4.670 13.870 1.00 83.31 422 ARG A N 1
ATOM 3371 C CA . ARG A 1 422 ? -17.351 5.814 13.721 1.00 83.31 422 ARG A CA 1
ATOM 3372 C C . ARG A 1 422 ? -18.373 5.634 12.598 1.00 83.31 422 ARG A C 1
ATOM 3374 O O . ARG A 1 422 ? -19.454 6.213 12.689 1.00 83.31 422 ARG A O 1
ATOM 3381 N N . GLU A 1 423 ? -18.086 4.810 11.588 1.00 83.81 423 GLU A N 1
ATOM 3382 C CA . GLU A 1 423 ? -19.076 4.451 10.565 1.00 83.81 423 GLU A CA 1
ATOM 3383 C C . GLU A 1 423 ? -20.200 3.592 11.157 1.00 83.81 423 GLU A C 1
ATOM 3385 O O . GLU A 1 423 ? -21.373 3.887 10.928 1.00 83.81 423 GLU A O 1
ATOM 3390 N N . LEU A 1 424 ? -19.867 2.607 12.000 1.00 85.62 424 LEU A N 1
ATOM 3391 C CA . LEU A 1 424 ? -20.862 1.779 12.694 1.00 85.62 424 LEU A CA 1
ATOM 3392 C C . LEU A 1 424 ? -21.648 2.578 13.744 1.00 85.62 424 LEU A C 1
ATOM 3394 O O . LEU A 1 424 ? -22.864 2.433 13.826 1.00 85.62 424 LEU A O 1
ATOM 3398 N N . ILE A 1 425 ? -20.991 3.481 14.485 1.00 81.06 425 ILE A N 1
ATOM 3399 C CA . ILE A 1 425 ? -21.675 4.406 15.410 1.00 81.06 425 ILE A CA 1
ATOM 3400 C C . ILE A 1 425 ? -22.718 5.250 14.653 1.00 81.06 425 ILE A C 1
ATOM 3402 O O . ILE A 1 425 ? -23.811 5.482 15.166 1.00 81.06 425 ILE A O 1
ATOM 3406 N N . SER A 1 426 ? -22.419 5.671 13.415 1.00 77.31 426 SER A N 1
ATOM 3407 C CA . SER A 1 426 ? -23.318 6.519 12.616 1.00 77.31 426 SER A CA 1
ATOM 3408 C C . SER A 1 426 ? -24.600 5.832 12.118 1.00 77.31 426 SER A C 1
ATOM 3410 O O . SER A 1 426 ? -25.545 6.539 11.771 1.00 77.31 426 SER A O 1
ATOM 3412 N N . LEU A 1 427 ? -24.661 4.492 12.135 1.00 74.50 427 LEU A N 1
ATOM 3413 C CA . LEU A 1 427 ? -25.855 3.708 11.778 1.00 74.50 427 LEU A CA 1
ATOM 3414 C C . LEU A 1 427 ? -26.960 3.729 12.847 1.00 74.50 427 LEU A C 1
ATOM 3416 O O . LEU A 1 427 ? -28.082 3.302 12.567 1.00 74.50 427 LEU A O 1
ATOM 3420 N N . TYR A 1 428 ? -26.648 4.172 14.070 1.00 71.12 428 TYR A N 1
ATOM 3421 C CA . TYR A 1 428 ? -27.573 4.170 15.203 1.00 71.12 428 TYR A CA 1
ATOM 3422 C C . TYR A 1 428 ? -28.212 5.551 15.414 1.00 71.12 428 TYR A C 1
ATOM 3424 O O . TYR A 1 428 ? -27.523 6.474 15.854 1.00 71.12 428 TYR A O 1
ATOM 3432 N N . PRO A 1 429 ? -29.537 5.711 15.206 1.00 58.97 429 PRO A N 1
ATOM 3433 C CA . PRO A 1 429 ? -30.202 7.013 15.332 1.00 58.97 429 PRO A CA 1
ATOM 3434 C C . PRO A 1 429 ? -30.104 7.649 16.728 1.00 58.97 429 PRO A C 1
ATOM 3436 O O . PRO A 1 429 ? -30.136 8.869 16.850 1.00 58.97 429 PRO A O 1
ATOM 3439 N N . GLY A 1 430 ? -29.969 6.833 17.781 1.00 59.81 430 GLY A N 1
ATOM 3440 C CA . GLY A 1 430 ? -29.846 7.287 19.173 1.00 59.81 430 GLY A CA 1
ATOM 3441 C C . GLY A 1 430 ? -28.434 7.707 19.608 1.00 59.81 430 GLY A C 1
ATOM 3442 O O . GLY A 1 430 ? -28.247 8.109 20.759 1.00 59.81 430 GLY A O 1
ATOM 3443 N N . PHE A 1 431 ? -27.421 7.605 18.741 1.00 65.50 431 PHE A N 1
ATOM 3444 C CA . PHE A 1 431 ? -26.058 8.045 19.054 1.00 65.50 431 PHE A CA 1
ATOM 3445 C C . PHE A 1 431 ? -25.764 9.389 18.376 1.00 65.50 431 PHE A C 1
ATOM 3447 O O . PHE A 1 431 ? -26.053 9.590 17.198 1.00 65.50 431 PHE A O 1
ATOM 3454 N N . LYS A 1 432 ? -25.180 10.338 19.127 1.00 57.94 432 LYS A N 1
ATOM 3455 C CA . LYS A 1 432 ? -24.758 11.639 18.581 1.00 57.94 432 LYS A CA 1
ATOM 3456 C C . LYS A 1 432 ? -23.770 11.371 17.435 1.00 57.94 432 LYS A C 1
ATOM 3458 O O . LYS A 1 432 ? -22.703 10.810 17.682 1.00 57.94 432 LYS A O 1
ATOM 3463 N N . LYS A 1 433 ? -24.108 11.774 16.199 1.00 61.34 433 LYS A N 1
ATOM 3464 C CA . LYS A 1 433 ? -23.186 11.668 15.052 1.00 61.34 433 LYS A CA 1
ATOM 3465 C C . LYS A 1 433 ? -21.865 12.357 15.408 1.00 61.34 433 LYS A C 1
ATOM 3467 O O . LYS A 1 433 ? -21.864 13.487 15.897 1.00 61.34 433 LYS A O 1
ATOM 3472 N N . VAL A 1 434 ? -20.744 11.679 15.159 1.00 62.69 434 VAL A N 1
ATOM 3473 C CA . VAL A 1 434 ? -19.413 12.214 15.467 1.00 62.69 434 VAL A CA 1
ATOM 3474 C C . VAL A 1 434 ? -19.157 13.440 14.589 1.00 62.69 434 VAL A C 1
ATOM 3476 O O . VAL A 1 434 ? -19.042 13.322 13.367 1.00 62.69 434 VAL A O 1
ATOM 3479 N N . LYS A 1 435 ? -19.092 14.624 15.213 1.00 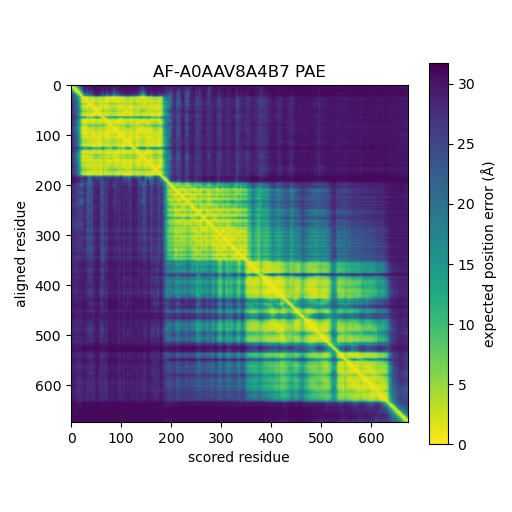57.53 435 LYS A N 1
ATOM 3480 C CA . LYS A 1 435 ? -18.826 15.890 14.516 1.00 57.53 435 LYS A CA 1
ATOM 3481 C C . LYS A 1 435 ? -17.522 15.779 13.714 1.00 57.53 435 LYS A C 1
ATOM 3483 O O . LYS A 1 435 ? -16.547 15.193 14.179 1.00 57.53 435 LYS A O 1
ATOM 3488 N N . ASN A 1 436 ? -17.513 16.355 12.514 1.00 60.31 436 ASN A N 1
ATOM 3489 C CA . ASN A 1 436 ? -16.361 16.427 11.602 1.00 60.31 436 ASN A CA 1
ATOM 3490 C C . ASN A 1 436 ? -15.819 15.077 11.077 1.00 60.31 436 ASN A C 1
ATOM 3492 O O . ASN A 1 436 ? -14.739 15.045 10.487 1.00 60.31 436 ASN A O 1
ATOM 3496 N N . PHE A 1 437 ? -16.542 13.961 11.234 1.00 67.31 437 PHE A N 1
ATOM 3497 C CA . PHE A 1 437 ? -16.156 12.695 10.606 1.00 67.31 437 PHE A CA 1
ATOM 3498 C C . PHE A 1 437 ? -16.649 12.614 9.150 1.00 67.31 437 PHE A C 1
ATOM 3500 O O . PHE A 1 437 ? -17.853 12.542 8.897 1.00 67.31 437 PHE A O 1
ATOM 3507 N N . GLN A 1 438 ? -15.715 12.574 8.196 1.00 61.69 438 GLN A N 1
ATOM 3508 C CA . GLN A 1 438 ? -15.987 12.185 6.808 1.00 61.69 438 GLN A CA 1
ATOM 3509 C C . GLN A 1 438 ? -15.473 10.754 6.561 1.00 61.69 438 GLN A C 1
ATOM 3511 O O . GLN A 1 438 ? -14.315 10.474 6.892 1.00 61.69 438 GLN A O 1
ATOM 3516 N N . PRO A 1 439 ? -16.282 9.846 5.980 1.00 62.69 439 PRO A N 1
ATOM 3517 C CA . PRO A 1 439 ? -15.830 8.506 5.641 1.00 62.69 439 PRO A CA 1
ATOM 3518 C C . PRO A 1 439 ? -14.860 8.579 4.463 1.00 62.69 439 PRO A C 1
ATOM 3520 O O . PRO A 1 439 ? -15.055 9.339 3.517 1.00 62.69 439 PRO A O 1
ATOM 3523 N N . THR A 1 440 ? -13.824 7.744 4.485 1.00 57.53 440 THR A N 1
ATOM 3524 C CA . THR A 1 440 ? -12.848 7.672 3.378 1.00 57.53 440 THR A CA 1
ATOM 3525 C C . THR A 1 440 ? -13.267 6.703 2.268 1.00 57.53 440 THR A C 1
ATOM 3527 O O . THR A 1 440 ? -12.534 6.509 1.292 1.00 57.53 440 THR A O 1
ATOM 3530 N N . ASN A 1 441 ? -14.439 6.080 2.417 1.00 59.72 441 ASN A N 1
ATOM 3531 C CA . ASN A 1 441 ? -14.982 5.071 1.523 1.00 59.72 441 ASN A CA 1
ATOM 3532 C C . ASN A 1 441 ? -16.231 5.612 0.790 1.00 59.72 441 ASN A C 1
ATOM 3534 O O . ASN A 1 441 ? -17.107 6.168 1.454 1.00 59.72 441 ASN A O 1
ATOM 3538 N N . PRO A 1 442 ? -16.356 5.463 -0.547 1.00 51.91 442 PRO A N 1
ATOM 3539 C CA . PRO A 1 442 ? -17.558 5.876 -1.284 1.00 51.91 442 PRO A CA 1
ATOM 3540 C C . PRO A 1 442 ? -18.856 5.189 -0.824 1.00 51.91 442 PRO A C 1
ATOM 3542 O O . PRO A 1 442 ? -19.933 5.738 -1.043 1.00 51.91 442 PRO A O 1
ATOM 3545 N N . PHE A 1 443 ? -18.785 4.028 -0.165 1.00 58.69 443 PHE A N 1
ATOM 3546 C CA . PHE A 1 443 ? -19.951 3.306 0.365 1.00 58.69 443 PHE A CA 1
ATOM 3547 C C . PHE A 1 443 ? -20.379 3.819 1.756 1.00 58.69 443 PHE A C 1
ATOM 3549 O O . PHE A 1 443 ? -20.532 3.049 2.699 1.00 58.69 443 PHE A O 1
ATOM 3556 N N . SER A 1 444 ? -20.546 5.140 1.888 1.00 58.41 444 SER A N 1
ATOM 3557 C CA . SER A 1 444 ? -20.855 5.807 3.161 1.00 58.41 444 SER A CA 1
ATOM 3558 C C . SER A 1 444 ? -22.157 5.311 3.798 1.00 58.41 444 SER A C 1
ATOM 3560 O O . SER A 1 444 ? -23.235 5.404 3.210 1.00 58.41 444 SER A O 1
ATOM 3562 N N . LEU A 1 445 ? -22.062 4.880 5.057 1.00 62.50 445 LEU A N 1
ATOM 3563 C CA . LEU A 1 445 ? -23.202 4.478 5.884 1.00 62.50 445 LEU A CA 1
ATOM 3564 C C . LEU A 1 445 ? -23.957 5.658 6.526 1.00 62.50 445 LEU A C 1
ATOM 3566 O O . LEU A 1 445 ? -25.005 5.449 7.127 1.00 62.50 445 LEU A O 1
ATOM 3570 N N . GLN A 1 446 ? -23.472 6.899 6.392 1.00 56.62 446 GLN A N 1
ATOM 3571 C CA . GLN A 1 446 ? -23.914 8.051 7.203 1.00 56.62 446 GLN A CA 1
ATOM 3572 C C . GLN A 1 446 ? -25.391 8.464 7.050 1.00 56.62 446 GLN A C 1
ATOM 3574 O O . GLN A 1 446 ? -25.885 9.249 7.869 1.00 56.62 446 GLN A O 1
ATOM 3579 N N . ASN A 1 447 ? -26.072 7.956 6.019 1.00 58.81 447 ASN A N 1
ATOM 3580 C CA . ASN A 1 447 ? -27.478 8.222 5.701 1.00 58.81 447 ASN A CA 1
ATOM 3581 C C . ASN A 1 447 ? -28.365 6.963 5.762 1.00 58.81 447 ASN A C 1
ATOM 3583 O O . ASN A 1 447 ? -29.545 7.045 5.437 1.00 58.81 447 ASN A O 1
ATOM 3587 N N . LEU A 1 448 ? -27.818 5.808 6.154 1.00 66.75 448 LEU A N 1
ATOM 3588 C CA . LEU A 1 448 ? -28.573 4.570 6.332 1.00 66.75 448 LEU A CA 1
ATOM 3589 C C . LEU A 1 448 ? -28.891 4.379 7.815 1.00 66.75 448 LEU A C 1
ATOM 3591 O O . LEU A 1 448 ? -28.002 4.489 8.657 1.00 66.75 448 LEU A O 1
ATOM 3595 N N . LYS A 1 449 ? -30.142 4.043 8.139 1.00 74.88 449 LYS A N 1
ATOM 3596 C CA . LYS A 1 449 ? -30.492 3.531 9.467 1.00 74.88 449 LYS A CA 1
ATOM 3597 C C . LYS A 1 449 ? -30.539 2.004 9.425 1.00 74.88 449 LYS A C 1
ATOM 3599 O O . LYS A 1 449 ? -31.019 1.411 8.455 1.00 74.88 449 LYS A O 1
ATOM 3604 N N . ILE A 1 450 ? -30.016 1.352 10.461 1.00 78.00 450 ILE A N 1
ATOM 3605 C CA . ILE A 1 450 ? -29.914 -0.116 10.489 1.00 78.00 450 ILE A CA 1
ATOM 3606 C C . ILE A 1 450 ? -31.285 -0.816 10.564 1.00 78.00 450 ILE A C 1
ATOM 3608 O O . ILE A 1 450 ? -31.455 -1.896 10.000 1.00 78.00 450 ILE A O 1
ATOM 3612 N N . ASP A 1 451 ? -32.282 -0.188 11.187 1.00 77.31 451 ASP A N 1
ATOM 3613 C CA . ASP A 1 451 ? -33.664 -0.672 11.246 1.00 77.31 451 ASP A CA 1
ATOM 3614 C C . ASP A 1 451 ? -34.334 -0.657 9.863 1.00 77.31 451 ASP A C 1
ATOM 3616 O O . ASP A 1 451 ? -34.895 -1.671 9.446 1.00 77.31 451 ASP A O 1
ATOM 3620 N N . GLU A 1 452 ? -34.204 0.437 9.107 1.00 78.94 452 GLU A N 1
ATOM 3621 C CA . GLU A 1 452 ? -34.674 0.533 7.717 1.00 78.94 452 GLU A CA 1
ATOM 3622 C C . GLU A 1 452 ? -34.015 -0.536 6.828 1.00 78.94 452 GLU A C 1
ATOM 3624 O O . GLU A 1 452 ? -34.691 -1.198 6.034 1.00 78.94 452 GLU A O 1
ATOM 3629 N N . LEU A 1 453 ? -32.707 -0.765 7.000 1.00 79.44 453 LEU A N 1
ATOM 3630 C CA . LEU A 1 453 ? -31.952 -1.763 6.239 1.00 79.44 453 LEU A CA 1
ATOM 3631 C C . LEU A 1 453 ? -32.388 -3.204 6.548 1.00 79.44 453 LEU A C 1
ATOM 3633 O O . LEU A 1 453 ? -32.513 -4.024 5.631 1.00 79.44 453 LEU A O 1
ATOM 3637 N N . ILE A 1 454 ? -32.640 -3.519 7.823 1.00 81.69 454 ILE A N 1
ATOM 3638 C CA . ILE A 1 454 ? -33.146 -4.830 8.247 1.00 81.69 454 ILE A CA 1
ATOM 3639 C C . ILE A 1 454 ? -34.568 -5.039 7.717 1.00 81.69 454 ILE A C 1
ATOM 3641 O O . ILE A 1 454 ? -34.828 -6.075 7.103 1.00 81.69 454 ILE A O 1
ATOM 3645 N N . ARG A 1 455 ? -35.458 -4.049 7.876 1.00 81.75 455 ARG A N 1
ATOM 3646 C CA . ARG A 1 455 ? -36.854 -4.093 7.398 1.00 81.75 455 ARG A CA 1
ATOM 3647 C C . ARG A 1 455 ? -36.940 -4.301 5.884 1.00 81.75 455 ARG A C 1
ATOM 3649 O O . ARG A 1 455 ? -37.704 -5.155 5.436 1.00 81.75 455 ARG A O 1
ATOM 3656 N N . LYS A 1 456 ? -36.125 -3.583 5.101 1.00 78.31 456 LYS A N 1
ATOM 3657 C CA . LYS A 1 456 ? -36.085 -3.687 3.629 1.00 78.31 456 LYS A CA 1
ATOM 3658 C C . LYS A 1 456 ? -35.718 -5.092 3.137 1.00 78.31 456 LYS A C 1
ATOM 3660 O O . LYS A 1 456 ? -36.246 -5.535 2.121 1.00 78.31 456 LYS A O 1
ATOM 3665 N N . ASN A 1 457 ? -34.832 -5.780 3.858 1.00 72.81 457 ASN A N 1
ATOM 3666 C CA . ASN A 1 457 ? -34.321 -7.105 3.499 1.00 72.81 457 ASN A CA 1
ATOM 3667 C C . ASN A 1 457 ? -35.075 -8.277 4.156 1.00 72.81 457 ASN A C 1
ATOM 3669 O O . ASN A 1 457 ? -34.718 -9.429 3.921 1.00 72.81 457 ASN A O 1
ATOM 3673 N N . MET A 1 458 ? -36.099 -8.021 4.975 1.00 73.50 458 MET A N 1
ATOM 3674 C CA . MET A 1 458 ? -37.008 -9.077 5.436 1.00 73.50 458 MET A CA 1
ATOM 3675 C C . MET A 1 458 ? -37.951 -9.464 4.289 1.00 73.50 458 MET A C 1
ATOM 3677 O O . MET A 1 458 ? -38.431 -8.598 3.550 1.00 73.50 458 MET A O 1
ATOM 3681 N N . GLY A 1 459 ? -38.188 -10.764 4.101 1.00 65.88 459 GLY A N 1
ATOM 3682 C CA . GLY A 1 459 ? -38.901 -11.277 2.929 1.00 65.88 459 GLY A CA 1
ATOM 3683 C C . GLY A 1 459 ? -40.377 -10.868 2.893 1.00 65.88 459 GLY A C 1
ATOM 3684 O O . GLY A 1 459 ? -40.964 -10.503 3.910 1.00 65.88 459 GLY A O 1
ATOM 3685 N N . PHE A 1 460 ? -41.017 -10.986 1.724 1.00 58.50 460 PHE A N 1
ATOM 3686 C CA . PHE A 1 460 ? -42.469 -10.778 1.600 1.00 58.50 460 PHE A CA 1
ATOM 3687 C C . PHE A 1 460 ? -43.255 -11.684 2.566 1.00 58.50 460 PHE A C 1
ATOM 3689 O O . PHE A 1 460 ? -44.155 -11.214 3.250 1.00 58.50 460 PHE A O 1
ATOM 3696 N N . GLN A 1 461 ? -42.818 -12.939 2.722 1.00 60.44 461 GLN A N 1
ATOM 3697 C CA . GLN A 1 461 ? -43.368 -13.903 3.683 1.00 60.44 461 GLN A CA 1
ATOM 3698 C C . GLN A 1 461 ? -43.231 -13.472 5.154 1.00 60.44 461 GLN A C 1
ATOM 3700 O O . GLN A 1 461 ? -44.074 -13.825 5.971 1.00 60.44 461 GLN A O 1
ATOM 3705 N N . ASP A 1 462 ? -42.206 -12.693 5.518 1.00 61.62 462 ASP A N 1
ATOM 3706 C CA . ASP A 1 462 ? -42.108 -12.140 6.874 1.00 61.62 462 ASP A CA 1
ATOM 3707 C C . ASP A 1 462 ? -43.073 -10.969 7.071 1.00 61.62 462 ASP A C 1
ATOM 3709 O O . ASP A 1 462 ? -43.667 -10.856 8.139 1.00 61.62 462 ASP A O 1
ATOM 3713 N N . ARG A 1 463 ? -43.277 -10.135 6.040 1.00 62.47 463 ARG A N 1
ATOM 3714 C CA . ARG A 1 463 ? -44.245 -9.022 6.063 1.00 62.47 463 ARG A CA 1
ATOM 3715 C C . ARG A 1 463 ? -45.711 -9.476 6.086 1.00 62.47 463 ARG A C 1
ATOM 3717 O O . ARG A 1 463 ? -46.563 -8.688 6.472 1.00 62.47 463 ARG A O 1
ATOM 3724 N N . LEU A 1 464 ? -45.996 -10.717 5.683 1.00 56.75 464 LEU A N 1
ATOM 3725 C CA . LEU A 1 464 ? -47.326 -11.338 5.773 1.00 56.75 464 LEU A CA 1
ATOM 3726 C C . LEU A 1 464 ? -47.639 -11.936 7.156 1.00 56.75 464 LEU A C 1
ATOM 3728 O O . LEU A 1 464 ? -48.792 -12.265 7.430 1.00 56.75 464 LEU A O 1
ATOM 3732 N N . LYS A 1 465 ? -46.641 -12.096 8.036 1.00 61.06 465 LYS A N 1
ATOM 3733 C CA . LYS A 1 465 ? -46.881 -12.520 9.424 1.00 61.06 465 LYS A CA 1
ATOM 3734 C C . LYS A 1 465 ? -47.604 -11.403 10.175 1.00 61.06 465 LYS A C 1
ATOM 3736 O O . LYS A 1 465 ? -47.443 -10.229 9.848 1.00 61.06 465 LYS A O 1
ATOM 3741 N N . GLN A 1 466 ? -48.369 -11.759 11.211 1.00 62.44 466 GLN A N 1
ATOM 3742 C CA . GLN A 1 466 ? -49.020 -10.773 12.084 1.00 62.44 466 GLN A CA 1
ATOM 3743 C C . GLN A 1 466 ? -48.009 -9.699 12.519 1.00 62.44 466 GLN A C 1
ATOM 3745 O O . GLN A 1 466 ? -46.883 -10.043 12.883 1.00 62.44 466 GLN A O 1
ATOM 3750 N N . SER A 1 467 ? -48.418 -8.424 12.524 1.00 64.50 467 SER A N 1
ATOM 3751 C CA . SER A 1 467 ? -47.536 -7.265 12.774 1.00 64.50 467 SER A CA 1
ATOM 3752 C C . SER A 1 467 ? -46.593 -7.468 13.976 1.00 64.50 467 SER A C 1
ATOM 3754 O O . SER A 1 467 ? -45.380 -7.291 13.876 1.00 64.50 467 SER A O 1
ATOM 3756 N N . ASN A 1 468 ? -47.123 -8.007 15.080 1.00 69.62 468 ASN A N 1
ATOM 3757 C CA . ASN A 1 468 ? -46.362 -8.312 16.296 1.00 69.62 468 ASN A CA 1
ATOM 3758 C C . ASN A 1 468 ? -45.229 -9.343 16.097 1.00 69.62 468 ASN A C 1
ATOM 3760 O O . ASN A 1 468 ? -44.195 -9.258 16.758 1.00 69.62 468 ASN A O 1
ATOM 3764 N N . GLN A 1 469 ? -45.397 -10.330 15.212 1.00 74.19 469 GLN A N 1
ATOM 3765 C CA . GLN A 1 469 ? -44.372 -11.337 14.917 1.00 74.19 469 GLN A CA 1
ATOM 3766 C C . GLN A 1 469 ? -43.298 -10.791 13.964 1.00 74.19 469 GLN A C 1
ATOM 3768 O O . GLN A 1 469 ? -42.123 -11.136 14.112 1.00 74.19 469 GLN A O 1
ATOM 3773 N N . PHE A 1 470 ? -43.676 -9.917 13.026 1.00 76.00 470 PHE A N 1
ATOM 3774 C CA . PHE A 1 470 ? -42.726 -9.208 12.167 1.00 76.00 470 PHE A CA 1
ATOM 3775 C C . PHE A 1 470 ? -41.790 -8.318 12.998 1.00 76.00 470 PHE A C 1
ATOM 3777 O O . PHE A 1 470 ? -40.571 -8.468 12.900 1.00 76.00 470 PHE A O 1
ATOM 3784 N N . GLU A 1 471 ? -42.336 -7.485 13.890 1.00 79.44 471 GLU A N 1
ATOM 3785 C CA . GLU A 1 471 ? -41.542 -6.606 14.762 1.00 79.44 471 GLU A CA 1
ATOM 3786 C C . GLU A 1 471 ? -40.595 -7.388 15.690 1.00 79.44 471 GLU A C 1
ATOM 3788 O O . GLU A 1 471 ? -39.413 -7.050 15.788 1.00 79.44 471 GLU A O 1
ATOM 3793 N N . ARG A 1 472 ? -41.045 -8.507 16.283 1.00 77.75 472 ARG A N 1
ATOM 3794 C CA . ARG A 1 472 ? -40.166 -9.405 17.065 1.00 77.75 472 ARG A CA 1
ATOM 3795 C C . ARG A 1 472 ? -38.977 -9.926 16.246 1.00 77.75 472 ARG A C 1
ATOM 3797 O O . ARG A 1 472 ? -37.874 -10.048 16.775 1.00 77.75 472 ARG A O 1
ATOM 3804 N N . ASN A 1 473 ? -39.175 -10.227 14.961 1.00 76.38 473 ASN A N 1
ATOM 3805 C CA . ASN A 1 473 ? -38.105 -10.711 14.082 1.00 76.38 473 ASN A CA 1
ATOM 3806 C C . ASN A 1 473 ? -37.146 -9.591 13.636 1.00 76.38 473 ASN A C 1
ATOM 3808 O O . ASN A 1 473 ? -35.942 -9.840 13.533 1.00 76.38 473 ASN A O 1
ATOM 3812 N N . VAL A 1 474 ? -37.644 -8.364 13.424 1.00 81.06 474 VAL A N 1
ATOM 3813 C CA . VAL A 1 474 ? -36.794 -7.175 13.213 1.00 81.06 474 VAL A CA 1
ATOM 3814 C C . VAL A 1 474 ? -35.899 -6.959 14.433 1.00 81.06 474 VAL A C 1
ATOM 3816 O O . VAL A 1 474 ? -34.685 -6.807 14.285 1.00 81.06 474 VAL A O 1
ATOM 3819 N N . GLU A 1 475 ? -36.471 -7.013 15.637 1.00 80.12 475 GLU A N 1
ATOM 3820 C CA . GLU A 1 475 ? -35.722 -6.740 16.862 1.00 80.12 475 GLU A CA 1
ATOM 3821 C C . GLU A 1 475 ? -34.679 -7.821 17.177 1.00 80.12 475 GLU A C 1
ATOM 3823 O O . GLU A 1 475 ? -33.534 -7.487 17.476 1.00 80.12 475 GLU A O 1
ATOM 3828 N N . ARG A 1 476 ? -34.996 -9.109 16.973 1.00 81.31 476 ARG A N 1
ATOM 3829 C CA . ARG A 1 476 ? -34.006 -10.204 17.064 1.00 81.31 476 ARG A CA 1
ATOM 3830 C C . ARG A 1 476 ? -32.785 -9.972 16.160 1.00 81.31 476 ARG A C 1
ATOM 3832 O O . ARG A 1 476 ? -31.656 -10.256 16.563 1.00 81.31 476 ARG A O 1
ATOM 3839 N N . ARG A 1 477 ? -32.979 -9.435 14.947 1.00 81.50 477 ARG A N 1
ATOM 3840 C CA . ARG A 1 477 ? -31.870 -9.089 14.036 1.00 81.50 477 ARG A CA 1
ATOM 3841 C C . ARG A 1 477 ? -31.101 -7.845 14.482 1.00 81.50 477 ARG A C 1
ATOM 3843 O O . ARG A 1 477 ? -29.880 -7.819 14.341 1.00 81.50 477 ARG A O 1
ATOM 3850 N N . LEU A 1 478 ? -31.781 -6.843 15.038 1.00 81.50 478 LEU A N 1
ATOM 3851 C CA . LEU A 1 478 ? -31.129 -5.679 15.641 1.00 81.50 478 LEU A CA 1
ATOM 3852 C C . LEU A 1 478 ? -30.287 -6.080 16.867 1.00 81.50 478 LEU A C 1
ATOM 3854 O O . LEU A 1 478 ? -29.160 -5.615 16.998 1.00 81.50 478 LEU A O 1
ATOM 3858 N N . ASP A 1 479 ? -30.758 -6.991 17.723 1.00 80.25 479 ASP A N 1
ATOM 3859 C CA . ASP A 1 479 ? -29.977 -7.498 18.862 1.00 80.25 479 ASP A CA 1
ATOM 3860 C C . ASP A 1 479 ? -28.744 -8.294 18.407 1.00 80.25 479 ASP A C 1
ATOM 3862 O O . ASP A 1 479 ? -27.651 -8.098 18.944 1.00 80.25 479 ASP A O 1
ATOM 3866 N N . ALA A 1 480 ? -28.870 -9.114 17.357 1.00 83.75 480 ALA A N 1
ATOM 3867 C CA . ALA A 1 480 ? -27.719 -9.766 16.729 1.00 83.75 480 ALA A CA 1
ATOM 3868 C C . ALA A 1 480 ? -26.698 -8.744 16.182 1.00 83.75 480 ALA A C 1
ATOM 3870 O O . ALA A 1 480 ? -25.489 -8.934 16.330 1.00 83.75 480 ALA A O 1
ATOM 3871 N N . PHE A 1 481 ? -27.166 -7.629 15.606 1.00 85.81 481 PHE A N 1
ATOM 3872 C CA . PHE A 1 481 ? -26.306 -6.521 15.181 1.00 85.81 481 PHE A CA 1
ATOM 3873 C C . PHE A 1 481 ? -25.602 -5.842 16.370 1.00 85.81 481 PHE A C 1
ATOM 3875 O O . PHE A 1 481 ? -24.390 -5.628 16.314 1.00 85.81 481 PHE A O 1
ATOM 3882 N N . ARG A 1 482 ? -26.318 -5.567 17.474 1.00 84.88 482 ARG A N 1
ATOM 3883 C CA . ARG A 1 482 ? -25.741 -5.003 18.712 1.00 84.88 482 ARG A CA 1
ATOM 3884 C C . ARG A 1 482 ? -24.642 -5.900 19.290 1.00 84.88 482 ARG A C 1
ATOM 3886 O O . ARG A 1 482 ? -23.558 -5.395 19.576 1.00 84.88 482 ARG A O 1
ATOM 3893 N N . LYS A 1 483 ? -24.886 -7.215 19.407 1.00 84.19 483 LYS A N 1
ATOM 3894 C CA . LYS A 1 483 ? -23.889 -8.197 19.887 1.00 84.19 483 LYS A CA 1
ATOM 3895 C C . LYS A 1 483 ? -22.608 -8.160 19.044 1.00 84.19 483 LYS A C 1
ATOM 3897 O O . LYS A 1 483 ? -21.506 -8.118 19.589 1.00 84.19 483 LYS A O 1
ATOM 3902 N N . LEU A 1 484 ? -22.746 -8.117 17.716 1.00 88.56 484 LEU A N 1
ATOM 3903 C CA . LEU A 1 484 ? -21.604 -8.023 16.801 1.00 88.56 484 LEU A CA 1
ATOM 3904 C C . LEU A 1 484 ? -20.865 -6.677 16.913 1.00 88.56 484 LEU A C 1
ATOM 3906 O O . LEU A 1 484 ? -19.634 -6.674 16.895 1.00 88.56 484 LEU A O 1
ATOM 3910 N N . MET A 1 485 ? -21.570 -5.552 17.104 1.00 87.56 485 MET A N 1
ATOM 3911 C CA . MET A 1 485 ? -20.920 -4.257 17.362 1.00 87.56 485 MET A CA 1
ATOM 3912 C C . MET A 1 485 ? -20.123 -4.237 18.668 1.00 87.56 485 MET A C 1
ATOM 3914 O O . MET A 1 485 ? -19.003 -3.733 18.657 1.00 87.56 485 MET A O 1
ATOM 3918 N N . ILE A 1 486 ? -20.653 -4.794 19.765 1.00 86.19 486 ILE A N 1
ATOM 3919 C CA . ILE A 1 486 ? -19.932 -4.885 21.050 1.00 86.19 486 ILE A CA 1
ATOM 3920 C C . ILE A 1 486 ? -18.612 -5.636 20.846 1.00 86.19 486 ILE A C 1
ATOM 3922 O O . ILE A 1 486 ? -17.545 -5.069 21.079 1.00 86.19 486 ILE A O 1
ATOM 3926 N N . LYS A 1 487 ? -18.673 -6.853 20.290 1.00 87.69 487 LYS A N 1
ATOM 3927 C CA . LYS A 1 487 ? -17.487 -7.673 19.996 1.00 87.69 487 LYS A CA 1
ATOM 3928 C C . LYS A 1 487 ? -16.470 -6.935 19.112 1.00 87.69 487 LYS A C 1
ATOM 3930 O O . LYS A 1 487 ? -15.266 -6.974 19.375 1.00 87.69 487 LYS A O 1
ATOM 3935 N N . TYR A 1 488 ? -16.947 -6.230 18.085 1.00 90.25 488 TYR A N 1
ATOM 3936 C CA . TYR A 1 488 ? -16.101 -5.437 17.194 1.00 90.25 488 TYR A CA 1
ATOM 3937 C C . TYR A 1 488 ? -15.390 -4.295 17.933 1.00 90.25 488 TYR A C 1
ATOM 3939 O O . TYR A 1 488 ? -14.171 -4.138 17.816 1.00 90.25 488 TYR A O 1
ATOM 3947 N N . PHE A 1 489 ? -16.131 -3.523 18.728 1.00 88.62 489 PHE A N 1
ATOM 3948 C CA . PHE A 1 489 ? -15.621 -2.394 19.502 1.00 88.62 489 PHE A CA 1
ATOM 3949 C C . PHE A 1 489 ? -14.646 -2.827 20.603 1.00 88.62 489 PHE A C 1
ATOM 3951 O O . PHE A 1 489 ? -13.582 -2.220 20.728 1.00 88.62 489 PHE A O 1
ATOM 3958 N N . GLU A 1 490 ? -14.914 -3.922 21.314 1.00 85.25 490 GLU A N 1
ATOM 3959 C CA . GLU A 1 490 ? -13.970 -4.527 22.264 1.00 85.25 490 GLU A CA 1
ATOM 3960 C C . GLU A 1 490 ? -12.667 -4.969 21.579 1.00 85.25 490 GLU A C 1
ATOM 3962 O O . GLU A 1 490 ? -11.572 -4.716 22.093 1.00 85.25 490 GLU A O 1
ATOM 3967 N N . SER A 1 491 ? -12.753 -5.570 20.383 1.00 86.94 491 SER A N 1
ATOM 3968 C CA . SER A 1 491 ? -11.567 -5.937 19.594 1.00 86.94 491 SER A CA 1
ATOM 3969 C C . SER A 1 491 ? -10.733 -4.715 19.179 1.00 86.94 491 SER A C 1
ATOM 3971 O O . SER A 1 491 ? -9.510 -4.806 19.056 1.00 86.94 491 SER A O 1
ATOM 3973 N N . PHE A 1 492 ? -11.381 -3.563 18.976 1.00 84.19 492 PHE A N 1
ATOM 3974 C CA . PHE A 1 492 ? -10.728 -2.296 18.647 1.00 84.19 492 PHE A CA 1
ATOM 3975 C C . PHE A 1 492 ? -10.141 -1.595 19.874 1.00 84.19 492 PHE A C 1
ATOM 3977 O O . PHE A 1 492 ? -9.038 -1.061 19.779 1.00 84.19 492 PHE A O 1
ATOM 3984 N N . ARG A 1 493 ? -10.820 -1.652 21.025 1.00 83.19 493 ARG A N 1
ATOM 3985 C CA . ARG A 1 493 ? -10.365 -1.098 22.312 1.00 83.19 493 ARG A CA 1
ATOM 3986 C C . ARG A 1 493 ? -9.057 -1.739 22.796 1.00 83.19 493 ARG A C 1
ATOM 3988 O O . ARG A 1 493 ? -8.226 -1.059 23.385 1.00 83.19 493 ARG A O 1
ATOM 3995 N N . LYS A 1 494 ? -8.825 -3.016 22.458 1.00 82.56 494 LYS A N 1
ATOM 3996 C CA . LYS A 1 494 ? -7.557 -3.742 22.696 1.00 82.56 494 LYS A CA 1
ATOM 3997 C C . LYS A 1 494 ? -6.381 -3.277 21.814 1.00 82.56 494 LYS A C 1
ATOM 3999 O O . LYS A 1 494 ? -5.248 -3.692 22.047 1.00 82.56 494 LYS A O 1
ATOM 4004 N N . LYS A 1 495 ? -6.613 -2.446 20.788 1.00 84.88 495 LYS A N 1
ATOM 4005 C CA . LYS A 1 495 ? -5.572 -1.916 19.886 1.00 84.88 495 LYS A CA 1
ATOM 4006 C C . LYS A 1 495 ? -5.125 -0.526 20.351 1.00 84.88 495 LYS A C 1
ATOM 4008 O O . LYS A 1 495 ? -5.894 0.223 20.944 1.00 84.88 495 LYS A O 1
ATOM 4013 N N . LYS A 1 496 ? -3.893 -0.127 20.013 1.00 78.88 496 LYS A N 1
ATOM 4014 C CA . LYS A 1 496 ? -3.385 1.228 20.291 1.00 78.88 496 LYS A CA 1
ATOM 4015 C C . LYS A 1 496 ? -4.072 2.260 19.380 1.00 78.88 496 LYS A C 1
ATOM 4017 O O . LYS A 1 496 ? -3.625 2.502 18.260 1.00 78.88 496 LYS A O 1
ATOM 4022 N N . ILE A 1 497 ? -5.173 2.837 19.861 1.00 80.88 497 ILE A N 1
ATOM 4023 C CA . ILE A 1 497 ? -6.011 3.825 19.160 1.00 80.88 497 ILE A CA 1
ATOM 4024 C C . ILE A 1 497 ? -5.846 5.240 19.735 1.00 80.88 497 ILE A C 1
ATOM 4026 O O . ILE A 1 497 ? -5.266 5.427 20.801 1.00 80.88 497 ILE A O 1
ATOM 4030 N 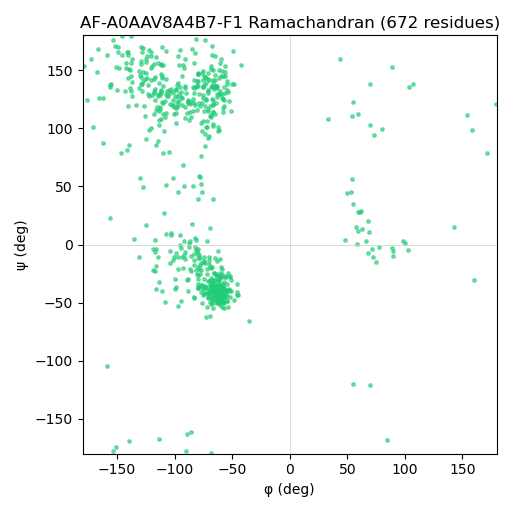N . LYS A 1 498 ? -6.340 6.255 19.011 1.00 79.00 498 LYS A N 1
ATOM 4031 C CA . LYS A 1 498 ? -6.350 7.648 19.485 1.00 79.00 498 LYS A CA 1
ATOM 4032 C C . LYS A 1 498 ? -7.420 7.847 20.561 1.00 79.00 498 LYS A C 1
ATOM 4034 O O . LYS A 1 498 ? -8.518 7.315 20.443 1.00 79.00 498 LYS A O 1
ATOM 4039 N N . GLU A 1 499 ? -7.125 8.690 21.538 1.00 73.00 499 GLU A N 1
ATOM 4040 C CA . GLU A 1 499 ? -7.956 8.978 22.713 1.00 73.00 499 GLU A CA 1
ATOM 4041 C C . GLU A 1 499 ? -9.395 9.415 22.385 1.00 73.00 499 GLU A C 1
ATOM 4043 O O . GLU A 1 499 ? -10.346 8.789 22.840 1.00 73.00 499 GLU A O 1
ATOM 4048 N N . HIS A 1 500 ? -9.582 10.374 21.471 1.00 71.31 500 HIS A N 1
ATOM 4049 C CA . HIS A 1 500 ? -10.923 10.782 21.017 1.00 71.31 500 HIS A CA 1
ATOM 4050 C C . HIS A 1 500 ? -11.731 9.650 20.355 1.00 71.31 500 HIS A C 1
ATOM 4052 O O . HIS A 1 500 ? -12.959 9.667 20.374 1.00 71.31 500 HIS A O 1
ATOM 4058 N N . LEU A 1 501 ? -11.058 8.668 19.741 1.00 76.50 501 LEU A N 1
ATOM 4059 C CA . LEU A 1 501 ? -11.718 7.491 19.172 1.00 76.50 501 LEU A CA 1
ATOM 4060 C C . LEU A 1 501 ? -12.051 6.478 20.274 1.00 76.50 501 LEU A C 1
ATOM 4062 O O . LEU A 1 501 ? -13.115 5.871 20.221 1.00 76.50 501 LEU A O 1
ATOM 4066 N N . LYS A 1 502 ? -11.180 6.345 21.283 1.00 77.69 502 LYS A N 1
ATOM 4067 C CA . LYS A 1 502 ? -11.404 5.534 22.485 1.00 77.69 502 LYS A CA 1
ATOM 4068 C C . LYS A 1 502 ? -12.652 6.014 23.239 1.00 77.69 502 LYS A C 1
ATOM 4070 O O . LYS A 1 502 ? -13.593 5.244 23.368 1.00 77.69 502 LYS A O 1
ATOM 4075 N N . SER A 1 503 ? -12.731 7.305 23.576 1.00 75.06 503 SER A N 1
ATOM 4076 C CA . SER A 1 503 ? -13.901 7.917 24.233 1.00 75.06 503 SER A CA 1
ATOM 4077 C C . SER A 1 503 ? -15.207 7.723 23.439 1.00 75.06 503 SER A C 1
ATOM 4079 O O . SER A 1 503 ? -16.236 7.362 24.013 1.00 75.06 503 SER A O 1
ATOM 4081 N N . ALA A 1 504 ? -15.177 7.870 22.106 1.00 77.62 504 ALA A N 1
ATOM 4082 C CA . ALA A 1 504 ? -16.351 7.629 21.260 1.00 77.62 504 ALA A CA 1
ATOM 4083 C C . ALA A 1 504 ? -16.804 6.153 21.254 1.00 77.62 504 ALA A C 1
ATOM 4085 O O . ALA A 1 504 ? -18.008 5.879 21.233 1.00 77.62 504 ALA A O 1
ATOM 4086 N N . ILE A 1 505 ? -15.858 5.208 21.284 1.00 81.69 505 ILE A N 1
ATOM 4087 C CA . ILE A 1 505 ? -16.137 3.769 21.398 1.00 81.69 505 ILE A CA 1
ATOM 4088 C C . ILE A 1 505 ? -16.701 3.446 22.784 1.00 81.69 505 ILE A C 1
ATOM 4090 O O . ILE A 1 505 ? -17.777 2.858 22.867 1.00 81.69 505 ILE A O 1
ATOM 4094 N N . ASP A 1 506 ? -16.028 3.881 23.849 1.00 79.88 506 ASP A N 1
ATOM 4095 C CA . ASP A 1 506 ? -16.391 3.612 25.243 1.00 79.88 506 ASP A CA 1
ATOM 4096 C C . ASP A 1 506 ? -17.795 4.172 25.562 1.00 79.88 506 ASP A C 1
ATOM 4098 O O . ASP A 1 506 ? -18.664 3.444 26.046 1.00 79.88 506 ASP A O 1
ATOM 4102 N N . THR A 1 507 ? -18.090 5.411 25.140 1.00 78.38 507 THR A N 1
ATOM 4103 C CA . THR A 1 507 ? -19.436 6.020 25.229 1.00 78.38 507 THR A CA 1
ATOM 4104 C C . THR A 1 507 ? -20.503 5.204 24.492 1.00 78.38 507 THR A C 1
ATOM 4106 O O . THR A 1 507 ? -21.657 5.143 24.923 1.00 78.38 507 THR A O 1
ATOM 4109 N N . THR A 1 508 ? -20.152 4.594 23.357 1.00 82.12 508 THR A N 1
ATOM 4110 C CA . THR A 1 508 ? -21.098 3.785 22.578 1.00 82.12 508 THR A CA 1
ATOM 4111 C C . THR A 1 508 ? -21.314 2.414 23.216 1.00 82.12 508 THR A C 1
ATOM 4113 O O . THR A 1 508 ? -22.456 1.966 23.295 1.00 82.12 508 THR A O 1
ATOM 4116 N N . LEU A 1 509 ? -20.257 1.774 23.724 1.00 82.19 509 LEU A N 1
ATOM 4117 C CA . LEU A 1 509 ? -20.333 0.507 24.457 1.00 82.19 509 LEU A CA 1
ATOM 4118 C C . LEU A 1 509 ? -21.256 0.622 25.675 1.00 82.19 509 LEU A C 1
ATOM 4120 O O . LEU A 1 509 ? -22.207 -0.151 25.775 1.00 82.19 509 LEU A O 1
ATOM 4124 N N . ILE A 1 510 ? -21.059 1.640 26.521 1.00 77.31 510 ILE A N 1
ATOM 4125 C CA . ILE A 1 510 ? -21.917 1.920 27.688 1.00 77.31 510 ILE A CA 1
ATOM 4126 C C . ILE A 1 510 ? -23.401 1.995 27.277 1.00 77.31 510 ILE A C 1
ATOM 4128 O O . ILE A 1 510 ? -24.266 1.379 27.901 1.00 77.31 510 ILE A O 1
ATOM 4132 N N . LYS A 1 511 ? -23.706 2.704 26.181 1.00 79.00 511 LYS A N 1
ATOM 4133 C CA . LYS A 1 511 ? -25.081 2.838 25.674 1.00 79.00 511 LYS A CA 1
ATOM 4134 C C . LYS A 1 511 ? -25.654 1.538 25.114 1.00 79.00 511 LYS A C 1
ATOM 4136 O O . LYS A 1 511 ? -26.856 1.315 25.243 1.00 79.00 511 LYS A O 1
ATOM 4141 N N . LEU A 1 512 ? -24.833 0.697 24.485 1.00 79.94 512 LEU A N 1
ATOM 4142 C CA . LEU A 1 512 ? -25.260 -0.615 23.995 1.00 79.94 512 LEU A CA 1
ATOM 4143 C C . LEU A 1 512 ? -25.579 -1.553 25.164 1.00 79.94 512 LEU A C 1
ATOM 4145 O O . LEU A 1 512 ? -26.644 -2.168 25.154 1.00 79.94 512 LEU A O 1
ATOM 4149 N N . PHE A 1 513 ? -24.721 -1.607 26.187 1.00 77.81 513 PHE A N 1
ATOM 4150 C CA . PHE A 1 513 ? -24.958 -2.399 27.398 1.00 77.81 513 PHE A CA 1
ATOM 4151 C C . PHE A 1 513 ? -26.236 -1.957 28.129 1.00 77.81 513 PHE A C 1
ATOM 4153 O O . PHE A 1 513 ? -27.099 -2.789 28.405 1.00 77.81 513 PHE A O 1
ATOM 4160 N N . ALA A 1 514 ? -26.433 -0.649 28.328 1.00 71.25 514 ALA A N 1
ATOM 4161 C CA . ALA A 1 514 ? -27.661 -0.119 28.928 1.00 71.25 514 ALA A CA 1
ATOM 4162 C C . ALA A 1 514 ? -28.929 -0.443 28.105 1.00 71.25 514 ALA A C 1
ATOM 4164 O O . ALA A 1 514 ? -29.983 -0.727 28.676 1.00 71.25 514 ALA A O 1
ATOM 4165 N N . GLN A 1 515 ? -28.848 -0.448 26.766 1.00 70.62 515 GLN A N 1
ATOM 4166 C CA . GLN A 1 515 ? -29.981 -0.838 25.914 1.00 70.62 515 GLN A CA 1
ATOM 4167 C C . GLN A 1 515 ? -30.361 -2.317 26.056 1.00 70.62 515 GLN A C 1
ATOM 4169 O O . GLN A 1 515 ? -31.552 -2.620 25.981 1.00 70.62 515 GLN A O 1
ATOM 4174 N N . PHE A 1 516 ? -29.400 -3.223 26.266 1.00 65.25 516 PHE A N 1
ATOM 4175 C CA . PHE A 1 516 ? -29.704 -4.635 26.524 1.00 65.25 516 PHE A CA 1
ATOM 4176 C C . PHE A 1 516 ? -30.496 -4.814 27.830 1.00 65.25 516 PHE A C 1
ATOM 4178 O O . PHE A 1 516 ? -31.488 -5.543 27.842 1.00 65.25 516 PHE A O 1
ATOM 4185 N N . ASP A 1 517 ? -30.140 -4.103 28.905 1.00 56.72 517 ASP A N 1
ATOM 4186 C CA . ASP A 1 517 ? -30.804 -4.289 30.203 1.00 56.72 517 ASP A CA 1
ATOM 4187 C C . ASP A 1 517 ? -32.250 -3.765 30.246 1.00 56.72 517 ASP A C 1
ATOM 4189 O O . ASP A 1 517 ? -33.155 -4.459 30.716 1.00 56.72 517 ASP A O 1
ATOM 4193 N N . VAL A 1 518 ? -32.513 -2.588 29.661 1.00 53.59 518 VAL A N 1
ATOM 4194 C CA . VAL A 1 518 ? -33.878 -2.022 29.558 1.00 53.59 518 VAL A CA 1
ATOM 4195 C C . VAL A 1 518 ? -34.848 -2.996 28.867 1.00 53.59 518 VAL A C 1
ATOM 4197 O O . VAL A 1 518 ? -36.045 -3.011 29.154 1.00 53.59 518 VAL A O 1
ATOM 4200 N N . ARG A 1 519 ? -34.341 -3.858 27.982 1.00 54.88 519 ARG A N 1
ATOM 4201 C CA . ARG A 1 519 ? -35.133 -4.828 27.209 1.00 54.88 519 ARG A CA 1
ATOM 4202 C C . ARG A 1 519 ? -35.330 -6.162 27.912 1.00 54.88 519 ARG A C 1
ATOM 4204 O O . ARG A 1 519 ? -36.395 -6.762 27.765 1.00 54.88 519 ARG A O 1
ATOM 4211 N N . ASN A 1 520 ? -34.374 -6.566 28.744 1.00 50.72 520 ASN A N 1
ATOM 4212 C CA . ASN A 1 520 ? -34.571 -7.656 29.699 1.00 50.72 520 ASN A CA 1
ATOM 4213 C C . ASN A 1 520 ? -35.656 -7.304 30.740 1.00 50.72 520 ASN A C 1
ATOM 4215 O O . ASN A 1 520 ? -36.337 -8.200 31.227 1.00 50.72 520 ASN A O 1
ATOM 4219 N N . LYS A 1 521 ? -35.880 -6.010 31.037 1.00 46.06 521 LYS A N 1
ATOM 4220 C CA . LYS A 1 521 ? -37.030 -5.540 31.840 1.00 46.06 521 LYS A CA 1
ATOM 4221 C C . LYS A 1 521 ? -38.362 -5.507 31.063 1.00 46.06 521 LYS A C 1
ATOM 4223 O O . LYS A 1 521 ? -39.406 -5.751 31.657 1.00 46.06 521 LYS A O 1
ATOM 4228 N N . LEU A 1 522 ? -38.346 -5.195 29.760 1.00 38.19 522 LEU A N 1
ATOM 4229 C CA . LEU A 1 522 ? -39.556 -5.039 28.923 1.00 38.19 522 LEU A CA 1
ATOM 4230 C C . LEU A 1 522 ? -40.097 -6.341 28.310 1.00 38.19 522 LEU A C 1
ATOM 4232 O O . LEU A 1 522 ? -41.270 -6.405 27.944 1.00 38.19 522 LEU A O 1
ATOM 4236 N N . SER A 1 523 ? -39.265 -7.370 28.162 1.00 40.44 523 SER A N 1
ATOM 4237 C CA . SER A 1 523 ? -39.703 -8.671 27.657 1.00 40.44 523 SER A CA 1
ATOM 4238 C C . SER A 1 523 ? -40.188 -9.560 28.806 1.00 40.44 523 SER A C 1
ATOM 4240 O O . SER A 1 523 ? -39.436 -9.889 29.716 1.00 40.44 523 SER A O 1
ATOM 4242 N N . SER A 1 524 ? -41.431 -10.051 28.737 1.00 36.84 524 SER A N 1
ATOM 4243 C CA . SER A 1 524 ? -41.962 -11.073 29.665 1.00 36.84 524 SER A CA 1
ATOM 4244 C C . SER A 1 524 ? -41.320 -12.462 29.487 1.00 36.84 524 SER A C 1
ATOM 4246 O O . SER A 1 524 ? -41.825 -13.462 29.985 1.00 36.84 524 SER A O 1
ATOM 4248 N N . CYS A 1 525 ? -40.197 -12.533 28.771 1.00 35.12 525 CYS A N 1
ATOM 4249 C CA . CYS A 1 525 ? -39.477 -13.742 28.390 1.00 35.12 525 CYS A CA 1
ATOM 4250 C C . CYS A 1 525 ? -38.251 -13.948 29.295 1.00 35.12 525 CYS A C 1
ATOM 4252 O O . CYS A 1 525 ? -37.120 -14.051 28.813 1.00 35.12 525 CYS A O 1
ATOM 4254 N N . LYS A 1 526 ? -38.478 -14.028 30.614 1.00 35.28 526 LYS A N 1
ATOM 4255 C CA . LYS A 1 526 ? -37.492 -14.596 31.547 1.00 35.28 526 LYS A CA 1
ATOM 4256 C C . LYS A 1 526 ? -37.271 -16.069 31.170 1.00 35.28 526 LYS A C 1
ATOM 4258 O O . LYS A 1 526 ? -38.090 -16.908 31.530 1.00 35.28 526 LYS A O 1
ATOM 4263 N N . GLY A 1 527 ? -36.212 -16.365 30.413 1.00 37.12 527 GLY A N 1
ATOM 4264 C CA . GLY A 1 527 ? -35.828 -17.746 30.086 1.00 37.12 527 GLY A CA 1
ATOM 4265 C C . GLY A 1 527 ? -34.922 -17.948 28.864 1.00 37.12 527 GLY A C 1
ATOM 4266 O O . GLY A 1 527 ? -34.130 -18.880 28.870 1.00 37.12 527 GLY A O 1
ATOM 4267 N N . GLU A 1 528 ? -34.982 -17.100 27.826 1.00 37.94 528 GLU A N 1
ATOM 4268 C CA . GLU A 1 528 ? -34.255 -17.369 26.558 1.00 37.94 528 GLU A CA 1
ATOM 4269 C C . GLU A 1 528 ? -32.943 -16.578 26.369 1.00 37.94 528 GLU A C 1
ATOM 4271 O O . GLU A 1 528 ? -32.147 -16.912 25.494 1.00 37.94 528 GLU A O 1
ATOM 4276 N N . TYR A 1 529 ? -32.680 -15.543 27.175 1.00 41.19 529 TYR A N 1
ATOM 4277 C CA . TYR A 1 529 ? -31.521 -14.649 26.986 1.00 41.19 529 TYR A CA 1
ATOM 4278 C C . TYR A 1 529 ? -30.301 -14.965 27.877 1.00 41.19 529 TYR A C 1
ATOM 4280 O O . TYR A 1 529 ? -29.237 -14.382 27.674 1.00 41.19 529 TYR A O 1
ATOM 4288 N N . GLU A 1 530 ? -30.410 -15.894 28.831 1.00 40.78 530 GLU A N 1
ATOM 4289 C CA . GLU A 1 530 ? -29.365 -16.150 29.843 1.00 40.78 530 GLU A CA 1
ATOM 4290 C C . GLU A 1 530 ? -28.179 -17.004 29.345 1.00 40.78 530 GLU A C 1
ATOM 4292 O O . GLU A 1 530 ? -27.143 -17.057 30.003 1.00 40.78 530 GLU A O 1
ATOM 4297 N N . GLN A 1 531 ? -28.271 -17.633 28.166 1.00 41.50 531 GLN A N 1
ATOM 4298 C CA . GLN A 1 531 ? -27.237 -18.563 27.675 1.00 41.50 531 GLN A CA 1
ATOM 4299 C C . GLN A 1 531 ? -25.988 -17.898 27.054 1.00 41.50 531 GLN A C 1
ATOM 4301 O O . GLN A 1 531 ? -25.006 -18.587 26.796 1.00 41.50 531 GLN A O 1
ATOM 4306 N N . GLU A 1 532 ? -25.974 -16.575 26.844 1.00 44.38 532 GLU A N 1
ATOM 4307 C CA . GLU A 1 532 ? -24.800 -15.843 26.328 1.00 44.38 532 GLU A CA 1
ATOM 4308 C C . GLU A 1 532 ? -24.442 -14.604 27.175 1.00 44.38 532 GLU A C 1
ATOM 4310 O O . GLU A 1 532 ? -24.393 -13.493 26.654 1.00 44.38 532 GLU A O 1
ATOM 4315 N N . GLY A 1 533 ? -24.194 -14.801 28.476 1.00 48.34 533 GLY A N 1
ATOM 4316 C CA . GLY A 1 533 ? -23.119 -14.179 29.285 1.00 48.34 533 GLY A CA 1
ATOM 4317 C C . GLY A 1 533 ? -22.828 -12.662 29.277 1.00 48.34 533 GLY A C 1
ATOM 4318 O O . GLY A 1 533 ? -21.861 -12.257 29.918 1.00 48.34 533 GLY A O 1
ATOM 4319 N N . ILE A 1 534 ? -23.590 -11.813 28.586 1.00 54.12 534 ILE A N 1
ATOM 4320 C CA . ILE A 1 534 ? -23.346 -10.367 28.464 1.00 54.12 534 ILE A CA 1
ATOM 4321 C C . ILE A 1 534 ? -24.431 -9.619 29.248 1.00 54.12 534 ILE A C 1
ATOM 4323 O O . ILE A 1 534 ? -25.388 -9.099 28.677 1.00 54.12 534 ILE A O 1
ATOM 4327 N N . ASP A 1 535 ? -24.283 -9.560 30.575 1.00 65.00 535 ASP A N 1
ATOM 4328 C CA . ASP A 1 535 ? -25.165 -8.754 31.435 1.00 65.00 535 ASP A CA 1
ATOM 4329 C C . ASP A 1 535 ? -24.899 -7.239 31.320 1.00 65.00 535 ASP A C 1
ATOM 4331 O O . ASP A 1 535 ? -25.723 -6.427 31.744 1.00 65.00 535 ASP A O 1
ATOM 4335 N N . GLY A 1 536 ? -23.748 -6.870 30.744 1.00 68.44 536 GLY A N 1
ATOM 4336 C CA . GLY A 1 536 ? -23.275 -5.499 30.573 1.00 68.44 536 GLY A CA 1
ATOM 4337 C C . GLY A 1 536 ? -22.830 -4.803 31.864 1.00 68.44 536 GLY A C 1
ATOM 4338 O O . GLY A 1 536 ? -22.338 -3.678 31.782 1.00 68.44 536 GLY A O 1
ATOM 4339 N N . ILE A 1 537 ? -22.963 -5.434 33.035 1.00 77.25 537 ILE A N 1
ATOM 4340 C CA . ILE A 1 537 ? -22.733 -4.809 34.344 1.00 77.25 537 ILE A CA 1
ATOM 4341 C C . ILE A 1 537 ? -21.240 -4.585 34.569 1.00 77.25 537 ILE A C 1
ATOM 4343 O O . ILE A 1 537 ? -20.806 -3.438 34.670 1.00 77.25 537 ILE A O 1
ATOM 4347 N N . GLU A 1 538 ? -20.440 -5.655 34.604 1.00 81.25 538 GLU A N 1
ATOM 4348 C CA . GLU A 1 538 ? -19.000 -5.537 34.880 1.00 81.25 538 GLU A CA 1
ATOM 4349 C C . GLU A 1 538 ? -18.260 -4.718 33.796 1.00 81.25 538 GLU A C 1
ATOM 4351 O O . GLU A 1 538 ? -17.491 -3.832 34.173 1.00 81.25 538 GLU A O 1
ATOM 4356 N N . PRO A 1 539 ? -18.537 -4.879 32.479 1.00 79.25 539 PRO A N 1
ATOM 4357 C CA . PRO A 1 539 ? -17.961 -4.012 31.447 1.00 79.25 539 PRO A CA 1
ATOM 4358 C C . PRO A 1 539 ? -18.330 -2.532 31.611 1.00 79.25 539 PRO A C 1
ATOM 4360 O O . PRO A 1 539 ? -17.491 -1.663 31.377 1.00 79.25 539 PRO A O 1
ATOM 4363 N N . THR A 1 540 ? -19.561 -2.214 32.030 1.00 80.81 540 THR A N 1
ATOM 4364 C CA . THR A 1 540 ? -19.961 -0.812 32.238 1.00 80.81 540 THR A CA 1
ATOM 4365 C C . THR A 1 540 ? -19.332 -0.231 33.505 1.00 80.81 540 THR A C 1
ATOM 4367 O O . THR A 1 540 ? -18.923 0.927 33.482 1.00 80.81 540 THR A O 1
ATOM 4370 N N . ILE A 1 541 ? -19.165 -1.021 34.573 1.00 84.06 541 ILE A N 1
ATOM 4371 C CA . ILE A 1 541 ? -18.386 -0.613 35.755 1.00 84.06 541 ILE A CA 1
ATOM 4372 C C . ILE A 1 541 ? -16.934 -0.323 35.348 1.00 84.06 541 ILE A C 1
ATOM 4374 O O . ILE A 1 541 ? -16.439 0.762 35.631 1.00 84.06 541 ILE A O 1
ATOM 4378 N N . GLU A 1 542 ? -16.270 -1.225 34.616 1.00 82.38 542 GLU A N 1
ATOM 4379 C CA . GLU A 1 542 ? -14.882 -1.038 34.156 1.00 82.38 542 GLU A CA 1
ATOM 4380 C C . GLU A 1 542 ? -14.709 0.237 33.304 1.00 82.38 542 GLU A C 1
ATOM 4382 O O . GLU A 1 542 ? -13.725 0.972 33.456 1.00 82.38 542 GLU A O 1
ATOM 4387 N N . LEU A 1 543 ? -15.675 0.525 32.425 1.00 80.31 543 LEU A N 1
ATOM 4388 C CA . LEU A 1 543 ? -15.689 1.730 31.594 1.00 80.31 543 LEU A CA 1
ATOM 4389 C C . LEU A 1 543 ? -15.933 3.003 32.429 1.00 80.31 543 LEU A C 1
ATOM 4391 O O . LEU A 1 543 ? -15.169 3.961 32.323 1.00 80.31 543 LEU A O 1
ATOM 4395 N N . LEU A 1 544 ? -16.945 3.034 33.298 1.00 82.12 544 LEU A N 1
ATOM 4396 C CA . LEU A 1 544 ? -17.251 4.224 34.108 1.00 82.12 544 LEU A CA 1
ATOM 4397 C C . LEU A 1 544 ? -16.194 4.503 35.193 1.00 82.12 544 LEU A C 1
ATOM 4399 O O . LEU A 1 544 ? -15.941 5.668 35.518 1.00 82.12 544 LEU A O 1
ATOM 4403 N N . SER A 1 545 ? -15.558 3.463 35.739 1.00 82.06 545 SER A N 1
ATOM 4404 C CA . SER A 1 545 ? -14.457 3.573 36.704 1.00 82.06 545 SER A CA 1
ATOM 4405 C C . SER A 1 545 ? -13.168 4.072 36.053 1.00 82.06 545 SER A C 1
ATOM 4407 O O . SER A 1 545 ? -12.609 5.063 36.508 1.00 82.06 545 SER A O 1
ATOM 4409 N N . ASN A 1 546 ? -12.713 3.416 34.979 1.00 75.62 546 ASN A N 1
ATOM 4410 C CA . ASN A 1 546 ? -11.343 3.584 34.472 1.00 75.62 546 ASN A CA 1
ATOM 4411 C C . ASN A 1 546 ? -11.233 4.450 33.196 1.00 75.62 546 ASN A C 1
ATOM 4413 O O . ASN A 1 546 ? -10.125 4.634 32.697 1.00 75.62 546 ASN A O 1
ATOM 4417 N N . HIS A 1 547 ? -12.356 4.876 32.596 1.00 67.38 547 HIS A N 1
ATOM 4418 C CA . HIS A 1 547 ? -12.389 5.494 31.254 1.00 67.38 547 HIS A CA 1
ATOM 4419 C C . HIS A 1 547 ? -13.269 6.754 31.141 1.00 67.38 547 HIS A C 1
ATOM 4421 O O . HIS A 1 547 ? -13.439 7.282 30.042 1.00 67.38 547 HIS A O 1
ATOM 4427 N N . CYS A 1 548 ? -13.842 7.236 32.249 1.00 64.75 548 CYS A N 1
ATOM 4428 C CA . CYS A 1 548 ? -14.591 8.494 32.291 1.00 64.75 548 CYS A CA 1
ATOM 4429 C C . CYS A 1 548 ? -13.816 9.560 33.073 1.00 64.75 548 CYS A C 1
ATOM 4431 O O . CYS A 1 548 ? -13.894 9.614 34.302 1.00 64.75 548 CYS A O 1
ATOM 4433 N N . ASP A 1 549 ? -13.106 10.410 32.335 1.00 60.84 549 ASP A N 1
ATOM 4434 C CA . ASP A 1 549 ? -12.460 11.623 32.846 1.00 60.84 549 ASP A CA 1
ATOM 4435 C C . ASP A 1 549 ? -13.465 12.789 32.966 1.00 60.84 549 ASP A C 1
ATOM 4437 O O . ASP A 1 549 ? -14.631 12.661 32.575 1.00 60.84 549 ASP A O 1
ATOM 4441 N N . ASN A 1 550 ? -13.011 13.940 33.482 1.00 53.72 550 ASN A N 1
ATOM 4442 C CA . ASN A 1 550 ? -13.834 15.125 33.790 1.00 53.72 550 ASN A CA 1
ATOM 4443 C C . ASN A 1 550 ? -14.837 15.524 32.692 1.00 53.72 550 ASN A C 1
ATOM 4445 O O . ASN A 1 550 ? -15.999 15.793 32.995 1.00 53.72 550 ASN A O 1
ATOM 4449 N N . ASP A 1 551 ? -14.421 15.505 31.423 1.00 52.88 551 ASP A N 1
ATOM 4450 C CA . ASP A 1 551 ? -15.257 15.903 30.280 1.00 52.88 551 ASP A CA 1
ATOM 4451 C C . ASP A 1 551 ? -16.478 14.985 30.050 1.00 52.88 551 ASP A C 1
ATOM 4453 O O . ASP A 1 551 ? -17.367 15.317 29.265 1.00 52.88 551 ASP A O 1
ATOM 4457 N N . ASN A 1 552 ? -16.533 13.822 30.711 1.00 62.88 552 ASN A N 1
ATOM 4458 C CA . ASN A 1 552 ? -17.559 12.793 30.530 1.00 62.88 552 ASN A CA 1
ATOM 4459 C C . ASN A 1 552 ? -18.283 12.397 31.834 1.00 62.88 552 ASN A C 1
ATOM 4461 O O . ASN A 1 552 ? -18.973 11.376 31.861 1.00 62.88 552 ASN A O 1
ATOM 4465 N N . VAL A 1 553 ? -18.194 13.197 32.905 1.00 71.88 553 VAL A N 1
ATOM 4466 C CA . VAL A 1 553 ? -18.869 12.921 34.196 1.00 71.88 553 VAL A CA 1
ATOM 4467 C C . VAL A 1 553 ? -20.397 12.764 34.051 1.00 71.88 553 VAL A C 1
ATOM 4469 O O . VAL A 1 553 ? -21.005 11.970 34.766 1.00 71.88 553 VAL A O 1
ATOM 4472 N N . GLU A 1 554 ? -21.021 13.408 33.056 1.00 74.19 554 GLU A N 1
ATOM 4473 C CA . GLU A 1 554 ? -22.436 13.206 32.685 1.00 74.19 554 GLU A CA 1
ATOM 4474 C C . GLU A 1 554 ? -22.775 11.723 32.397 1.00 74.19 554 GLU A C 1
ATOM 4476 O O . GLU A 1 554 ? -23.866 11.251 32.734 1.00 74.19 554 GLU A O 1
ATOM 4481 N N . LEU A 1 555 ? -21.836 10.949 31.831 1.00 74.19 555 LEU A N 1
ATOM 4482 C CA . LEU A 1 555 ? -22.019 9.514 31.578 1.00 74.19 555 LEU A CA 1
ATOM 4483 C C . LEU A 1 555 ? -22.074 8.707 32.881 1.00 74.19 555 LEU A C 1
ATOM 4485 O O . LEU A 1 555 ? -22.840 7.747 32.959 1.00 74.19 555 LEU A O 1
ATOM 4489 N N . ILE A 1 556 ? -21.317 9.103 33.908 1.00 80.44 556 ILE A N 1
ATOM 4490 C CA . ILE A 1 556 ? -21.329 8.437 35.218 1.00 80.44 556 ILE A CA 1
ATOM 4491 C C . ILE A 1 556 ? -22.720 8.568 35.835 1.00 80.44 556 ILE A C 1
ATOM 4493 O O . ILE A 1 556 ? -23.310 7.556 36.207 1.00 80.44 556 ILE A O 1
ATOM 4497 N N . TRP A 1 557 ? -23.302 9.768 35.862 1.00 83.25 557 TRP A N 1
ATOM 4498 C CA . TRP A 1 557 ? -24.664 9.968 36.372 1.00 83.25 557 TRP A CA 1
ATOM 4499 C C . TRP A 1 557 ? -25.722 9.240 35.538 1.00 83.25 557 TRP A C 1
ATOM 4501 O O . TRP A 1 557 ? -26.597 8.572 36.087 1.00 83.25 557 TRP A O 1
ATOM 4511 N N . THR A 1 558 ? -25.606 9.308 34.208 1.00 78.19 558 THR A N 1
ATOM 4512 C CA . THR A 1 558 ? -26.567 8.683 33.286 1.00 78.19 558 THR A CA 1
ATOM 4513 C C . THR A 1 558 ? -26.574 7.154 33.401 1.00 78.19 558 THR A C 1
ATOM 4515 O O . THR A 1 558 ? -27.638 6.537 33.339 1.00 78.19 558 THR A O 1
ATOM 4518 N N . PHE A 1 559 ? -25.403 6.525 33.562 1.00 79.62 559 PHE A N 1
ATOM 4519 C CA . PHE A 1 559 ? -25.251 5.071 33.426 1.00 79.62 559 PHE A CA 1
ATOM 4520 C C . PHE A 1 559 ? -24.877 4.320 34.709 1.00 79.62 559 PHE A C 1
ATOM 4522 O O . PHE A 1 559 ? -25.009 3.101 34.726 1.00 79.62 559 PHE A O 1
ATOM 4529 N N . SER A 1 560 ? -24.502 4.986 35.805 1.00 85.38 560 SER A N 1
ATOM 4530 C CA . SER A 1 560 ? -24.412 4.312 37.115 1.00 85.38 560 SER A CA 1
ATOM 4531 C C . SER A 1 560 ? -25.793 3.959 37.675 1.00 85.38 560 SER A C 1
ATOM 4533 O O . SER A 1 560 ? -25.937 2.924 38.321 1.00 85.38 560 SER A O 1
ATOM 4535 N N . ARG A 1 561 ? -26.824 4.768 37.378 1.00 86.56 561 ARG A N 1
ATOM 4536 C CA . ARG A 1 561 ? -28.180 4.613 37.924 1.00 86.56 561 ARG A CA 1
ATOM 4537 C C . ARG A 1 561 ? -28.769 3.217 37.703 1.00 86.56 561 ARG A C 1
ATOM 4539 O O . ARG A 1 561 ? -29.156 2.573 38.670 1.00 86.56 561 ARG A O 1
ATOM 4546 N N . TRP A 1 562 ? -28.793 2.721 36.463 1.00 82.69 562 TRP A N 1
ATOM 4547 C CA . TRP A 1 562 ? -29.373 1.401 36.165 1.00 82.69 562 TRP A CA 1
ATOM 4548 C C . TRP A 1 562 ? -28.584 0.250 36.811 1.00 82.69 562 TRP A C 1
ATOM 4550 O O . TRP A 1 562 ? -29.170 -0.763 37.190 1.00 82.69 562 TRP A O 1
ATOM 4560 N N . ILE A 1 563 ? -27.268 0.421 36.988 1.00 85.31 563 ILE A N 1
ATOM 4561 C CA . ILE A 1 563 ? -26.405 -0.558 37.658 1.00 85.31 563 ILE A CA 1
ATOM 4562 C C . ILE A 1 563 ? -26.697 -0.573 39.156 1.00 85.31 563 ILE A C 1
ATOM 4564 O O . ILE A 1 563 ? -26.860 -1.647 39.720 1.00 85.31 563 ILE A O 1
ATOM 4568 N N . LEU A 1 564 ? -26.813 0.593 39.794 1.00 87.62 564 LEU A N 1
ATOM 4569 C CA . LEU A 1 564 ? -27.161 0.704 41.212 1.00 87.62 564 LEU A CA 1
ATOM 4570 C C . LEU A 1 564 ? -28.585 0.202 41.502 1.00 87.62 564 LEU A C 1
ATOM 4572 O O . LEU A 1 564 ? -28.796 -0.434 42.527 1.00 87.62 564 LEU A O 1
ATOM 4576 N N . GLU A 1 565 ? -29.542 0.413 40.591 1.00 85.06 565 GLU A N 1
ATOM 4577 C CA . GLU A 1 565 ? -30.900 -0.151 40.689 1.00 85.06 565 GLU A CA 1
ATOM 4578 C C . GLU A 1 565 ? -30.919 -1.691 40.592 1.00 85.06 565 GLU A C 1
ATOM 4580 O O . GLU A 1 565 ? -31.802 -2.329 41.162 1.00 85.06 565 GLU A O 1
ATOM 4585 N N . LYS A 1 566 ? -29.978 -2.300 39.853 1.00 81.81 566 LYS A N 1
ATOM 4586 C CA . LYS A 1 566 ? -29.957 -3.748 39.564 1.00 81.81 566 LYS A CA 1
ATOM 4587 C C . LYS A 1 566 ? -28.999 -4.545 40.455 1.00 81.81 566 LYS A C 1
ATOM 4589 O O . LYS A 1 566 ? -29.294 -5.681 40.815 1.00 81.81 566 LYS A O 1
ATOM 4594 N N . ASN A 1 567 ? -27.837 -3.982 40.770 1.00 86.12 567 ASN A N 1
ATOM 4595 C CA . ASN A 1 567 ? -26.790 -4.581 41.591 1.00 86.12 567 ASN A CA 1
ATOM 4596 C C . ASN A 1 567 ? -26.054 -3.484 42.400 1.00 86.12 567 ASN A C 1
ATOM 4598 O O . ASN A 1 567 ? -24.949 -3.073 42.022 1.00 86.12 567 ASN A O 1
ATOM 4602 N N . PRO A 1 568 ? -26.656 -3.013 43.512 1.00 88.12 568 PRO A N 1
ATOM 4603 C CA . PRO A 1 568 ? -26.096 -1.976 44.383 1.00 88.12 568 PRO A CA 1
ATOM 4604 C C . PRO A 1 568 ? -24.627 -2.210 44.771 1.00 88.12 568 PRO A C 1
ATOM 4606 O O . PRO A 1 568 ? -23.791 -1.315 44.645 1.00 88.12 568 PRO A O 1
ATOM 4609 N N . GLU A 1 569 ? -24.302 -3.436 45.193 1.00 86.94 569 GLU A N 1
ATOM 4610 C CA . GLU A 1 569 ? -22.998 -3.786 45.774 1.00 86.94 569 GLU A CA 1
ATOM 4611 C C . GLU A 1 569 ? -21.861 -3.822 44.747 1.00 86.94 569 GLU A C 1
ATOM 4613 O O . GLU A 1 569 ? -20.702 -3.600 45.098 1.00 86.94 569 GLU A O 1
ATOM 4618 N N . ARG A 1 570 ? -22.168 -4.061 43.466 1.00 86.94 570 ARG A N 1
ATOM 4619 C CA . ARG A 1 570 ? -21.188 -3.893 42.383 1.00 86.94 570 ARG A CA 1
ATOM 4620 C C . ARG A 1 570 ? -21.181 -2.473 41.829 1.00 86.94 570 ARG A C 1
ATOM 4622 O O . ARG A 1 570 ? -20.103 -1.948 41.564 1.00 86.94 570 ARG A O 1
ATOM 4629 N N . GLY A 1 571 ? -22.347 -1.842 41.681 1.00 86.00 571 GLY A N 1
ATOM 4630 C CA . GLY A 1 571 ? -22.474 -0.497 41.116 1.00 86.00 571 GLY A CA 1
ATOM 4631 C C . GLY A 1 571 ? -21.729 0.575 41.912 1.00 86.00 571 GLY A C 1
ATOM 4632 O O . GLY A 1 571 ? -21.138 1.475 41.315 1.00 86.00 571 GLY A O 1
ATOM 4633 N N . ILE A 1 572 ? -21.670 0.447 43.243 1.00 91.81 572 ILE A N 1
ATOM 4634 C CA . ILE A 1 572 ? -20.971 1.413 44.102 1.00 91.81 572 ILE A CA 1
ATOM 4635 C C . ILE A 1 572 ? -19.476 1.547 43.763 1.00 91.81 572 ILE A C 1
ATOM 4637 O O . ILE A 1 572 ? -18.932 2.644 43.875 1.00 91.81 572 ILE A O 1
ATOM 4641 N N . LYS A 1 573 ? -18.828 0.496 43.225 1.00 89.88 573 LYS A N 1
ATOM 4642 C CA . LYS A 1 573 ? -17.413 0.517 42.788 1.00 89.88 573 LYS A CA 1
ATOM 4643 C C . LYS A 1 573 ? -17.075 1.685 41.848 1.00 89.88 573 LYS A C 1
ATOM 4645 O O . LYS A 1 573 ? -15.950 2.178 41.886 1.00 89.88 573 LYS A O 1
ATOM 4650 N N . ILE A 1 574 ? -18.038 2.157 41.048 1.00 88.12 574 ILE A N 1
ATOM 4651 C CA . ILE A 1 574 ? -17.887 3.308 40.135 1.00 88.12 574 ILE A CA 1
ATOM 4652 C C . ILE A 1 574 ? -17.469 4.584 40.895 1.00 88.12 574 ILE A C 1
ATOM 4654 O O . ILE A 1 574 ? -16.694 5.396 40.377 1.00 88.12 574 ILE A O 1
ATOM 4658 N N . PHE A 1 575 ? -17.954 4.731 42.131 1.00 89.50 575 PHE A N 1
ATOM 4659 C CA . PHE A 1 575 ? -17.690 5.857 43.030 1.00 89.50 575 PHE A CA 1
ATOM 4660 C C . PHE A 1 575 ? -16.567 5.574 44.042 1.00 89.50 575 PHE A C 1
ATOM 4662 O O . PHE A 1 575 ? -15.936 6.515 44.506 1.00 89.50 575 PHE A O 1
ATOM 4669 N N . LEU A 1 576 ? -16.256 4.300 44.318 1.00 89.44 576 LEU A N 1
ATOM 4670 C CA . LEU A 1 576 ? -15.100 3.867 45.131 1.00 89.44 576 LEU A CA 1
ATOM 4671 C C . LEU A 1 576 ? -13.796 3.751 44.308 1.00 89.44 576 LEU A C 1
ATOM 4673 O O . LEU A 1 576 ? -12.862 3.052 44.698 1.00 89.44 576 LEU A O 1
ATOM 4677 N N . THR A 1 577 ? -13.743 4.374 43.127 1.00 86.00 577 THR A N 1
ATOM 4678 C CA . THR A 1 577 ? -12.560 4.386 42.254 1.00 86.00 577 THR A CA 1
ATOM 4679 C C . THR A 1 577 ? -11.838 5.723 42.401 1.00 86.00 577 THR A C 1
ATOM 4681 O O . THR A 1 577 ? -12.438 6.772 42.164 1.00 86.00 577 THR A O 1
ATOM 4684 N N . LYS A 1 578 ? -10.545 5.686 42.743 1.00 81.50 578 LYS A N 1
ATOM 4685 C CA . LYS A 1 578 ? -9.690 6.876 42.825 1.00 81.50 578 LYS A CA 1
ATOM 4686 C C . LYS A 1 578 ? -9.489 7.505 41.442 1.00 81.50 578 LYS A C 1
ATOM 4688 O O . LYS A 1 578 ? -9.190 6.802 40.479 1.00 81.50 578 LYS A O 1
ATOM 4693 N N . ARG A 1 579 ? -9.639 8.828 41.351 1.00 79.19 579 ARG A N 1
ATOM 4694 C CA . ARG A 1 579 ? -9.529 9.621 40.112 1.00 79.19 579 ARG A CA 1
ATOM 4695 C C . ARG A 1 579 ? -8.544 10.765 40.325 1.00 79.19 579 ARG A C 1
ATOM 4697 O O . ARG A 1 579 ? -8.468 11.292 41.430 1.00 79.19 579 ARG A O 1
ATOM 4704 N N . GLU A 1 580 ? -7.832 11.179 39.275 1.00 73.69 580 GLU A N 1
ATOM 4705 C CA . GLU A 1 580 ? -6.948 12.361 39.333 1.00 73.69 580 GLU A CA 1
ATOM 4706 C C . GLU A 1 580 ? -7.728 13.638 39.672 1.00 73.69 580 GLU A C 1
ATOM 4708 O O . GLU A 1 580 ? -7.239 14.505 40.388 1.00 73.69 580 GLU A O 1
ATOM 4713 N N . ASN A 1 581 ? -8.970 13.713 39.193 1.00 73.56 581 ASN A N 1
ATOM 4714 C CA . ASN A 1 581 ? -9.928 14.757 39.513 1.00 73.56 581 ASN A CA 1
ATOM 4715 C C . ASN A 1 581 ? -11.180 14.094 40.120 1.00 73.56 581 ASN A C 1
ATOM 4717 O O . ASN A 1 581 ? -11.991 13.525 39.381 1.00 73.56 581 ASN A O 1
ATOM 4721 N N . PRO A 1 582 ? -11.327 14.068 41.456 1.00 76.31 582 PRO A N 1
ATOM 4722 C CA . PRO A 1 582 ? -12.474 13.443 42.102 1.00 76.31 582 PRO A CA 1
ATOM 4723 C C . PRO A 1 582 ? -13.749 14.279 41.927 1.00 76.31 582 PRO A C 1
ATOM 4725 O O . PRO A 1 582 ? -13.730 15.508 41.986 1.00 76.31 582 PRO A O 1
ATOM 4728 N N . ILE A 1 583 ? -14.883 13.594 41.760 1.00 83.31 583 ILE A N 1
ATOM 4729 C CA . ILE A 1 583 ? -16.210 14.221 41.795 1.00 83.31 583 ILE A CA 1
ATOM 4730 C C . ILE A 1 583 ? -16.432 14.794 43.209 1.00 83.31 583 ILE A C 1
ATOM 4732 O O . ILE A 1 583 ? -16.129 14.090 44.176 1.00 83.31 583 ILE A O 1
ATOM 4736 N N . PRO A 1 584 ? -16.973 16.021 43.370 1.00 87.56 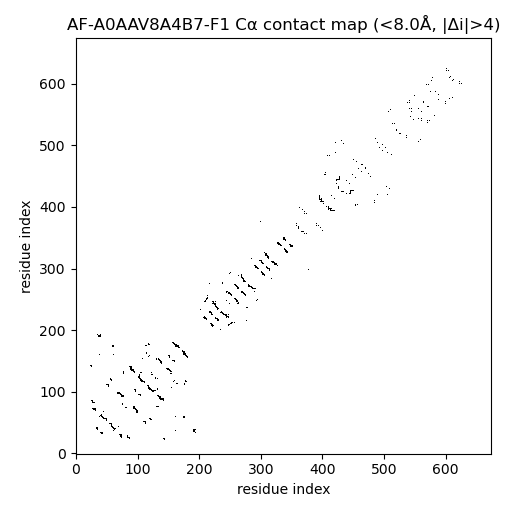584 PRO A N 1
ATOM 4737 C CA . PRO A 1 584 ? -17.232 16.602 44.685 1.00 87.56 584 PRO A CA 1
ATOM 4738 C C . PRO A 1 584 ? -18.066 15.663 45.582 1.00 87.56 584 PRO A C 1
ATOM 4740 O O . PRO A 1 584 ? -19.183 15.309 45.190 1.00 87.56 584 PRO A O 1
ATOM 4743 N N . PRO A 1 585 ? -17.579 15.286 46.784 1.00 88.50 585 PRO A N 1
ATOM 4744 C CA . PRO A 1 585 ? -18.234 14.292 47.638 1.00 88.50 585 PRO A CA 1
ATOM 4745 C C . PRO A 1 585 ? -19.711 14.563 47.929 1.00 88.50 585 PRO A C 1
ATOM 4747 O O . PRO A 1 585 ? -20.521 13.644 47.869 1.00 88.50 585 PRO A O 1
ATOM 4750 N N . LEU A 1 586 ? -20.077 15.831 48.149 1.00 87.19 586 LEU A N 1
ATOM 4751 C CA . LEU A 1 586 ? -21.460 16.256 48.395 1.00 87.19 586 LEU A CA 1
ATOM 4752 C C . LEU A 1 586 ? -22.417 15.867 47.254 1.00 87.19 586 LEU A C 1
ATOM 4754 O O . LEU A 1 586 ? -23.533 15.434 47.516 1.00 87.19 586 LEU A O 1
ATOM 4758 N N . VAL A 1 587 ? -21.968 15.962 45.997 1.00 88.69 587 VAL A N 1
ATOM 4759 C CA . VAL A 1 587 ? -22.781 15.624 44.813 1.00 88.69 587 VAL A CA 1
ATOM 4760 C C . VAL A 1 587 ? -22.942 14.107 44.682 1.00 88.69 587 VAL A C 1
ATOM 4762 O O . VAL A 1 587 ? -24.014 13.618 44.329 1.00 88.69 587 VAL A O 1
ATOM 4765 N N . VAL A 1 588 ? -21.895 13.341 45.013 1.00 89.62 588 VAL A N 1
ATOM 4766 C CA . VAL A 1 588 ? -21.978 11.872 45.069 1.00 89.62 588 VAL A CA 1
ATOM 4767 C C . VAL A 1 588 ? -22.922 11.430 46.187 1.00 89.62 588 VAL A C 1
ATOM 4769 O O . VAL A 1 588 ? -23.741 10.543 45.971 1.00 89.62 588 VAL A O 1
ATOM 4772 N N . GLU A 1 589 ? -22.871 12.064 47.357 1.00 89.44 589 GLU A N 1
ATOM 4773 C CA . GLU A 1 589 ? -23.785 11.776 48.466 1.00 89.44 589 GLU A CA 1
ATOM 4774 C C . GLU A 1 589 ? -25.248 12.126 48.174 1.00 89.44 589 GLU A C 1
ATOM 4776 O O . GLU A 1 589 ? -26.141 11.371 48.568 1.00 89.44 589 GLU A O 1
ATOM 4781 N N . GLU A 1 590 ? -25.503 13.245 47.493 1.00 90.62 590 GLU A N 1
ATOM 4782 C CA . GLU A 1 590 ? -26.841 13.623 47.034 1.00 90.62 590 GLU A CA 1
ATOM 4783 C C . GLU A 1 590 ? -27.378 12.588 46.036 1.00 90.62 590 GLU A C 1
ATOM 4785 O O . GLU A 1 590 ? -28.497 12.098 46.189 1.00 90.62 590 GLU A O 1
ATOM 4790 N N . PHE A 1 591 ? -26.560 12.159 45.072 1.00 90.69 591 PHE A N 1
ATOM 4791 C CA . PHE A 1 591 ? -26.942 11.113 44.122 1.00 90.69 591 PHE A CA 1
ATOM 4792 C C . PHE A 1 591 ? -27.151 9.739 44.786 1.00 90.69 591 PHE A C 1
ATOM 4794 O O . PHE A 1 591 ? -28.109 9.035 44.465 1.00 90.69 591 PHE A O 1
ATOM 4801 N N . LEU A 1 592 ? -26.302 9.356 45.744 1.00 92.25 592 LEU A N 1
ATOM 4802 C CA . LEU A 1 592 ? -26.454 8.107 46.497 1.00 92.25 592 LEU A CA 1
ATOM 4803 C C . LEU A 1 592 ? -27.648 8.134 47.468 1.00 92.25 592 LEU A C 1
ATOM 4805 O O . LEU A 1 592 ? -28.066 7.074 47.925 1.00 92.25 592 LEU A O 1
ATOM 4809 N N . SER A 1 593 ? -28.243 9.302 47.743 1.00 91.00 593 SER A N 1
ATOM 4810 C CA . SER A 1 593 ? -29.431 9.419 48.603 1.00 91.00 593 SER A CA 1
ATOM 4811 C C . SER A 1 593 ? -30.703 8.793 48.020 1.00 91.00 593 SER A C 1
ATOM 4813 O O . SER A 1 593 ? -31.618 8.463 48.770 1.00 91.00 593 SER A O 1
ATOM 4815 N N . TYR A 1 594 ? -30.744 8.573 46.702 1.00 91.00 594 TYR A N 1
ATOM 4816 C CA . TYR A 1 594 ? -31.840 7.886 46.008 1.00 91.00 594 TYR A CA 1
ATOM 4817 C C . TYR A 1 594 ? -31.740 6.346 46.081 1.00 91.00 594 TYR A C 1
ATOM 4819 O O . TYR A 1 594 ? -32.546 5.647 45.465 1.00 91.00 594 TYR A O 1
ATOM 4827 N N . PHE A 1 595 ? -30.749 5.811 46.803 1.00 91.62 595 PHE A N 1
ATOM 4828 C CA . PHE A 1 595 ? -30.422 4.386 46.907 1.00 91.62 595 PHE A CA 1
ATOM 4829 C C . PHE A 1 595 ? -30.298 3.954 48.383 1.00 91.62 595 PHE A C 1
ATOM 4831 O O . PHE A 1 595 ? -30.282 4.809 49.267 1.00 91.62 595 PHE A O 1
ATOM 4838 N N . PRO A 1 596 ? -30.205 2.642 48.695 1.00 91.69 596 PRO A N 1
ATOM 4839 C CA . PRO A 1 596 ? -30.080 2.179 50.077 1.00 91.69 596 PRO A CA 1
ATOM 4840 C C . PRO A 1 596 ? -28.880 2.802 50.805 1.00 91.69 596 PRO A C 1
ATOM 4842 O O . PRO A 1 596 ? -27.752 2.738 50.314 1.00 91.69 596 PRO A O 1
ATOM 4845 N N . ASP A 1 597 ? -29.105 3.335 52.010 1.00 86.50 597 ASP A N 1
ATOM 4846 C CA . ASP A 1 597 ? -28.116 4.141 52.745 1.00 86.50 597 ASP A CA 1
ATOM 4847 C C . ASP A 1 597 ? -26.762 3.450 52.972 1.00 86.50 597 ASP A C 1
ATOM 4849 O O . ASP A 1 597 ? -25.733 4.126 53.019 1.00 86.50 597 ASP A O 1
ATOM 4853 N N . LYS A 1 598 ? -26.736 2.108 53.024 1.00 89.50 598 LYS A N 1
ATOM 4854 C CA . LYS A 1 598 ? -25.510 1.285 53.043 1.00 89.50 598 LYS A CA 1
ATOM 4855 C C . LYS A 1 598 ? -24.484 1.752 51.999 1.00 89.50 598 LYS A C 1
ATOM 4857 O O . LYS A 1 598 ? -23.299 1.818 52.312 1.00 89.50 598 LYS A O 1
ATOM 4862 N N . LEU A 1 599 ? -24.926 2.120 50.792 1.00 92.38 599 LEU A N 1
ATOM 4863 C CA . LEU A 1 599 ? -24.043 2.578 49.711 1.00 92.38 599 LEU A CA 1
ATOM 4864 C C . LEU A 1 599 ? -23.402 3.936 50.015 1.00 92.38 599 LEU A C 1
ATOM 4866 O O . LEU A 1 599 ? -22.222 4.148 49.739 1.00 92.38 599 LEU A O 1
ATOM 4870 N N . ARG A 1 600 ? -24.172 4.853 50.614 1.00 91.19 600 ARG A N 1
ATOM 4871 C CA . ARG A 1 600 ? -23.687 6.173 51.028 1.00 91.19 600 ARG A CA 1
ATOM 4872 C C . ARG A 1 600 ? -22.622 6.031 52.114 1.00 91.19 600 ARG A C 1
ATOM 4874 O O . ARG A 1 600 ? -21.590 6.689 52.046 1.00 91.19 600 ARG A O 1
ATOM 4881 N N . PHE A 1 601 ? -22.828 5.120 53.067 1.00 90.94 601 PHE A N 1
ATOM 4882 C CA . PHE A 1 601 ? -21.839 4.832 54.107 1.00 90.94 601 PHE A CA 1
ATOM 4883 C C . PHE A 1 601 ? -20.594 4.111 53.576 1.00 90.94 601 PHE A C 1
ATOM 4885 O O . PHE A 1 601 ? -19.502 4.473 53.995 1.00 90.94 601 PHE A O 1
ATOM 4892 N N . GLN A 1 602 ? -20.715 3.206 52.597 1.00 92.19 602 GLN A N 1
ATOM 4893 C CA . GLN A 1 602 ? -19.555 2.635 51.889 1.00 92.19 602 GLN A CA 1
ATOM 4894 C C . GLN A 1 602 ? -18.732 3.707 51.152 1.00 92.19 602 GLN A C 1
ATOM 4896 O O . GLN A 1 602 ? -17.504 3.642 51.127 1.00 92.19 602 GLN A O 1
ATOM 4901 N N . TYR A 1 603 ? -19.384 4.725 50.581 1.00 93.06 603 TYR A N 1
ATOM 4902 C CA . TYR A 1 603 ? -18.683 5.862 49.980 1.00 93.06 603 TYR A CA 1
ATOM 4903 C C . TYR A 1 603 ? -17.999 6.754 51.032 1.00 93.06 603 TYR A C 1
ATOM 4905 O O . TYR A 1 603 ? -16.841 7.125 50.853 1.00 93.06 603 TYR A O 1
ATOM 4913 N N . ILE A 1 604 ? -18.657 7.038 52.162 1.00 91.25 604 ILE A N 1
ATOM 4914 C CA . ILE A 1 604 ? -18.050 7.777 53.287 1.00 91.25 604 ILE A CA 1
ATOM 4915 C C . ILE A 1 604 ? -16.856 7.005 53.881 1.00 91.25 604 ILE A C 1
ATOM 4917 O O . ILE A 1 604 ? -15.827 7.609 54.175 1.00 91.25 604 ILE A O 1
ATOM 4921 N N . GLU A 1 605 ? -16.956 5.680 54.015 1.00 92.81 605 GLU A N 1
ATOM 4922 C CA . GLU A 1 605 ? -15.851 4.810 54.431 1.00 92.81 605 GLU A CA 1
ATOM 4923 C C . GLU A 1 605 ? -14.667 4.913 53.461 1.00 92.81 605 GLU A C 1
ATOM 4925 O O . GLU A 1 605 ? -13.537 5.117 53.893 1.00 92.81 605 GLU A O 1
ATOM 4930 N N . PHE A 1 606 ? -14.909 4.886 52.148 1.00 93.00 606 PHE A N 1
ATOM 4931 C CA . PHE A 1 606 ? -13.864 5.121 51.147 1.00 93.00 606 PHE A CA 1
ATOM 4932 C C . PHE A 1 606 ? -13.217 6.514 51.277 1.00 93.00 606 PHE A C 1
ATOM 4934 O O . PHE A 1 606 ? -11.989 6.622 51.228 1.00 93.00 606 PHE A O 1
ATOM 4941 N N . LEU A 1 607 ? -13.999 7.573 51.517 1.00 90.75 607 LEU A N 1
ATOM 4942 C CA . LEU A 1 607 ? -13.458 8.921 51.740 1.00 90.75 607 LEU A CA 1
ATOM 4943 C C . LEU A 1 607 ? -12.555 8.997 52.983 1.00 90.75 607 LEU A C 1
ATOM 4945 O O . LEU A 1 607 ? -11.525 9.671 52.954 1.00 90.75 607 LEU A O 1
ATOM 4949 N N . VAL A 1 608 ? -12.929 8.309 54.064 1.00 91.06 608 VAL A N 1
ATOM 4950 C CA . VAL A 1 608 ? -12.186 8.279 55.335 1.00 91.06 608 VAL A CA 1
ATOM 4951 C C . VAL A 1 608 ? -10.953 7.376 55.252 1.00 91.06 608 VAL A C 1
ATOM 4953 O O . VAL A 1 608 ? -9.851 7.804 55.589 1.00 91.06 608 VAL A O 1
ATOM 4956 N N . SER A 1 609 ? -11.109 6.139 54.784 1.00 89.19 609 SER A N 1
ATOM 4957 C CA . SER A 1 609 ? -10.072 5.103 54.849 1.00 89.19 609 SER A CA 1
ATOM 4958 C C . SER A 1 609 ? -9.130 5.087 53.642 1.00 89.19 609 SER A C 1
ATOM 4960 O O . SER A 1 609 ? -7.964 4.718 53.796 1.00 89.19 609 SER A O 1
ATOM 4962 N N . VAL A 1 610 ? -9.600 5.482 52.451 1.00 88.00 610 VAL A N 1
ATOM 4963 C CA . VAL A 1 610 ? -8.828 5.399 51.194 1.00 88.00 610 VAL A CA 1
ATOM 4964 C C . VAL A 1 610 ? -8.381 6.777 50.705 1.00 88.00 610 VAL A C 1
ATOM 4966 O O . VAL A 1 610 ? -7.192 6.967 50.446 1.00 88.00 610 VAL A O 1
ATOM 4969 N N . GLU A 1 611 ? -9.289 7.755 50.628 1.00 87.31 611 GLU A N 1
ATOM 4970 C CA . GLU A 1 611 ? -8.930 9.141 50.267 1.00 87.31 611 GLU A CA 1
ATOM 4971 C C . GLU A 1 611 ? -8.407 9.968 51.455 1.00 87.31 611 GLU A C 1
ATOM 4973 O O . GLU A 1 611 ? -7.878 11.057 51.246 1.00 87.31 611 GLU A O 1
ATOM 4978 N N . ARG A 1 612 ? -8.484 9.438 52.687 1.00 88.75 612 ARG A N 1
ATOM 4979 C CA . ARG A 1 612 ? -7.935 10.040 53.920 1.00 88.75 612 ARG A CA 1
ATOM 4980 C C . ARG A 1 612 ? -8.402 11.479 54.165 1.00 88.75 612 ARG A C 1
ATOM 4982 O O . ARG A 1 612 ? -7.609 12.354 54.499 1.00 88.75 612 ARG A O 1
ATOM 4989 N N . THR A 1 613 ? -9.699 11.731 53.998 1.00 88.00 613 THR A N 1
ATOM 4990 C CA . THR A 1 613 ? -10.280 13.056 54.248 1.00 88.00 613 THR A CA 1
ATOM 4991 C C . THR A 1 613 ? -10.148 13.483 55.716 1.00 88.00 613 THR A C 1
ATOM 4993 O O . THR A 1 613 ? -10.435 12.715 56.632 1.00 88.00 613 THR A O 1
ATOM 4996 N N . GLU A 1 614 ? -9.775 14.740 55.953 1.00 89.25 614 GLU A N 1
ATOM 4997 C CA . GLU A 1 614 ? -9.667 15.329 57.299 1.00 89.25 614 GLU A CA 1
ATOM 4998 C C . GLU A 1 614 ? -10.997 15.933 57.799 1.00 89.25 614 GLU A C 1
ATOM 5000 O O . GLU A 1 614 ? -11.090 16.424 58.923 1.00 89.25 614 GLU A O 1
ATOM 5005 N N . GLN A 1 615 ? -12.065 15.905 56.989 1.00 89.19 615 GLN A N 1
ATOM 5006 C CA . GLN A 1 615 ? -13.338 16.540 57.345 1.00 89.19 615 GLN A CA 1
ATOM 5007 C C . GLN A 1 615 ? -14.066 15.770 58.459 1.00 89.19 615 GLN A C 1
ATOM 5009 O O . GLN A 1 615 ? -14.676 14.722 58.227 1.00 89.19 615 GLN A O 1
ATOM 5014 N N . ALA A 1 616 ? -14.059 16.330 59.673 1.00 88.31 616 ALA A N 1
ATOM 5015 C CA . ALA A 1 616 ? -14.661 15.749 60.881 1.00 88.31 616 ALA A CA 1
ATOM 5016 C C . ALA A 1 616 ? -16.147 15.348 60.733 1.00 88.31 616 ALA A C 1
ATOM 5018 O O . ALA A 1 616 ? -16.629 14.452 61.433 1.00 88.31 616 ALA A O 1
ATOM 5019 N N . THR A 1 617 ? -16.876 15.970 59.802 1.00 90.88 617 THR A N 1
ATOM 5020 C CA . THR A 1 617 ? -18.262 15.628 59.447 1.00 90.88 617 THR A CA 1
ATOM 5021 C C . THR A 1 617 ? -18.404 14.193 58.933 1.00 90.88 617 THR A C 1
ATOM 5023 O O . THR A 1 617 ? -19.327 13.494 59.359 1.00 90.88 617 THR A O 1
ATOM 5026 N N . TYR A 1 618 ? -17.496 13.720 58.073 1.00 90.38 618 TYR A N 1
ATOM 5027 C CA . TYR A 1 618 ? -17.525 12.354 57.537 1.00 90.38 618 TYR A CA 1
ATOM 5028 C C . TYR A 1 618 ? -17.168 11.325 58.610 1.00 90.38 618 TYR A C 1
ATOM 5030 O O . TYR A 1 618 ? -17.925 10.374 58.803 1.00 90.38 618 TYR A O 1
ATOM 5038 N N . HIS A 1 619 ? -16.106 11.574 59.385 1.00 89.38 619 HIS A N 1
ATOM 5039 C CA . HIS A 1 619 ? -15.718 10.746 60.537 1.00 89.38 619 HIS A CA 1
ATOM 5040 C C . HIS A 1 619 ? -16.872 10.575 61.534 1.00 89.38 619 HIS A C 1
ATOM 5042 O O . HIS A 1 619 ? -17.230 9.456 61.898 1.00 89.38 619 HIS A O 1
ATOM 5048 N N . THR A 1 620 ? -17.533 11.677 61.906 1.00 91.88 620 THR A N 1
ATOM 5049 C CA . THR A 1 620 ? -18.671 11.662 62.843 1.00 91.88 620 THR A CA 1
ATOM 5050 C C . THR A 1 620 ? -19.869 10.883 62.290 1.00 91.88 620 THR A C 1
ATOM 5052 O O . THR A 1 620 ? -20.533 10.155 63.031 1.00 91.88 620 THR A O 1
ATOM 5055 N N . ARG A 1 621 ? -20.173 11.022 60.993 1.00 87.81 621 ARG A N 1
ATOM 5056 C CA . ARG A 1 621 ? -21.295 10.315 60.350 1.00 87.81 621 ARG A CA 1
ATOM 5057 C C . ARG A 1 621 ? -21.021 8.816 60.210 1.00 87.81 621 ARG A C 1
ATOM 5059 O O . ARG A 1 621 ? -21.927 8.029 60.476 1.00 87.81 621 ARG A O 1
ATOM 5066 N N . LEU A 1 622 ? -19.790 8.429 59.877 1.00 90.06 622 LEU A N 1
ATOM 5067 C CA . LEU A 1 622 ? -19.373 7.027 59.798 1.00 90.06 622 LEU A CA 1
ATOM 5068 C C . LEU A 1 622 ? -19.401 6.352 61.177 1.00 90.06 622 LEU A C 1
ATOM 5070 O O . LEU A 1 622 ? -19.988 5.282 61.325 1.00 90.06 622 LEU A O 1
ATOM 5074 N N . ALA A 1 623 ? -18.875 7.018 62.211 1.00 89.44 623 ALA A N 1
ATOM 5075 C CA . ALA A 1 623 ? -18.923 6.522 63.587 1.00 89.44 623 ALA A CA 1
ATOM 5076 C C . ALA A 1 623 ? -20.369 6.322 64.082 1.00 89.44 623 ALA A C 1
ATOM 5078 O O . ALA A 1 623 ? -20.697 5.271 64.633 1.00 89.44 623 ALA A O 1
ATOM 5079 N N . LYS A 1 624 ? -21.267 7.288 63.826 1.00 89.69 624 LYS A N 1
ATOM 5080 C CA . LYS A 1 624 ? -22.702 7.156 64.150 1.00 89.69 624 LYS A CA 1
ATOM 5081 C C . LYS A 1 624 ? -23.360 5.971 63.435 1.00 89.69 624 LYS A C 1
ATOM 5083 O O . LYS A 1 624 ? -24.192 5.301 64.043 1.00 89.69 624 LYS A O 1
ATOM 5088 N N . TYR A 1 625 ? -22.983 5.697 62.186 1.00 88.25 625 TYR A N 1
ATOM 5089 C CA . TYR A 1 625 ? -23.475 4.536 61.444 1.00 88.25 625 TYR A CA 1
ATOM 5090 C C . TYR A 1 625 ? -22.965 3.212 62.023 1.00 88.25 625 TYR A C 1
ATOM 5092 O O . TYR A 1 625 ? -23.764 2.314 62.266 1.00 88.25 625 TYR A O 1
ATOM 5100 N N . TYR A 1 626 ? -21.675 3.084 62.339 1.00 89.44 626 TYR A N 1
ATOM 5101 C CA . TYR A 1 626 ? -21.168 1.864 62.982 1.00 89.44 626 TYR A CA 1
ATOM 5102 C C . TYR A 1 626 ? -21.796 1.624 64.358 1.00 89.44 626 TYR A C 1
ATOM 5104 O O . TYR A 1 626 ? -22.165 0.493 64.666 1.00 89.44 626 TYR A O 1
ATOM 5112 N N . ILE A 1 627 ? -22.038 2.679 65.141 1.00 88.19 627 ILE A N 1
ATOM 5113 C CA . ILE A 1 627 ? -22.796 2.575 66.395 1.00 88.19 627 ILE A CA 1
ATOM 5114 C C . ILE A 1 627 ? -24.238 2.101 66.139 1.00 88.19 627 ILE A C 1
ATOM 5116 O O . ILE A 1 627 ? -24.735 1.273 66.900 1.00 88.19 627 ILE A O 1
ATOM 5120 N N . SER A 1 628 ? -24.922 2.574 65.087 1.00 85.88 628 SER A N 1
ATOM 5121 C CA . SER A 1 628 ? -26.289 2.119 64.782 1.00 85.88 628 SER A CA 1
ATOM 5122 C C . SER A 1 628 ? -26.335 0.667 64.294 1.00 85.88 628 SER A C 1
ATOM 5124 O O . SER A 1 628 ? -27.208 -0.083 64.726 1.00 85.88 628 SER A O 1
ATOM 5126 N N . GLN A 1 629 ? -25.361 0.238 63.483 1.00 84.69 629 GLN A N 1
ATOM 5127 C CA . GLN A 1 629 ? -25.213 -1.161 63.071 1.00 84.69 629 GLN A CA 1
ATOM 5128 C C . GLN A 1 629 ? -24.953 -2.068 64.284 1.00 84.69 629 GLN A C 1
ATOM 5130 O O . GLN A 1 629 ? -25.681 -3.040 64.478 1.00 84.69 629 GLN A O 1
ATOM 5135 N N . LEU A 1 630 ? -24.005 -1.715 65.161 1.00 84.25 630 LEU A N 1
ATOM 5136 C CA . LEU A 1 630 ? -23.731 -2.469 66.392 1.00 84.25 630 LEU A CA 1
ATOM 5137 C C . LEU A 1 630 ? -24.968 -2.559 67.298 1.00 84.25 630 LEU A C 1
ATOM 5139 O O . LEU A 1 630 ? -25.295 -3.645 67.767 1.00 84.25 630 LEU A O 1
ATOM 5143 N N . LYS A 1 631 ? -25.714 -1.460 67.478 1.00 82.81 631 LYS A N 1
ATOM 5144 C CA . LYS A 1 631 ? -26.980 -1.454 68.237 1.00 82.81 631 LYS A CA 1
ATOM 5145 C C . LYS A 1 631 ? -28.087 -2.313 67.616 1.00 82.81 631 LYS A C 1
ATOM 5147 O O . LYS A 1 631 ? -28.968 -2.744 68.345 1.00 82.81 631 LYS A O 1
ATOM 5152 N N . SER A 1 632 ? -28.058 -2.559 66.304 1.00 76.81 632 SER A N 1
ATOM 5153 C CA . SER A 1 632 ? -29.008 -3.465 65.636 1.00 76.81 632 SER A CA 1
ATOM 5154 C C . SER A 1 632 ? -28.619 -4.948 65.717 1.00 76.81 632 SER A C 1
ATOM 5156 O O . SER A 1 632 ? -29.466 -5.810 65.504 1.00 76.81 632 SER A O 1
ATOM 5158 N N . VAL A 1 633 ? -27.349 -5.242 66.024 1.00 73.12 633 VAL A N 1
ATOM 5159 C CA . VAL A 1 633 ? -26.796 -6.606 66.131 1.00 73.12 633 VAL A CA 1
ATOM 5160 C C . VAL A 1 633 ? -26.709 -7.073 67.588 1.00 73.12 633 VAL A C 1
ATOM 5162 O O . VAL A 1 633 ? -26.826 -8.266 67.862 1.00 73.12 633 VAL A O 1
ATOM 5165 N N . LEU A 1 634 ? -26.528 -6.149 68.534 1.00 69.00 634 LEU A N 1
ATOM 5166 C CA . LEU A 1 634 ? -26.591 -6.435 69.963 1.00 69.00 634 LEU A CA 1
ATOM 5167 C C . LEU A 1 634 ? -28.057 -6.656 70.384 1.00 69.00 634 LEU A C 1
ATOM 5169 O O . LEU A 1 634 ? -28.856 -5.725 70.262 1.00 69.00 634 LEU A O 1
ATOM 5173 N N . PRO A 1 635 ? -28.438 -7.838 70.912 1.00 55.09 635 PRO A N 1
ATOM 5174 C CA . PRO A 1 635 ? -29.724 -7.979 71.584 1.00 55.09 635 PRO A CA 1
ATOM 5175 C C . PRO A 1 635 ? -29.763 -7.043 72.798 1.00 55.09 635 PRO A C 1
ATOM 5177 O O . PRO A 1 635 ? -28.728 -6.760 73.401 1.00 55.09 635 PRO A O 1
ATOM 5180 N N . ILE A 1 636 ? -30.958 -6.565 73.154 1.00 56.97 636 ILE A N 1
ATOM 5181 C CA . ILE A 1 636 ? -31.161 -5.619 74.258 1.00 56.97 636 ILE A CA 1
ATOM 5182 C C . ILE A 1 636 ? -30.698 -6.263 75.573 1.00 56.97 636 ILE A C 1
ATOM 5184 O O . ILE A 1 636 ? -31.433 -7.029 76.194 1.00 56.97 636 ILE A O 1
ATOM 5188 N N . VAL A 1 637 ? -29.483 -5.930 76.008 1.00 48.72 637 VAL A N 1
ATOM 5189 C CA . VAL A 1 637 ? -29.050 -6.122 77.393 1.00 48.72 637 VAL A CA 1
ATOM 5190 C C . VAL A 1 637 ? -29.616 -4.945 78.177 1.00 48.72 637 VAL A C 1
ATOM 5192 O O . VAL A 1 637 ? -29.284 -3.794 77.893 1.00 48.72 637 VAL A O 1
ATOM 5195 N N . ASN A 1 638 ? -30.516 -5.230 79.119 1.00 46.06 638 ASN A N 1
ATOM 5196 C CA . ASN A 1 638 ? -31.102 -4.213 79.990 1.00 46.06 638 ASN A CA 1
ATOM 5197 C C . ASN A 1 638 ? -30.005 -3.475 80.772 1.00 46.06 638 ASN A C 1
ATOM 5199 O O . ASN A 1 638 ? -29.045 -4.086 81.240 1.00 46.06 638 ASN A O 1
ATOM 5203 N N . GLU A 1 639 ? -30.198 -2.175 81.004 1.00 47.19 639 GLU A N 1
ATOM 5204 C CA . GLU A 1 639 ? -29.225 -1.292 81.674 1.00 47.19 639 GLU A CA 1
ATOM 5205 C C . GLU A 1 639 ? -28.904 -1.683 83.138 1.00 47.19 639 GLU A C 1
ATOM 5207 O O . GLU A 1 639 ? -27.995 -1.124 83.747 1.00 47.19 639 GLU A O 1
ATOM 5212 N N . ASN A 1 640 ? -29.598 -2.682 83.696 1.00 45.72 640 ASN A N 1
ATOM 5213 C CA . ASN A 1 640 ? -29.442 -3.138 85.079 1.00 45.72 640 ASN A CA 1
ATOM 5214 C C . ASN A 1 640 ? -28.214 -4.043 85.325 1.00 45.72 640 ASN A C 1
ATOM 5216 O O . ASN A 1 640 ? -27.751 -4.119 86.463 1.00 45.72 640 ASN A O 1
ATOM 5220 N N . ASP A 1 641 ? -27.648 -4.696 84.301 1.00 46.53 641 ASP A N 1
ATOM 5221 C CA . ASP A 1 641 ? -26.558 -5.678 84.494 1.00 46.53 641 ASP A CA 1
ATOM 5222 C C . ASP A 1 641 ? -25.154 -5.050 84.660 1.00 46.53 641 ASP A C 1
ATOM 5224 O O . ASP A 1 641 ? -24.181 -5.750 84.951 1.00 46.53 641 ASP A O 1
ATOM 5228 N N . LEU A 1 642 ? -25.017 -3.725 84.517 1.00 45.00 642 LEU A N 1
ATOM 5229 C CA . LEU A 1 642 ? -23.718 -3.029 84.548 1.00 45.00 642 LEU A CA 1
ATOM 5230 C C . LEU A 1 642 ? -23.262 -2.538 85.936 1.00 45.00 642 LEU A C 1
ATOM 5232 O O . LEU A 1 642 ? -22.123 -2.093 86.078 1.00 45.00 642 LEU A O 1
ATOM 5236 N N . ILE A 1 643 ? -24.095 -2.638 86.978 1.00 41.06 643 ILE A N 1
ATOM 5237 C CA . ILE A 1 643 ? -23.769 -2.080 88.309 1.00 41.06 643 ILE A CA 1
ATOM 5238 C C . ILE A 1 643 ? -22.819 -2.987 89.126 1.00 41.06 643 ILE A C 1
ATOM 5240 O O . ILE A 1 643 ? -22.125 -2.508 90.024 1.00 41.06 643 ILE A O 1
ATOM 5244 N N . PHE A 1 644 ? -22.696 -4.277 88.793 1.00 39.94 644 PHE A N 1
ATOM 5245 C CA . PHE A 1 644 ? -21.943 -5.258 89.594 1.00 39.94 644 PHE A CA 1
ATOM 5246 C C . PHE A 1 644 ? -20.604 -5.717 88.987 1.00 39.94 644 PHE A C 1
ATOM 5248 O O . PHE A 1 644 ? -20.326 -6.916 88.920 1.00 39.94 644 PHE A O 1
ATOM 5255 N N . LYS A 1 645 ? -19.726 -4.782 88.577 1.00 38.88 645 LYS A N 1
ATOM 5256 C CA . LYS A 1 645 ? -18.311 -5.132 88.288 1.00 38.88 645 LYS A CA 1
ATOM 5257 C C . LYS A 1 645 ? -17.247 -4.027 88.362 1.00 38.88 645 LYS A C 1
ATOM 5259 O O . LYS A 1 645 ? -16.175 -4.208 87.800 1.00 38.88 645 LYS A O 1
ATOM 5264 N N . ASN A 1 646 ? -17.483 -2.931 89.093 1.00 39.00 646 ASN A N 1
ATOM 5265 C CA . ASN A 1 646 ? -16.472 -1.871 89.274 1.00 39.00 646 ASN A CA 1
ATOM 5266 C C . ASN A 1 646 ? -16.197 -1.505 90.750 1.00 39.00 646 ASN A C 1
ATOM 5268 O O . ASN A 1 646 ? -16.169 -0.343 91.147 1.00 39.00 646 ASN A O 1
ATOM 5272 N N . LYS A 1 647 ? -15.956 -2.534 91.571 1.00 38.06 647 LYS A N 1
ATOM 5273 C CA . LYS A 1 647 ? -15.232 -2.425 92.847 1.00 38.06 647 LYS A CA 1
ATOM 5274 C C . LYS A 1 647 ? -14.070 -3.414 92.843 1.00 38.06 647 LYS A C 1
ATOM 5276 O O . LYS A 1 647 ? -14.268 -4.575 93.185 1.00 38.06 647 LYS A O 1
ATOM 5281 N N . ASN A 1 648 ? -12.914 -2.936 92.382 1.00 37.28 648 ASN A N 1
ATOM 5282 C CA . ASN A 1 648 ? -11.553 -3.252 92.844 1.00 37.28 648 ASN A CA 1
ATOM 5283 C C . ASN A 1 648 ? -10.551 -2.915 91.734 1.00 37.28 648 ASN A C 1
ATOM 5285 O O . ASN A 1 648 ? -10.379 -3.696 90.802 1.00 37.28 648 ASN A O 1
ATOM 5289 N N . ASN A 1 649 ? -9.924 -1.739 91.842 1.00 33.28 649 ASN A N 1
ATOM 5290 C CA . ASN A 1 649 ? -8.465 -1.549 91.807 1.00 33.28 649 ASN A CA 1
ATOM 5291 C C . ASN A 1 649 ? -8.144 -0.048 91.734 1.00 33.28 649 ASN A C 1
ATOM 5293 O O . ASN A 1 649 ? -7.819 0.492 90.682 1.00 33.28 649 ASN A O 1
ATOM 5297 N N . TYR A 1 650 ? -8.229 0.615 92.890 1.00 33.22 650 TYR A N 1
ATOM 5298 C CA . TYR A 1 650 ? -7.445 1.823 93.142 1.00 33.22 650 TYR A CA 1
ATOM 5299 C C . TYR A 1 650 ? -6.019 1.393 93.491 1.00 33.22 650 TYR A C 1
ATOM 5301 O O . TYR A 1 650 ? -5.841 0.692 94.486 1.00 33.22 650 TYR A O 1
ATOM 5309 N N . VAL A 1 651 ? -5.028 1.861 92.734 1.00 33.91 651 VAL A N 1
ATOM 5310 C CA . VAL A 1 651 ? -3.658 2.070 93.225 1.00 33.91 651 VAL A CA 1
ATOM 5311 C C . VAL A 1 651 ? -3.155 3.372 92.594 1.00 33.91 651 VAL A C 1
ATOM 5313 O O . VAL A 1 651 ? -3.127 3.488 91.371 1.00 33.91 651 VAL A O 1
ATOM 5316 N N . ASN A 1 652 ? -2.822 4.354 93.436 1.00 32.28 652 ASN A N 1
ATOM 5317 C CA . ASN A 1 652 ? -2.160 5.605 93.045 1.00 32.28 652 ASN A CA 1
ATOM 5318 C C . ASN A 1 652 ? -0.746 5.332 92.508 1.00 32.28 652 ASN A C 1
ATOM 5320 O O . ASN A 1 652 ? -0.153 4.323 92.873 1.00 32.28 652 ASN A O 1
ATOM 5324 N N . TYR A 1 653 ? -0.163 6.291 91.787 1.00 29.12 653 TYR A N 1
ATOM 5325 C CA . TYR A 1 653 ? 1.021 7.012 92.283 1.00 29.12 653 TYR A CA 1
ATOM 5326 C C . TYR A 1 653 ? 1.209 8.310 91.484 1.00 29.12 653 TYR A C 1
ATOM 5328 O O . TYR A 1 653 ? 1.224 8.280 90.255 1.00 29.12 653 TYR A O 1
ATOM 5336 N N . ASP A 1 654 ? 1.304 9.429 92.204 1.00 31.00 654 ASP A N 1
ATOM 5337 C CA . ASP A 1 654 ? 1.641 10.757 91.677 1.00 31.00 654 ASP A CA 1
ATOM 5338 C C . ASP A 1 654 ? 3.169 10.955 91.587 1.00 31.00 654 ASP A C 1
ATOM 5340 O O . ASP A 1 654 ? 3.925 10.191 92.188 1.00 31.00 654 ASP A O 1
ATOM 5344 N N . ASP A 1 655 ? 3.563 12.028 90.890 1.00 35.19 655 ASP A N 1
ATOM 5345 C CA . ASP A 1 655 ? 4.835 12.771 90.948 1.00 35.19 655 ASP A CA 1
ATOM 5346 C C . ASP A 1 655 ? 6.178 12.025 90.758 1.00 35.19 655 ASP A C 1
ATOM 5348 O O . ASP A 1 655 ? 6.604 11.214 91.576 1.00 35.19 655 ASP A O 1
ATOM 5352 N N . GLN A 1 656 ? 6.971 12.455 89.766 1.00 32.12 656 GLN A N 1
ATOM 5353 C CA . GLN A 1 656 ? 7.972 13.525 89.969 1.00 32.12 656 GLN A CA 1
ATOM 5354 C C . GLN A 1 656 ? 8.626 13.974 88.643 1.00 32.12 656 GLN A C 1
ATOM 5356 O O . GLN A 1 656 ? 8.561 13.276 87.630 1.00 32.12 656 GLN A O 1
ATOM 5361 N N . ASN A 1 657 ? 9.205 15.179 88.661 1.00 30.70 657 ASN A N 1
ATOM 5362 C CA . ASN A 1 657 ? 9.935 15.809 87.555 1.00 30.70 657 ASN A CA 1
ATOM 5363 C C . ASN A 1 657 ? 11.397 15.320 87.478 1.00 30.70 657 ASN A C 1
ATOM 5365 O O . ASN A 1 657 ? 11.901 14.762 88.450 1.00 30.70 657 ASN A O 1
ATOM 5369 N N . ASP A 1 658 ? 12.058 15.575 86.340 1.00 31.33 658 ASP A N 1
ATOM 5370 C CA . ASP A 1 658 ? 13.307 16.369 86.217 1.00 31.33 658 ASP A CA 1
ATOM 5371 C C . ASP A 1 658 ? 14.128 15.945 84.973 1.00 31.33 658 ASP A C 1
ATOM 5373 O O . ASP A 1 658 ? 14.603 14.817 84.881 1.00 31.33 658 ASP A O 1
ATOM 5377 N N . ASP A 1 659 ? 14.190 16.866 84.003 1.00 33.09 659 ASP A N 1
ATOM 5378 C CA . ASP A 1 659 ? 15.352 17.417 83.274 1.00 33.09 659 ASP A CA 1
ATOM 5379 C C . ASP A 1 659 ? 16.544 16.575 82.720 1.00 33.09 659 ASP A C 1
ATOM 5381 O O . ASP A 1 659 ? 16.873 15.468 83.135 1.00 33.09 659 ASP A O 1
ATOM 5385 N N . ASP A 1 660 ? 17.212 17.235 81.760 1.00 32.25 660 ASP A N 1
ATOM 5386 C CA . ASP A 1 660 ? 18.583 17.080 81.235 1.00 32.25 660 ASP A CA 1
ATOM 5387 C C . ASP A 1 660 ? 18.956 15.979 80.202 1.00 32.25 660 ASP A C 1
ATOM 5389 O O . ASP A 1 660 ? 19.288 14.834 80.499 1.00 32.25 660 ASP A O 1
ATOM 5393 N N . ASP A 1 661 ? 18.997 16.454 78.948 1.00 32.69 661 ASP A N 1
ATOM 5394 C CA . ASP A 1 661 ? 20.166 16.535 78.047 1.00 32.69 661 ASP A CA 1
ATOM 5395 C C . ASP A 1 661 ? 20.880 15.321 77.386 1.00 32.69 661 ASP A C 1
ATOM 5397 O O . ASP A 1 661 ? 21.233 14.294 77.958 1.00 32.69 661 ASP A O 1
ATOM 5401 N N . ASP A 1 662 ? 21.192 15.597 76.111 1.00 32.25 662 ASP A N 1
ATOM 5402 C CA . ASP A 1 662 ? 22.367 15.232 75.308 1.00 32.25 662 ASP A CA 1
ATOM 5403 C C . ASP A 1 662 ? 22.675 13.784 74.823 1.00 32.25 662 ASP A C 1
ATOM 5405 O O . ASP A 1 662 ? 23.329 12.951 75.445 1.00 32.25 662 ASP A O 1
ATOM 5409 N N . ASP A 1 663 ? 22.379 13.621 73.524 1.00 32.28 663 ASP A N 1
ATOM 5410 C CA . ASP A 1 663 ? 23.382 13.499 72.446 1.00 32.28 663 ASP A CA 1
ATOM 5411 C C . ASP A 1 663 ? 23.731 12.126 71.798 1.00 32.28 663 ASP A C 1
ATOM 5413 O O . ASP A 1 663 ? 23.962 11.078 72.397 1.00 32.28 663 ASP A O 1
ATOM 5417 N N . GLU A 1 664 ? 23.805 12.196 70.463 1.00 29.97 664 GLU A N 1
ATOM 5418 C CA . GLU A 1 664 ? 24.580 11.379 69.520 1.00 29.97 664 GLU A CA 1
ATOM 5419 C C . GLU A 1 664 ? 24.852 9.865 69.796 1.00 29.97 664 GLU A C 1
ATOM 5421 O O . GLU A 1 664 ? 25.872 9.503 70.393 1.00 29.97 664 GLU A O 1
ATOM 5426 N N . LYS A 1 665 ? 24.189 8.967 69.024 1.00 32.12 665 LYS A N 1
ATOM 5427 C CA . LYS A 1 665 ? 24.826 8.322 67.829 1.00 32.12 665 LYS A CA 1
ATOM 5428 C C . LYS A 1 665 ? 23.983 7.301 67.023 1.00 32.12 665 LYS A C 1
ATOM 5430 O O . LYS A 1 665 ? 23.713 6.180 67.425 1.00 32.12 665 LYS A O 1
ATOM 5435 N N . LYS A 1 666 ? 23.823 7.643 65.736 1.00 31.05 666 LYS A N 1
ATOM 5436 C CA . LYS A 1 666 ? 24.095 6.817 64.528 1.00 31.05 666 LYS A CA 1
ATOM 5437 C C . LYS A 1 666 ? 23.468 5.406 64.365 1.00 31.05 666 LYS A C 1
ATOM 5439 O O . LYS A 1 666 ? 24.045 4.397 64.741 1.00 31.05 666 LYS A O 1
ATOM 5444 N N . LYS A 1 667 ? 22.538 5.358 63.395 1.00 30.08 667 LYS A N 1
ATOM 5445 C CA . LYS A 1 667 ? 22.514 4.427 62.231 1.00 30.08 667 LYS A CA 1
ATOM 5446 C C . LYS A 1 667 ? 22.474 2.898 62.498 1.00 30.08 667 LYS A C 1
ATOM 5448 O O . LYS A 1 667 ? 23.535 2.282 62.575 1.00 30.08 667 LYS A O 1
ATOM 5453 N N . LYS A 1 668 ? 21.345 2.247 62.149 1.00 30.73 668 LYS A N 1
ATOM 5454 C CA . LYS A 1 668 ? 21.185 1.561 60.831 1.00 30.73 668 LYS A CA 1
ATOM 5455 C C . LYS A 1 668 ? 19.817 0.886 60.596 1.00 30.73 668 LYS A C 1
ATOM 5457 O O . LYS A 1 668 ? 19.220 0.337 61.502 1.00 30.73 668 LYS A O 1
ATOM 5462 N N . LYS A 1 669 ? 19.489 0.793 59.295 1.00 31.45 669 LYS A N 1
ATOM 5463 C CA . LYS A 1 669 ? 18.596 -0.173 58.611 1.00 31.45 669 LYS A CA 1
ATOM 5464 C C . LYS A 1 669 ? 17.069 -0.056 58.792 1.00 31.45 669 LYS A C 1
ATOM 5466 O O . LYS A 1 669 ? 16.450 -0.709 59.616 1.00 31.45 669 LYS A O 1
ATOM 5471 N N . LYS A 1 670 ? 16.488 0.654 57.814 1.00 31.59 670 LYS A N 1
ATOM 5472 C CA . LYS A 1 670 ? 15.216 0.315 57.144 1.00 31.59 670 LYS A CA 1
ATOM 5473 C C . LYS A 1 670 ? 15.159 -1.154 56.674 1.00 31.59 670 LYS A C 1
ATOM 5475 O O . LYS A 1 670 ? 16.217 -1.740 56.435 1.00 31.59 670 LYS A O 1
ATOM 5480 N N . LYS A 1 671 ? 13.926 -1.567 56.332 1.00 32.06 671 LYS A N 1
ATOM 5481 C CA . LYS A 1 671 ? 13.446 -2.745 55.567 1.00 32.06 671 LYS A CA 1
ATOM 5482 C C . LYS A 1 671 ? 12.789 -3.818 56.433 1.00 32.06 671 LYS A C 1
ATOM 5484 O O . LYS A 1 671 ? 13.328 -4.145 57.481 1.00 32.06 671 LYS A O 1
ATOM 5489 N N . ASP A 1 672 ? 11.678 -4.426 56.021 1.00 32.12 672 ASP A N 1
ATOM 5490 C CA . ASP A 1 672 ? 10.709 -4.126 54.934 1.00 32.12 672 ASP A CA 1
ATOM 5491 C C . ASP A 1 672 ? 9.292 -4.345 55.540 1.00 32.12 672 ASP A C 1
ATOM 5493 O O . ASP A 1 672 ? 9.187 -4.956 56.600 1.00 32.12 672 ASP A O 1
ATOM 5497 N N . TYR A 1 673 ? 8.175 -3.813 55.034 1.00 31.03 673 TYR A N 1
ATOM 5498 C CA . TYR A 1 673 ? 7.715 -3.728 53.640 1.00 31.03 673 TYR A CA 1
ATOM 5499 C C . TYR A 1 673 ? 6.811 -2.511 53.365 1.00 31.03 673 TYR A C 1
ATOM 5501 O O . TYR A 1 673 ? 6.059 -2.089 54.244 1.00 31.03 673 TYR A O 1
ATOM 5509 N N . LEU A 1 674 ? 6.816 -2.055 52.105 1.00 31.72 674 LEU A N 1
ATOM 5510 C CA . LEU A 1 674 ? 5.655 -1.573 51.336 1.00 31.72 674 LEU A CA 1
ATOM 5511 C C . LEU A 1 674 ? 6.004 -1.634 49.837 1.00 31.72 674 LEU A C 1
ATOM 5513 O O . LEU A 1 674 ? 7.122 -1.180 49.501 1.00 31.72 674 LEU A O 1
#

Foldseek 3Di:
DDDDDDDDDDPDDPDPDDDDDDFAFDWAFDWDWDAAQAACWTFFWDPAFDPFWPRATATWTDNDQPDLRRIWGKAAAPPDGDDTVHFAWAFGKTWIAGPPFRFTFFWDQIAFDPPRATAIHTDDHNVDDDLRRIWGWHFDTTHTPPGDIWTQRDVPRFTWDWPPDADPPPRGGITHIHTHDPPPPDDDDDDDDDHDDDDDDQDDPDDFPDWDDDDQWIWGHHQAAAIWIARNVVGDIDGAPAHQPRTWDWDADVPVQWIFTWHDDVQWTWTFIAHSVGDTDDDIQTDPAHFPDWDPPPQWIWTAGQQWIWIAGNPPNDTDDIGRDHAFPDWDHDNFWIWTDHPPDIDIDGDPPLCVVLVVCLVVVVLVCSLVSLCPRDCPDDVVVSLLVSLLSLQSSLLSCLLLLVQVSNLVSCLSNVPQLLQVQLLDPPHDRDPPDDDPHPSGSNPHHSLVSLLVNDDPVLVPPDPVSSVVVSVVSVLVNLVSSLVSLVVVCPDPDDLVSNLSSLLVLLVSLVVVQVVVVVDPPPPDPPPDDRNVQVSNLCCLQPPADPVRVVSLLVRLVVNCVPPVVSSLSSQLHDDPDHDPLVVVLVSCVVHPCVSNLVNLCSCCPPVNDPPVVSVVVNVVVVVVVVVVVDDDDDPPPPPPDPPDDDDDDDDDDDDDDDDDDDDDDDDDDD

Radius of gyration: 42.99 Å; Cα contacts (8 Å, |Δi|>4): 1010; chains: 1; bounding box: 95×90×135 Å

Solvent-accessible surface area (backbone atoms only — not comparable to full-atom values): 40032 Å² total; per-residue (Å²): 135,86,87,80,87,80,87,80,86,79,84,77,79,86,73,83,79,81,78,79,78,86,75,51,70,39,31,30,63,38,78,43,59,55,59,44,73,42,70,42,19,26,49,26,46,57,103,49,55,40,95,48,62,83,51,44,30,39,31,28,24,36,75,67,84,84,53,66,45,29,35,28,32,35,40,40,26,67,98,57,82,62,56,75,69,41,73,42,35,45,70,41,52,29,22,45,30,32,66,80,69,32,18,28,40,28,49,54,104,34,45,22,88,85,79,66,40,32,25,32,30,35,39,66,52,83,67,44,75,50,67,48,27,24,25,31,32,46,44,93,44,68,37,34,63,94,54,83,69,44,40,30,34,60,83,75,68,26,28,67,43,70,74,78,47,60,42,55,83,91,57,61,71,28,26,42,31,27,29,41,67,84,83,60,94,76,77,78,93,60,78,55,78,73,75,87,74,95,85,78,89,79,92,64,98,65,85,56,82,35,76,53,76,55,96,55,27,35,40,34,20,24,58,89,42,46,30,31,36,29,34,63,82,85,62,55,69,50,74,44,102,49,58,17,71,86,43,52,50,78,44,78,38,89,88,81,59,30,33,41,35,46,45,49,65,98,87,51,27,37,32,41,32,22,39,75,85,68,47,79,72,59,81,68,43,79,41,100,56,66,62,84,43,71,48,77,60,86,65,28,36,41,33,38,29,79,70,26,31,40,34,23,39,65,84,82,59,45,79,75,49,75,44,87,52,48,61,69,74,43,80,46,79,60,97,52,39,41,38,34,33,33,86,88,51,78,48,77,47,72,58,80,58,69,66,55,64,31,49,52,26,47,74,75,60,43,49,68,58,23,48,53,54,54,60,72,60,65,72,81,89,43,62,72,58,46,55,54,48,51,21,50,53,28,36,54,51,11,53,55,27,44,71,66,64,36,55,71,64,12,51,58,22,27,64,71,25,63,60,63,67,66,53,64,50,39,26,39,90,93,45,84,67,68,81,94,72,75,75,96,51,94,85,62,45,77,86,46,47,56,67,63,51,49,59,70,65,50,50,74,74,45,72,70,40,60,69,73,59,34,54,53,52,54,47,55,51,50,51,54,49,50,56,52,48,49,55,51,49,54,63,50,69,78,43,98,68,57,66,78,56,48,51,55,47,53,60,47,48,46,53,51,32,52,54,54,50,62,45,67,73,70,46,96,62,87,80,79,71,75,88,68,85,74,77,37,55,68,66,38,42,54,41,49,42,77,65,50,53,82,96,40,50,68,53,44,66,68,56,44,50,64,38,38,78,74,40,49,87,65,37,50,49,44,75,70,45,90,54,99,74,68,78,61,65,70,61,54,48,60,61,34,64,84,47,67,62,70,56,41,51,55,48,48,46,38,39,49,74,71,68,57,56,83,57,63,68,55,57,54,52,51,53,54,47,53,53,50,52,50,60,73,69,50,76,91,75,65,87,75,76,70,77,84,78,85,87,86,81,90,78,87,84,81,89,84,90,83,88,84,89,85,83,89,83,84,89,84,79,85,86,85,88,132

Nearest PDB structures (foldseek):
  1t9f-assembly1_A  TM=9.676E-01  e=2.984E-15  Caenorhabditis elegans
  3mal-assembly2_B  TM=9.711E-01  e=8.500E-14  Arabidopsis thaliana
  8afq-assembly1_C  TM=6.859E-01  e=2.071E-03  Saccharomyces cerevisiae
  4av9-assembly1_A  TM=6.731E-01  e=5.074E-03  Kluyveromyces lactis
  5o51-assembly1_A  TM=3.759E-01  e=2.236E-05  Aspergillus fumigatus Af293

InterPro domains:
  IPR016093 MIR motif [PF02815] (43-161)
  IPR016093 MIR motif [PS50919] (23-77)
  IPR016093 MIR motif [PS50919] (85-140)
  IPR016093 MIR motif [SM00472] (23-77)
  IPR016093 MIR motif [SM00472] (85-140)
  IPR036300 Mir domain superfamily [SSF82109] (24-184)